Protein AF-0000000079820149 (afdb_homodimer)

Sequence (492 aa):
MNSATAWTPLVGAWAEDLFLHGHDLARWITDYVDLEESLAVGSMSQEGLAHAANLWAALGHDSEWRDHKVYRSEPAEWGPSALCATRLLDWPATVVRGLLVAEGALTLLDRLESQVESLRHVAAVLAAEQRLHAHHWQRWVRVLGHDPATKDDFVKVLAAGCGAASDLFGALSTSSFTDDALLGELHVQWVTRVRAAIAAGGVEIPEMPSRSPRKQMEEHAPLAAILDGIRGVRTAHPDWNYEVVEMNSATAWTPLVGAWAEDLFLHGHDLARWITDYVDLEESLAVGSMSQEGLAHAANLWAALGHDSEWRDHKVYRSEPAEWGPSALCATRLLDWPATVVRGLLVAEGALTLLDRLESQVESLRHVAAVLAAEQRLHAHHWQRWVRVLGHDPATKDDFVKVLAAGCGAASDLFGALSTSSFTDDALLGELHVQWVTRVRAAIAAGGVEIPEMPSRSPRKQMEEHAPLAAILDGIRGVRTAHPDWNYEVVE

InterPro domains:
  IPR007814 1,2-phenylacetyl-CoA epoxidase, subunit A/C [PF05138] (10-239)
  IPR009078 Ferritin-like superfamily [SSF47240] (10-212)
  IPR012347 Ferritin-like [G3DSA:1.20.1260.10] (1-242)

Structure (mmCIF, N/CA/C/O backbone):
data_AF-0000000079820149-model_v1
#
loop_
_entity.id
_entity.type
_entity.pdbx_description
1 polymer 'Ring-1,2-phenylacetyl-CoA epoxidase subunit PaaC'
#
loop_
_atom_site.group_PDB
_atom_site.id
_atom_site.type_symbol
_atom_site.label_atom_id
_atom_site.label_alt_id
_atom_site.label_comp_id
_atom_site.label_asym_id
_atom_site.label_entity_id
_atom_site.label_seq_id
_atom_site.pdbx_PDB_ins_code
_atom_site.Cartn_x
_atom_site.Cartn_y
_atom_site.Cartn_z
_atom_site.occupancy
_atom_site.B_iso_or_equiv
_atom_site.auth_seq_id
_atom_site.auth_comp_id
_atom_site.auth_asym_id
_atom_site.auth_atom_id
_atom_site.pdbx_PDB_model_num
ATOM 1 N N . MET A 1 1 ? -17.328 22.656 29.672 1 35.81 1 MET A N 1
ATOM 2 C CA . MET A 1 1 ? -17.422 22.016 28.375 1 35.81 1 MET A CA 1
ATOM 3 C C . MET A 1 1 ? -16.516 20.781 28.312 1 35.81 1 MET A C 1
ATOM 5 O O . MET A 1 1 ? -15.359 20.844 28.719 1 35.81 1 MET A O 1
ATOM 9 N N . ASN A 1 2 ? -16.766 19.531 28.266 1 42.53 2 ASN A N 1
ATOM 10 C CA . ASN A 1 2 ? -15.953 18.312 28.328 1 42.53 2 ASN A CA 1
ATOM 11 C C . ASN A 1 2 ? -14.781 18.375 27.359 1 42.53 2 ASN A C 1
ATOM 13 O O . ASN A 1 2 ? -14.977 18.625 26.172 1 42.53 2 ASN A O 1
ATOM 17 N N . SER A 1 3 ? -13.531 18.703 27.922 1 51.28 3 SER A N 1
ATOM 18 C CA . SER A 1 3 ? -12.234 19.016 27.328 1 51.28 3 SER A CA 1
ATOM 19 C C . SER A 1 3 ? -11.977 18.156 26.094 1 51.28 3 SER A C 1
ATOM 21 O O . SER A 1 3 ? -11.367 18.609 25.125 1 51.28 3 SER A O 1
ATOM 23 N N . ALA A 1 4 ? -12.43 16.891 26.141 1 55.06 4 ALA A N 1
ATOM 24 C CA . ALA A 1 4 ? -12.25 15.992 25 1 55.06 4 ALA A CA 1
ATOM 25 C C . ALA A 1 4 ? -13.07 16.453 23.797 1 55.06 4 ALA A C 1
ATOM 27 O O . ALA A 1 4 ? -12.641 16.297 22.656 1 55.06 4 ALA A O 1
ATOM 28 N N . THR A 1 5 ? -14.094 17.156 24.047 1 65.25 5 THR A N 1
ATOM 29 C CA . THR A 1 5 ? -15.039 17.578 23.016 1 65.25 5 THR A CA 1
ATOM 30 C C . THR A 1 5 ? -14.461 18.734 22.188 1 65.25 5 THR A C 1
ATOM 32 O O . THR A 1 5 ? -14.719 18.828 20.984 1 65.25 5 THR A O 1
ATOM 35 N N . ALA A 1 6 ? -13.594 19.484 22.875 1 77.56 6 ALA A N 1
ATOM 36 C CA . ALA A 1 6 ? -13.039 20.641 22.203 1 77.56 6 ALA A CA 1
ATOM 37 C C . ALA A 1 6 ? -12.055 20.234 21.109 1 77.56 6 ALA A C 1
ATOM 39 O O . ALA A 1 6 ? -11.828 20.969 20.141 1 77.56 6 ALA A O 1
ATOM 40 N N . TRP A 1 7 ? -11.547 18.922 21.156 1 89.19 7 TRP A N 1
ATOM 41 C CA . TRP A 1 7 ? -10.5 18.453 20.25 1 89.19 7 TRP A CA 1
ATOM 42 C C . TRP A 1 7 ? -11.109 17.734 19.047 1 89.19 7 TRP A C 1
ATOM 44 O O . TRP A 1 7 ? -10.43 17.516 18.031 1 89.19 7 TRP A O 1
ATOM 54 N N . THR A 1 8 ? -12.414 17.359 19.172 1 90.06 8 THR A N 1
ATOM 55 C CA . THR A 1 8 ? -13.047 16.469 18.203 1 90.06 8 THR A CA 1
ATOM 56 C C . THR A 1 8 ? -12.938 17.016 16.797 1 90.06 8 THR A C 1
ATOM 58 O O . THR A 1 8 ? -12.539 16.312 15.867 1 90.06 8 THR A O 1
ATOM 61 N N . PRO A 1 9 ? -13.188 18.344 16.609 1 89.88 9 PRO A N 1
ATOM 62 C CA . PRO A 1 9 ? -13.109 18.828 15.234 1 89.88 9 PRO A CA 1
ATOM 63 C C . PRO A 1 9 ? -11.688 18.781 14.68 1 89.88 9 PRO A C 1
ATOM 65 O O . PRO A 1 9 ? -11.484 18.422 13.516 1 89.88 9 PRO A O 1
ATOM 68 N N . LEU A 1 10 ? -10.688 19.141 15.484 1 92.5 10 LEU A N 1
ATOM 69 C CA . LEU A 1 10 ? -9.305 19.141 15.016 1 92.5 10 LEU A CA 1
ATOM 70 C C . LEU A 1 10 ? -8.812 17.734 14.758 1 92.5 10 LEU A C 1
ATOM 72 O O . LEU A 1 10 ? -8.188 17.469 13.719 1 92.5 10 LEU A O 1
ATOM 76 N N . VAL A 1 11 ? -9.133 16.844 15.68 1 95.06 11 VAL A N 1
ATOM 77 C CA . VAL A 1 11 ? -8.719 15.445 15.531 1 95.06 11 VAL A CA 1
ATOM 78 C C . VAL A 1 11 ? -9.398 14.836 14.305 1 95.06 11 VAL A C 1
ATOM 80 O O . VAL A 1 11 ? -8.766 14.102 13.547 1 95.06 11 VAL A O 1
ATOM 83 N N . GLY A 1 12 ? -10.648 15.148 14.109 1 93.06 12 GLY A N 1
ATOM 84 C CA . GLY A 1 12 ? -11.359 14.68 12.93 1 93.06 12 GLY A CA 1
ATOM 85 C C . GLY A 1 12 ? -10.75 15.172 11.633 1 93.06 12 GLY A C 1
ATOM 86 O O . GLY A 1 12 ? -10.617 14.406 10.672 1 93.06 12 GLY A O 1
ATOM 87 N N . ALA A 1 13 ? -10.352 16.422 11.625 1 92.44 13 ALA A N 1
ATOM 88 C CA . ALA A 1 13 ? -9.742 17 10.43 1 92.44 13 ALA A CA 1
ATOM 89 C C . ALA A 1 13 ? -8.398 16.344 10.133 1 92.44 13 ALA A C 1
ATOM 91 O O . ALA A 1 13 ? -8.078 16.062 8.977 1 92.44 13 ALA A O 1
ATOM 92 N N . TRP A 1 14 ? -7.656 16.062 11.156 1 95.75 14 TRP A N 1
ATOM 93 C CA . TRP A 1 14 ? -6.359 15.422 10.961 1 95.75 14 TRP A CA 1
ATOM 94 C C . TRP A 1 14 ? -6.523 13.961 10.555 1 95.75 14 TRP A C 1
ATOM 96 O O . TRP A 1 14 ? -5.711 13.422 9.805 1 95.75 14 TRP A O 1
ATOM 106 N N . ALA A 1 15 ? -7.562 13.32 11.078 1 96.44 15 ALA A N 1
ATOM 107 C CA . ALA A 1 15 ? -7.852 11.977 10.578 1 96.44 15 ALA A CA 1
ATOM 108 C C . ALA A 1 15 ? -8.078 11.984 9.07 1 96.44 15 ALA A C 1
ATOM 110 O O . ALA A 1 15 ? -7.598 11.102 8.359 1 96.44 15 ALA A O 1
ATOM 111 N N . GLU A 1 16 ? -8.75 13.047 8.609 1 93.88 16 GLU A N 1
ATOM 112 C CA . GLU A 1 16 ? -8.977 13.188 7.172 1 93.88 16 GLU A CA 1
ATOM 113 C C . GLU A 1 16 ? -7.66 13.43 6.434 1 93.88 16 GLU A C 1
ATOM 115 O O . GLU A 1 16 ? -7.43 12.859 5.363 1 93.88 16 GLU A O 1
ATOM 120 N N . ASP A 1 17 ? -6.797 14.242 6.984 1 96.12 17 ASP A N 1
ATOM 121 C CA . ASP A 1 17 ? -5.492 14.492 6.379 1 96.12 17 ASP A CA 1
ATOM 122 C C . ASP A 1 17 ? -4.68 13.203 6.281 1 96.12 17 ASP A C 1
ATOM 124 O O . ASP A 1 17 ? -4.09 12.914 5.234 1 96.12 17 ASP A O 1
ATOM 128 N N . LEU A 1 18 ? -4.695 12.461 7.383 1 97.44 18 LEU A N 1
ATOM 129 C CA . LEU A 1 18 ? -3.906 11.234 7.418 1 97.44 18 LEU A CA 1
ATOM 130 C C . LEU A 1 18 ? -4.473 10.195 6.457 1 97.44 18 LEU A C 1
ATOM 132 O O . LEU A 1 18 ? -3.719 9.461 5.809 1 97.44 18 LEU A O 1
ATOM 136 N N . PHE A 1 19 ? -5.793 10.148 6.316 1 95.06 19 PHE A N 1
ATOM 137 C CA . PHE A 1 19 ? -6.426 9.242 5.363 1 95.06 19 PHE A CA 1
ATOM 138 C C . PHE A 1 19 ? -6.023 9.594 3.936 1 95.06 19 PHE A C 1
ATOM 140 O O . PHE A 1 19 ? -5.551 8.734 3.189 1 95.06 19 PHE A O 1
ATOM 147 N N . LEU A 1 20 ? -6.145 10.844 3.594 1 92.94 20 LEU A N 1
ATOM 148 C CA . LEU A 1 20 ? -5.867 11.281 2.23 1 92.94 20 LEU A CA 1
ATOM 149 C C . LEU A 1 20 ? -4.383 11.156 1.909 1 92.94 20 LEU A C 1
ATOM 151 O O . LEU A 1 20 ? -4.016 10.766 0.8 1 92.94 20 LEU A O 1
ATOM 155 N N . HIS A 1 21 ? -3.533 11.508 2.857 1 95.31 21 HIS A N 1
ATOM 156 C CA . HIS A 1 21 ? -2.094 11.367 2.666 1 95.31 21 HIS A CA 1
ATOM 157 C C . HIS A 1 21 ? -1.704 9.906 2.477 1 95.31 21 HIS A C 1
ATOM 159 O O . HIS A 1 21 ? -0.963 9.57 1.549 1 95.31 21 HIS A O 1
ATOM 165 N N . GLY A 1 22 ? -2.24 9.07 3.396 1 93.31 22 GLY A N 1
ATOM 166 C CA . GLY A 1 22 ? -1.973 7.648 3.266 1 93.31 22 GLY A CA 1
ATOM 167 C C . GLY A 1 22 ? -2.441 7.07 1.944 1 93.31 22 GLY A C 1
ATOM 168 O O . GLY A 1 22 ? -1.735 6.273 1.323 1 93.31 22 GLY A O 1
ATOM 169 N N . HIS A 1 23 ? -3.598 7.516 1.611 1 89.38 23 HIS A N 1
ATOM 170 C CA . HIS A 1 23 ? -4.145 7.059 0.337 1 89.38 23 HIS A CA 1
ATOM 171 C C . HIS A 1 23 ? -3.25 7.477 -0.826 1 89.38 23 HIS A C 1
ATOM 173 O O . HIS A 1 23 ? -2.979 6.676 -1.724 1 89.38 23 HIS A O 1
ATOM 179 N N . ASP A 1 24 ? -2.879 8.648 -0.836 1 89.62 24 ASP A N 1
ATOM 180 C CA . ASP A 1 24 ? -2.068 9.172 -1.931 1 89.62 24 ASP A CA 1
ATOM 181 C C . ASP A 1 24 ? -0.7 8.5 -1.972 1 89.62 24 ASP A C 1
ATOM 183 O O . ASP A 1 24 ? -0.136 8.289 -3.049 1 89.62 24 ASP A O 1
ATOM 187 N N . LEU A 1 25 ? -0.149 8.125 -0.794 1 90.94 25 LEU A N 1
ATOM 188 C CA . LEU A 1 25 ? 1.147 7.457 -0.735 1 90.94 25 LEU A CA 1
ATOM 189 C C . LEU A 1 25 ? 1.092 6.094 -1.419 1 90.94 25 LEU A C 1
ATOM 191 O O . LEU A 1 25 ? 2.1 5.621 -1.947 1 90.94 25 LEU A O 1
ATOM 195 N N . ALA A 1 26 ? -0.056 5.488 -1.405 1 85.31 26 ALA A N 1
ATOM 196 C CA . ALA A 1 26 ? -0.193 4.16 -2.002 1 85.31 26 ALA A CA 1
ATOM 197 C C . ALA A 1 26 ? 0.139 4.191 -3.49 1 85.31 26 ALA A C 1
ATOM 199 O O . ALA A 1 26 ? 0.571 3.186 -4.059 1 85.31 26 ALA A O 1
ATOM 200 N N . ARG A 1 27 ? 0.028 5.297 -4.117 1 76.5 27 ARG A N 1
ATOM 201 C CA . ARG A 1 27 ? 0.303 5.43 -5.543 1 76.5 27 ARG A CA 1
ATOM 202 C C . ARG A 1 27 ? 1.795 5.293 -5.828 1 76.5 27 ARG A C 1
ATOM 204 O O . ARG A 1 27 ? 2.191 4.969 -6.949 1 76.5 27 ARG A O 1
ATOM 211 N N . TRP A 1 28 ? 2.535 5.504 -4.805 1 73.06 28 TRP A N 1
ATOM 212 C CA . TRP A 1 28 ? 3.982 5.508 -4.988 1 73.06 28 TRP A CA 1
ATOM 213 C C . TRP A 1 28 ? 4.57 4.129 -4.711 1 73.06 28 TRP A C 1
ATOM 215 O O . TRP A 1 28 ? 5.766 3.908 -4.91 1 73.06 28 TRP A O 1
ATOM 225 N N . ILE A 1 29 ? 3.781 3.242 -4.273 1 70.94 29 ILE A N 1
ATOM 226 C CA . ILE A 1 29 ? 4.254 1.87 -4.121 1 70.94 29 ILE A CA 1
ATOM 227 C C . ILE A 1 29 ? 4.613 1.292 -5.484 1 70.94 29 ILE A C 1
ATOM 229 O O . ILE A 1 29 ? 5.562 0.516 -5.609 1 70.94 29 ILE A O 1
ATOM 233 N N . THR A 1 30 ? 3.922 1.745 -6.5 1 62.28 30 THR A N 1
ATOM 234 C CA . THR A 1 30 ? 4.074 1.18 -7.836 1 62.28 30 THR A CA 1
ATOM 235 C C . THR A 1 30 ? 5.027 2.027 -8.68 1 62.28 30 THR A C 1
ATOM 237 O O . THR A 1 30 ? 5.555 1.559 -9.688 1 62.28 30 THR A O 1
ATOM 240 N N . ASP A 1 31 ? 5.152 3.238 -8.383 1 59.75 31 ASP A N 1
ATOM 241 C CA . ASP A 1 31 ? 5.91 4.156 -9.227 1 59.75 31 ASP A CA 1
ATOM 242 C C . ASP A 1 31 ? 7.262 4.492 -8.609 1 59.75 31 ASP A C 1
ATOM 244 O O . ASP A 1 31 ? 7.852 5.531 -8.914 1 59.75 31 ASP A O 1
ATOM 248 N N . TYR A 1 32 ? 7.684 3.562 -7.855 1 60.75 32 TYR A N 1
ATOM 249 C CA . TYR A 1 32 ? 8.633 4.156 -6.926 1 60.75 32 TYR A CA 1
ATOM 250 C C . TYR A 1 32 ? 10.07 3.895 -7.367 1 60.75 32 TYR A C 1
ATOM 252 O O . TYR A 1 32 ? 10.305 3.166 -8.336 1 60.75 32 TYR A O 1
ATOM 260 N N . VAL A 1 33 ? 11.094 4.32 -6.574 1 60.81 33 VAL A N 1
ATOM 261 C CA . VAL A 1 33 ? 12.523 4.594 -6.527 1 60.81 33 VAL A CA 1
ATOM 262 C C . VAL A 1 33 ? 13.305 3.283 -6.445 1 60.81 33 VAL A C 1
ATOM 264 O O . VAL A 1 33 ? 14.18 3.023 -7.273 1 60.81 33 VAL A O 1
ATOM 267 N N . ASP A 1 34 ? 12.914 2.523 -5.551 1 74.94 34 ASP A N 1
ATOM 268 C CA . ASP A 1 34 ? 13.461 1.186 -5.367 1 74.94 34 ASP A CA 1
ATOM 269 C C . ASP A 1 34 ? 12.578 0.35 -4.441 1 74.94 34 ASP A C 1
ATOM 271 O O . ASP A 1 34 ? 11.609 0.858 -3.875 1 74.94 34 ASP A O 1
ATOM 275 N N . LEU A 1 35 ? 12.805 -0.898 -4.379 1 78.5 35 LEU A N 1
ATOM 276 C CA . LEU A 1 35 ? 11.945 -1.82 -3.641 1 78.5 35 LEU A CA 1
ATOM 277 C C . LEU A 1 35 ? 11.891 -1.447 -2.164 1 78.5 35 LEU A C 1
ATOM 279 O O . LEU A 1 35 ? 10.828 -1.5 -1.543 1 78.5 35 LEU A O 1
ATOM 283 N N . GLU A 1 36 ? 13.023 -1.063 -1.587 1 82.25 36 GLU A N 1
ATOM 284 C CA . GLU A 1 36 ? 13.07 -0.69 -0.177 1 82.25 36 GLU A CA 1
ATOM 285 C C . GLU A 1 36 ? 12.188 0.523 0.102 1 82.25 36 GLU A C 1
ATOM 287 O O . GLU A 1 36 ? 11.438 0.541 1.081 1 82.25 36 GLU A O 1
ATOM 292 N N . GLU A 1 37 ? 12.289 1.428 -0.769 1 85.25 37 GLU A N 1
ATOM 293 C CA . GLU A 1 37 ? 11.477 2.631 -0.613 1 85.25 37 GLU A CA 1
ATOM 294 C C . GLU A 1 37 ? 10 2.338 -0.862 1 85.25 37 GLU A C 1
ATOM 296 O O . GLU A 1 37 ? 9.133 2.906 -0.201 1 85.25 37 GLU A O 1
ATOM 301 N N . SER A 1 38 ? 9.773 1.485 -1.81 1 84.12 38 SER A N 1
ATOM 302 C CA . SER A 1 38 ? 8.391 1.075 -2.055 1 84.12 38 SER A CA 1
ATOM 303 C C . SER A 1 38 ? 7.777 0.438 -0.813 1 84.12 38 SER A C 1
ATOM 305 O O . SER A 1 38 ? 6.621 0.708 -0.479 1 84.12 38 SER A O 1
ATOM 307 N N . LEU A 1 39 ? 8.539 -0.356 -0.124 1 86.88 39 LEU A N 1
ATOM 308 C CA . LEU A 1 39 ? 8.062 -0.994 1.099 1 86.88 39 LEU A CA 1
ATOM 309 C C . LEU A 1 39 ? 7.848 0.036 2.201 1 86.88 39 LEU A C 1
ATOM 311 O O . LEU A 1 39 ? 6.855 -0.027 2.934 1 86.88 39 LEU A O 1
ATOM 315 N N . ALA A 1 40 ? 8.797 0.945 2.309 1 91 40 ALA A N 1
ATOM 316 C CA . ALA A 1 40 ? 8.688 1.975 3.338 1 91 40 ALA A CA 1
ATOM 317 C C . ALA A 1 40 ? 7.453 2.844 3.115 1 91 40 ALA A C 1
ATOM 319 O O . ALA A 1 40 ? 6.668 3.07 4.039 1 91 40 ALA A O 1
ATOM 320 N N . VAL A 1 41 ? 7.273 3.283 1.837 1 91.62 41 VAL A N 1
ATOM 321 C CA . VAL A 1 41 ? 6.156 4.16 1.503 1 91.62 41 VAL A CA 1
ATOM 322 C C . VAL A 1 41 ? 4.844 3.393 1.623 1 91.62 41 VAL A C 1
ATOM 324 O O . VAL A 1 41 ? 3.836 3.939 2.078 1 91.62 41 VAL A O 1
ATOM 327 N N . GLY A 1 42 ? 4.875 2.18 1.206 1 90.81 42 GLY A N 1
ATOM 328 C CA . GLY A 1 42 ? 3.695 1.347 1.383 1 90.81 42 GLY A CA 1
ATOM 329 C C . GLY A 1 42 ? 3.283 1.195 2.836 1 90.81 42 GLY A C 1
ATOM 330 O O . GLY A 1 42 ? 2.098 1.27 3.16 1 90.81 42 GLY A O 1
ATOM 331 N N . SER A 1 43 ? 4.258 0.95 3.672 1 93.12 43 SER A N 1
ATOM 332 C CA . SER A 1 43 ? 3.984 0.848 5.102 1 93.12 43 SER A CA 1
ATOM 333 C C . SER A 1 43 ? 3.396 2.145 5.648 1 93.12 43 SER A C 1
ATOM 335 O O . SER A 1 43 ? 2.428 2.123 6.406 1 93.12 43 SER A O 1
ATOM 337 N N . MET A 1 44 ? 3.943 3.178 5.219 1 95.56 44 MET A N 1
ATOM 338 C CA . MET A 1 44 ? 3.455 4.469 5.695 1 95.56 44 MET A CA 1
ATOM 339 C C . MET A 1 44 ? 2.049 4.742 5.176 1 95.56 44 MET A C 1
ATOM 341 O O . MET A 1 44 ? 1.241 5.371 5.863 1 95.56 44 MET A O 1
ATOM 345 N N . SER A 1 45 ? 1.822 4.34 3.967 1 93.62 45 SER A N 1
ATOM 346 C CA . SER A 1 45 ? 0.474 4.445 3.418 1 93.62 45 SER A CA 1
ATOM 347 C C . SER A 1 45 ? -0.537 3.707 4.289 1 93.62 45 SER A C 1
ATOM 349 O O . SER A 1 45 ? -1.516 4.297 4.75 1 93.62 45 SER A O 1
ATOM 351 N N . GLN A 1 46 ? -0.259 2.486 4.629 1 92.69 46 GLN A N 1
ATOM 352 C CA . GLN A 1 46 ? -1.161 1.663 5.43 1 92.69 46 GLN A CA 1
ATOM 353 C C . GLN A 1 46 ? -1.313 2.227 6.84 1 92.69 46 GLN A C 1
ATOM 355 O O . GLN A 1 46 ? -2.416 2.24 7.391 1 92.69 46 GLN A O 1
ATOM 360 N N . GLU A 1 47 ? -0.208 2.631 7.316 1 96.25 47 GLU A N 1
ATOM 361 C CA . GLU A 1 47 ? -0.256 3.213 8.656 1 96.25 47 GLU A CA 1
ATOM 362 C C . GLU A 1 47 ? -1.062 4.508 8.664 1 96.25 47 GLU A C 1
ATOM 364 O O . GLU A 1 47 ? -1.78 4.793 9.625 1 96.25 47 GLU A O 1
ATOM 369 N N . GLY A 1 48 ? -0.935 5.312 7.594 1 96.19 48 GLY A N 1
ATOM 370 C CA . GLY A 1 48 ? -1.765 6.504 7.484 1 96.19 48 GLY A CA 1
ATOM 371 C C . GLY A 1 48 ? -3.25 6.199 7.496 1 96.19 48 GLY A C 1
ATOM 372 O O . GLY A 1 48 ? -4.016 6.836 8.219 1 96.19 48 GLY A O 1
ATOM 373 N N . LEU A 1 49 ? -3.664 5.266 6.758 1 93.75 49 LEU A N 1
ATOM 374 C CA . LEU A 1 49 ? -5.059 4.844 6.73 1 93.75 49 LEU A CA 1
ATOM 375 C C . LEU A 1 49 ? -5.496 4.328 8.094 1 93.75 49 LEU A C 1
ATOM 377 O O . LEU A 1 49 ? -6.582 4.664 8.57 1 93.75 49 LEU A O 1
ATOM 381 N N . ALA A 1 50 ? -4.621 3.543 8.695 1 94.69 50 ALA A N 1
ATOM 382 C CA . ALA A 1 50 ? -4.926 2.996 10.016 1 94.69 50 ALA A CA 1
ATOM 383 C C . ALA A 1 50 ? -5.023 4.102 11.062 1 94.69 50 ALA A C 1
ATOM 385 O O . ALA A 1 50 ? -5.875 4.051 11.953 1 94.69 50 ALA A O 1
ATOM 386 N N . HIS A 1 51 ? -4.129 5.078 10.984 1 98.06 51 HIS A N 1
ATOM 387 C CA . HIS A 1 51 ? -4.172 6.207 11.898 1 98.06 51 HIS A CA 1
ATOM 388 C C . HIS A 1 51 ? -5.508 6.938 11.812 1 98.06 51 HIS A C 1
ATOM 390 O O . HIS A 1 51 ? -6.109 7.27 12.836 1 98.06 51 HIS A O 1
ATOM 396 N N . ALA A 1 52 ? -5.949 7.168 10.57 1 96.56 52 ALA A N 1
ATOM 397 C CA . ALA A 1 52 ? -7.242 7.816 10.375 1 96.56 52 ALA A CA 1
ATOM 398 C C . ALA A 1 52 ? -8.359 7.008 11.016 1 96.56 52 ALA A C 1
ATOM 400 O O . ALA A 1 52 ? -9.172 7.551 11.781 1 96.56 52 ALA A O 1
ATOM 401 N N . ALA A 1 53 ? -8.367 5.715 10.797 1 94.69 53 ALA A N 1
ATOM 402 C CA . ALA A 1 53 ? -9.391 4.836 11.352 1 94.69 53 ALA A CA 1
ATOM 403 C C . ALA A 1 53 ? -9.359 4.855 12.883 1 94.69 53 ALA A C 1
ATOM 405 O O . ALA A 1 53 ? -10.406 4.93 13.531 1 94.69 53 ALA A O 1
ATOM 406 N N . ASN A 1 54 ? -8.164 4.797 13.422 1 96.88 54 ASN A N 1
ATOM 407 C CA . ASN A 1 54 ? -8.016 4.773 14.875 1 96.88 54 ASN A CA 1
ATOM 408 C C . ASN A 1 54 ? -8.469 6.09 15.508 1 96.88 54 ASN A C 1
ATOM 410 O O . ASN A 1 54 ? -9.086 6.094 16.578 1 96.88 54 ASN A O 1
ATOM 414 N N . LEU A 1 55 ? -8.133 7.199 14.836 1 97.62 55 LEU A N 1
ATOM 415 C CA . LEU A 1 55 ? -8.562 8.492 15.352 1 97.62 55 LEU A CA 1
ATOM 416 C C . LEU A 1 55 ? -10.078 8.633 15.281 1 97.62 55 LEU A C 1
ATOM 418 O O . LEU A 1 55 ? -10.711 9.086 16.234 1 97.62 55 LEU A O 1
ATOM 422 N N . TRP A 1 56 ? -10.672 8.227 14.164 1 96.62 56 TRP A N 1
ATOM 423 C CA . TRP A 1 56 ? -12.125 8.258 14.062 1 96.62 56 TRP A CA 1
ATOM 424 C C . TRP A 1 56 ? -12.766 7.371 15.117 1 96.62 56 TRP A C 1
ATOM 426 O O . TRP A 1 56 ? -13.758 7.754 15.75 1 96.62 56 TRP A O 1
ATOM 436 N N . ALA A 1 57 ? -12.148 6.191 15.352 1 96.25 57 ALA A N 1
ATOM 437 C CA . ALA A 1 57 ? -12.664 5.293 16.375 1 96.25 57 ALA A CA 1
ATOM 438 C C . ALA A 1 57 ? -12.562 5.922 17.766 1 96.25 57 ALA A C 1
ATOM 440 O O . ALA A 1 57 ? -13.484 5.82 18.578 1 96.25 57 ALA A O 1
ATOM 441 N N . ALA A 1 58 ? -11.477 6.555 18.047 1 96.62 58 ALA A N 1
ATOM 442 C CA . ALA A 1 58 ? -11.258 7.199 19.328 1 96.62 58 ALA A CA 1
ATOM 443 C C . ALA A 1 58 ? -12.266 8.328 19.562 1 96.62 58 ALA A C 1
ATOM 445 O O . ALA A 1 58 ? -12.578 8.672 20.703 1 96.62 58 ALA A O 1
ATOM 446 N N . LEU A 1 59 ? -12.758 8.914 18.438 1 95.12 59 LEU A N 1
ATOM 447 C CA . LEU A 1 59 ? -13.766 9.969 18.531 1 95.12 59 LEU A CA 1
ATOM 448 C C . LEU A 1 59 ? -15.164 9.367 18.625 1 95.12 59 LEU A C 1
ATOM 450 O O . LEU A 1 59 ? -16.156 10.094 18.625 1 95.12 59 LEU A O 1
ATOM 454 N N . GLY A 1 60 ? -15.258 7.977 18.641 1 95.44 60 GLY A N 1
ATOM 455 C CA . GLY A 1 60 ? -16.531 7.305 18.875 1 95.44 60 GLY A CA 1
ATOM 456 C C . GLY A 1 60 ? -17.203 6.855 17.594 1 95.44 60 GLY A C 1
ATOM 457 O O . GLY A 1 60 ? -18.359 6.43 17.625 1 95.44 60 GLY A O 1
ATOM 458 N N . HIS A 1 61 ? -16.5 7.008 16.453 1 94.94 61 HIS A N 1
ATOM 459 C CA . HIS A 1 61 ? -17.094 6.586 15.188 1 94.94 61 HIS A CA 1
ATOM 460 C C . HIS A 1 61 ? -16.812 5.117 14.906 1 94.94 61 HIS A C 1
ATOM 462 O O . HIS A 1 61 ? -15.68 4.652 15.102 1 94.94 61 HIS A O 1
ATOM 468 N N . ASP A 1 62 ? -17.844 4.387 14.492 1 92.62 62 ASP A N 1
ATOM 469 C CA . ASP A 1 62 ? -17.688 2.963 14.219 1 92.62 62 ASP A CA 1
ATOM 470 C C . ASP A 1 62 ? -17.391 2.719 12.742 1 92.62 62 ASP A C 1
ATOM 472 O O . ASP A 1 62 ? -17.188 3.664 11.977 1 92.62 62 ASP A O 1
ATOM 476 N N . SER A 1 63 ? -17.312 1.484 12.359 1 86.88 63 SER A N 1
ATOM 477 C CA . SER A 1 63 ? -16.938 1.104 11.008 1 86.88 63 SER A CA 1
ATOM 478 C C . SER A 1 63 ? -17.984 1.544 9.984 1 86.88 63 SER A C 1
ATOM 480 O O . SER A 1 63 ? -17.641 1.886 8.852 1 86.88 63 SER A O 1
ATOM 482 N N . GLU A 1 64 ? -19.219 1.521 10.398 1 86.19 64 GLU A N 1
ATOM 483 C CA . GLU A 1 64 ? -20.281 1.961 9.492 1 86.19 64 GLU A CA 1
ATOM 484 C C . GLU A 1 64 ? -20.156 3.451 9.188 1 86.19 64 GLU A C 1
ATOM 486 O O . GLU A 1 64 ? -20.328 3.869 8.039 1 86.19 64 GLU A O 1
ATOM 491 N N . TRP A 1 65 ? -19.875 4.164 10.203 1 91.31 65 TRP A N 1
ATOM 492 C CA . TRP A 1 65 ? -19.672 5.598 10.008 1 91.31 65 TRP A CA 1
ATOM 493 C C . TRP A 1 65 ? -18.484 5.855 9.078 1 91.31 65 TRP A C 1
ATOM 495 O O . TRP A 1 65 ? -18.578 6.691 8.172 1 91.31 65 TRP A O 1
ATOM 505 N N . ARG A 1 66 ? -17.422 5.172 9.328 1 89.69 66 ARG A N 1
ATOM 506 C CA . ARG A 1 66 ? -16.219 5.352 8.523 1 89.69 66 ARG A CA 1
ATOM 507 C C . ARG A 1 66 ? -16.484 5.039 7.059 1 89.69 66 ARG A C 1
ATOM 509 O O . ARG A 1 66 ? -16.047 5.777 6.172 1 89.69 66 ARG A O 1
ATOM 516 N N . ASP A 1 67 ? -17.219 3.986 6.875 1 83.25 67 ASP A N 1
ATOM 517 C CA . ASP A 1 67 ? -17.562 3.604 5.508 1 83.25 67 ASP A CA 1
ATOM 518 C C . ASP A 1 67 ? -18.391 4.688 4.832 1 83.25 67 ASP A C 1
ATOM 520 O O . ASP A 1 67 ? -18.188 4.996 3.658 1 83.25 67 ASP A O 1
ATOM 524 N N . HIS A 1 68 ? -19.297 5.176 5.598 1 87.69 68 HIS A N 1
ATOM 525 C CA . HIS A 1 68 ? -20.109 6.262 5.062 1 87.69 68 HIS A CA 1
ATOM 526 C C . HIS A 1 68 ? -19.25 7.484 4.75 1 87.69 68 HIS A C 1
ATOM 528 O O . HIS A 1 68 ? -19.406 8.094 3.686 1 87.69 68 HIS A O 1
ATOM 534 N N . LYS A 1 69 ? -18.406 7.828 5.641 1 90.5 69 LYS A N 1
ATOM 535 C CA . LYS A 1 69 ? -17.562 9 5.488 1 90.5 69 LYS A CA 1
ATOM 536 C C . LYS A 1 69 ? -16.688 8.883 4.242 1 90.5 69 LYS A C 1
ATOM 538 O O . LYS A 1 69 ? -16.609 9.82 3.439 1 90.5 69 LYS A O 1
ATOM 543 N N . VAL A 1 70 ? -16.156 7.793 4.043 1 88.38 70 VAL A N 1
ATOM 544 C CA . VAL A 1 70 ? -15.156 7.637 2.98 1 88.38 70 VAL A CA 1
ATOM 545 C C . VAL A 1 70 ? -15.867 7.371 1.652 1 88.38 70 VAL A C 1
ATOM 547 O O . VAL A 1 70 ? -15.5 7.949 0.625 1 88.38 70 VAL A O 1
ATOM 550 N N . TYR A 1 71 ? -16.891 6.605 1.648 1 83.31 71 TYR A N 1
ATOM 551 C CA . TYR A 1 71 ? -17.359 6.086 0.367 1 83.31 71 TYR A CA 1
ATOM 552 C C . TYR A 1 71 ? -18.688 6.707 -0.02 1 83.31 71 TYR A C 1
ATOM 554 O O . TYR A 1 71 ? -19.109 6.621 -1.176 1 83.31 71 TYR A O 1
ATOM 562 N N . ARG A 1 72 ? -19.328 7.402 0.878 1 85.75 72 ARG A N 1
ATOM 563 C CA . ARG A 1 72 ? -20.672 7.859 0.542 1 85.75 72 ARG A CA 1
ATOM 564 C C . ARG A 1 72 ? -20.844 9.344 0.843 1 85.75 72 ARG A C 1
ATOM 566 O O . ARG A 1 72 ? -21.766 9.984 0.344 1 85.75 72 ARG A O 1
ATOM 573 N N . SER A 1 73 ? -19.953 9.945 1.61 1 87.75 73 SER A N 1
ATOM 574 C CA . SER A 1 73 ? -20.141 11.336 2.004 1 87.75 73 SER A CA 1
ATOM 575 C C . SER A 1 73 ? -19.859 12.281 0.841 1 87.75 73 SER A C 1
ATOM 577 O O . SER A 1 73 ? -19.172 11.914 -0.112 1 87.75 73 SER A O 1
ATOM 579 N N . GLU A 1 74 ? -20.438 13.438 0.934 1 85.44 74 GLU A N 1
ATOM 580 C CA . GLU A 1 74 ? -20.156 14.477 -0.05 1 85.44 74 GLU A CA 1
ATOM 581 C C . GLU A 1 74 ? -18.812 15.148 0.228 1 85.44 74 GLU A C 1
ATOM 583 O O . GLU A 1 74 ? -18.422 15.305 1.386 1 85.44 74 GLU A O 1
ATOM 588 N N . PRO A 1 75 ? -18.156 15.562 -0.847 1 84.56 75 PRO A N 1
ATOM 589 C CA . PRO A 1 75 ? -16.875 16.25 -0.657 1 84.56 75 PRO A CA 1
ATOM 590 C C . PRO A 1 75 ? -16.969 17.422 0.315 1 84.56 75 PRO A C 1
ATOM 592 O O . PRO A 1 75 ? -16 17.703 1.031 1 84.56 75 PRO A O 1
ATOM 595 N N . ALA A 1 76 ? -18.094 18.078 0.442 1 83.5 76 ALA A N 1
ATOM 596 C CA . ALA A 1 76 ? -18.297 19.219 1.317 1 83.5 76 ALA A CA 1
ATOM 597 C C . ALA A 1 76 ? -18.234 18.812 2.787 1 83.5 76 ALA A C 1
ATOM 599 O O . ALA A 1 76 ? -18.094 19.656 3.67 1 83.5 76 ALA A O 1
ATOM 600 N N . GLU A 1 77 ? -18.312 17.547 3.059 1 86.88 77 GLU A N 1
ATOM 601 C CA . GLU A 1 77 ? -18.281 17.047 4.43 1 86.88 77 GLU A CA 1
ATOM 602 C C . GLU A 1 77 ? -16.844 16.812 4.898 1 86.88 77 GLU A C 1
ATOM 604 O O . GLU A 1 77 ? -16.625 16.422 6.047 1 86.88 77 GLU A O 1
ATOM 609 N N . TRP A 1 78 ? -15.953 17.062 3.963 1 89.25 78 TRP A N 1
ATOM 610 C CA . TRP A 1 78 ? -14.539 16.922 4.293 1 89.25 78 TRP A CA 1
ATOM 611 C C . TRP A 1 78 ? -13.891 18.281 4.535 1 89.25 78 TRP A C 1
ATOM 613 O O . TRP A 1 78 ? -14.305 19.281 3.951 1 89.25 78 TRP A O 1
ATOM 623 N N . GLY A 1 79 ? -12.906 18.344 5.414 1 87.31 79 GLY A N 1
ATOM 624 C CA . GLY A 1 79 ? -12.156 19.547 5.703 1 87.31 79 GLY A CA 1
ATOM 625 C C . GLY A 1 79 ? -10.664 19.312 5.836 1 87.31 79 GLY A C 1
ATOM 626 O O . GLY A 1 79 ? -10.047 19.734 6.816 1 87.31 79 GLY A O 1
ATOM 627 N N . PRO A 1 80 ? -10.117 18.641 4.828 1 92.12 80 PRO A N 1
ATOM 628 C CA . PRO A 1 80 ? -8.672 18.422 4.895 1 92.12 80 PRO A CA 1
ATOM 629 C C . PRO A 1 80 ? -7.867 19.703 4.684 1 92.12 80 PRO A C 1
ATOM 631 O O . PRO A 1 80 ? -8.43 20.734 4.281 1 92.12 80 PRO A O 1
ATOM 634 N N . SER A 1 81 ? -6.641 19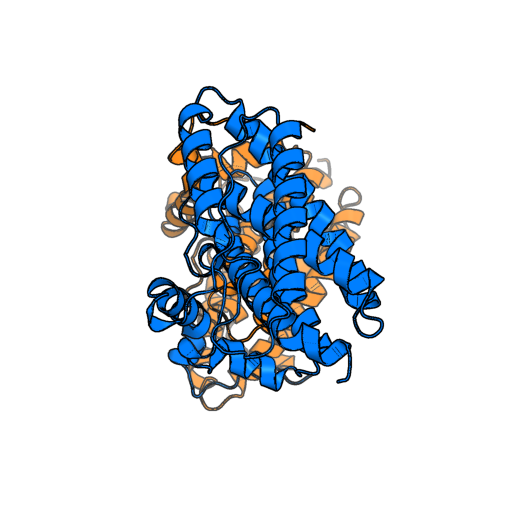.625 5.027 1 92.94 81 SER A N 1
ATOM 635 C CA . SER A 1 81 ? -5.723 20.703 4.68 1 92.94 81 SER A CA 1
ATOM 636 C C . SER A 1 81 ? -5.539 20.812 3.172 1 92.94 81 SER A C 1
ATOM 638 O O . SER A 1 81 ? -5.785 19.859 2.441 1 92.94 81 SER A O 1
ATOM 640 N N . ALA A 1 82 ? -5.094 21.969 2.762 1 90.56 82 ALA A N 1
ATOM 641 C CA . ALA A 1 82 ? -4.809 22.172 1.343 1 90.56 82 ALA A CA 1
ATOM 642 C C . ALA A 1 82 ? -3.75 21.188 0.854 1 90.56 82 ALA A C 1
ATOM 644 O O . ALA A 1 82 ? -3.836 20.688 -0.267 1 90.56 82 ALA A O 1
ATOM 645 N N . LEU A 1 83 ? -2.805 20.891 1.674 1 92.25 83 LEU A N 1
ATOM 646 C CA . LEU A 1 83 ? -1.732 19.953 1.34 1 92.25 83 LEU A CA 1
ATOM 647 C C . LEU A 1 83 ? -2.293 18.578 1.014 1 92.25 83 LEU A C 1
ATOM 649 O O . LEU A 1 83 ? -1.9 17.969 0.018 1 92.25 83 LEU A O 1
ATOM 653 N N . CYS A 1 84 ? -3.248 18.109 1.807 1 92.94 84 CYS A N 1
ATOM 654 C CA . CYS A 1 84 ? -3.725 16.734 1.687 1 92.94 84 CYS A CA 1
ATOM 655 C C . CYS A 1 84 ? -4.91 16.656 0.736 1 92.94 84 CYS A C 1
ATOM 657 O O . CYS A 1 84 ? -5.301 15.562 0.319 1 92.94 84 CYS A O 1
ATOM 659 N N . ALA A 1 85 ? -5.441 17.859 0.314 1 90.88 85 ALA A N 1
ATOM 660 C CA . ALA A 1 85 ? -6.559 17.891 -0.627 1 90.88 85 ALA A CA 1
ATOM 661 C C . ALA A 1 85 ? -6.062 17.906 -2.07 1 90.88 85 ALA A C 1
ATOM 663 O O . ALA A 1 85 ? -6.855 18 -3.008 1 90.88 85 ALA A O 1
ATOM 664 N N . THR A 1 86 ? -4.773 17.812 -2.213 1 88.38 86 THR A N 1
ATOM 665 C CA . THR A 1 86 ? -4.184 17.812 -3.547 1 88.38 86 THR A CA 1
ATOM 666 C C . THR A 1 86 ? -3.389 16.547 -3.801 1 88.38 86 THR A C 1
ATOM 668 O O . THR A 1 86 ? -2.695 16.047 -2.908 1 88.38 86 THR A O 1
ATOM 671 N N . ARG A 1 87 ? -3.451 16.094 -5.051 1 88.06 87 ARG A N 1
ATOM 672 C CA . ARG A 1 87 ? -2.746 14.859 -5.418 1 88.06 87 ARG A CA 1
ATOM 673 C C . ARG A 1 87 ? -1.242 15.102 -5.496 1 88.06 87 ARG A C 1
ATOM 675 O O . ARG A 1 87 ? -0.798 16.125 -6.004 1 88.06 87 ARG A O 1
ATOM 682 N N . LEU A 1 88 ? -0.543 14.102 -5.039 1 84 88 LEU A N 1
ATOM 683 C CA . LEU A 1 88 ? 0.909 14.109 -5.18 1 84 88 LEU A CA 1
ATOM 684 C C . LEU A 1 88 ? 1.32 13.672 -6.582 1 84 88 LEU A C 1
ATOM 686 O O . LEU A 1 88 ? 0.866 12.641 -7.074 1 84 88 LEU A O 1
ATOM 690 N N . LEU A 1 89 ? 2.174 14.461 -7.223 1 80.12 89 LEU A N 1
ATOM 691 C CA . LEU A 1 89 ? 2.457 14.172 -8.625 1 80.12 89 LEU A CA 1
ATOM 692 C C . LEU A 1 89 ? 3.9 13.719 -8.805 1 80.12 89 LEU A C 1
ATOM 694 O O . LEU A 1 89 ? 4.242 13.117 -9.828 1 80.12 89 LEU A O 1
ATOM 698 N N . ASP A 1 90 ? 4.789 14.125 -7.836 1 88.12 90 ASP A N 1
ATOM 699 C CA . ASP A 1 90 ? 6.184 13.742 -8.008 1 88.12 90 ASP A CA 1
ATOM 700 C C . ASP A 1 90 ? 6.84 13.438 -6.66 1 88.12 90 ASP A C 1
ATOM 702 O O . ASP A 1 90 ? 6.258 13.703 -5.605 1 88.12 90 ASP A O 1
ATOM 706 N N . TRP A 1 91 ? 8.031 12.875 -6.766 1 90.12 91 TRP A N 1
ATOM 707 C CA . TRP A 1 91 ? 8.695 12.352 -5.578 1 90.12 91 TRP A CA 1
ATOM 708 C C . TRP A 1 91 ? 9.125 13.484 -4.648 1 90.12 91 TRP A C 1
ATOM 710 O O . TRP A 1 91 ? 8.906 13.414 -3.436 1 90.12 91 TRP A O 1
ATOM 720 N N . PRO A 1 92 ? 9.688 14.656 -5.164 1 93.5 92 PRO A N 1
ATOM 721 C CA . PRO A 1 92 ? 10.078 15.734 -4.25 1 93.5 92 PRO A CA 1
ATOM 722 C C . PRO A 1 92 ? 8.891 16.281 -3.451 1 93.5 92 PRO A C 1
ATOM 724 O O . PRO A 1 92 ? 9.008 16.5 -2.242 1 93.5 92 PRO A O 1
ATOM 727 N N . ALA A 1 93 ? 7.801 16.438 -4.148 1 94.88 93 ALA A N 1
ATOM 728 C CA . ALA A 1 93 ? 6.609 16.922 -3.455 1 94.88 93 ALA A CA 1
ATOM 729 C C . ALA A 1 93 ? 6.121 15.906 -2.424 1 94.88 93 ALA A C 1
ATOM 731 O O . ALA A 1 93 ? 5.605 16.281 -1.369 1 94.88 93 ALA A O 1
ATOM 732 N N . THR A 1 94 ? 6.242 14.641 -2.748 1 94 94 THR A N 1
ATOM 733 C CA . THR A 1 94 ? 5.867 13.578 -1.818 1 94 94 THR A CA 1
ATOM 734 C C . THR A 1 94 ? 6.723 13.641 -0.554 1 94 94 THR A C 1
ATOM 736 O O . THR A 1 94 ? 6.199 13.547 0.559 1 94 94 THR A O 1
ATOM 739 N N . VAL A 1 95 ? 7.98 13.852 -0.719 1 94.81 95 VAL A N 1
ATOM 740 C CA . VAL A 1 95 ? 8.914 13.945 0.398 1 94.81 95 VAL A CA 1
ATOM 741 C C . VAL A 1 95 ? 8.555 15.141 1.272 1 94.81 95 VAL A C 1
ATOM 743 O O . VAL A 1 95 ? 8.461 15.023 2.496 1 94.81 95 VAL A O 1
ATOM 746 N N . VAL A 1 96 ? 8.297 16.203 0.644 1 97.5 96 VAL A N 1
ATOM 747 C CA . VAL A 1 96 ? 7.996 17.438 1.376 1 97.5 96 VAL A CA 1
ATOM 748 C C . VAL A 1 96 ? 6.688 17.281 2.145 1 97.5 96 VAL A C 1
ATOM 750 O O . VAL A 1 96 ? 6.621 17.562 3.34 1 97.5 96 VAL A O 1
ATOM 753 N N . ARG A 1 97 ? 5.676 16.828 1.468 1 97.69 97 ARG A N 1
ATOM 754 C CA . ARG A 1 97 ? 4.402 16.625 2.158 1 97.69 97 ARG A CA 1
ATOM 755 C C . ARG A 1 97 ? 4.551 15.641 3.307 1 97.69 97 ARG A C 1
ATOM 757 O O . ARG A 1 97 ? 3.977 15.828 4.379 1 97.69 97 ARG A O 1
ATOM 764 N N . GLY A 1 98 ? 5.277 14.578 3.029 1 98.06 98 GLY A N 1
ATOM 765 C CA . GLY A 1 98 ? 5.508 13.594 4.078 1 98.06 98 GLY A CA 1
ATOM 766 C C . GLY A 1 98 ? 6.098 14.195 5.34 1 98.06 98 GLY A C 1
ATOM 767 O O . GLY A 1 98 ? 5.625 13.93 6.445 1 98.06 98 GLY A O 1
ATOM 768 N N . LEU A 1 99 ? 7.105 15 5.168 1 98.56 99 LEU A N 1
ATOM 769 C CA . LEU A 1 99 ? 7.75 15.633 6.312 1 98.56 99 LEU A CA 1
ATOM 770 C C . LEU A 1 99 ? 6.773 16.547 7.043 1 98.56 99 LEU A C 1
ATOM 772 O O . LEU A 1 99 ? 6.652 16.484 8.266 1 98.56 99 LEU A O 1
ATOM 776 N N . LEU A 1 100 ? 6.066 17.375 6.289 1 98.69 100 LEU A N 1
ATOM 777 C CA . LEU A 1 100 ? 5.18 18.391 6.863 1 98.69 100 LEU A CA 1
ATOM 778 C C . LEU A 1 100 ? 4.02 17.734 7.605 1 98.69 100 LEU A C 1
ATOM 780 O O . LEU A 1 100 ? 3.66 18.156 8.703 1 98.69 100 LEU A O 1
ATOM 784 N N . VAL A 1 101 ? 3.463 16.703 7.008 1 98.75 101 VAL A N 1
ATOM 785 C CA . VAL A 1 101 ? 2.334 16 7.609 1 98.75 101 VAL A CA 1
ATOM 786 C C . VAL A 1 101 ? 2.801 15.219 8.836 1 98.75 101 VAL A C 1
ATOM 788 O O . VAL A 1 101 ? 2.141 15.234 9.875 1 98.75 101 VAL A O 1
ATOM 791 N N . ALA A 1 102 ? 3.967 14.539 8.75 1 98.81 102 ALA A N 1
ATOM 792 C CA . ALA A 1 102 ? 4.461 13.766 9.891 1 98.81 102 ALA A CA 1
ATOM 793 C C . ALA A 1 102 ? 4.762 14.664 11.078 1 98.81 102 ALA A C 1
ATOM 795 O O . ALA A 1 102 ? 4.355 14.375 12.211 1 98.81 102 ALA A O 1
ATOM 796 N N . GLU A 1 103 ? 5.438 15.75 10.844 1 98.81 103 GLU A N 1
ATOM 797 C CA . GLU A 1 103 ? 5.746 16.688 11.922 1 98.81 103 GLU A CA 1
ATOM 798 C C . GLU A 1 103 ? 4.48 17.312 12.484 1 98.81 103 GLU A C 1
ATOM 800 O O . GLU A 1 103 ? 4.395 17.609 13.68 1 98.81 103 GLU A O 1
ATOM 805 N N . GLY A 1 104 ? 3.518 17.609 11.594 1 98.75 104 GLY A N 1
ATOM 806 C CA . GLY A 1 104 ? 2.23 18.094 12.062 1 98.75 104 GLY A CA 1
ATOM 807 C C . GLY A 1 104 ? 1.479 17.094 12.914 1 98.75 104 GLY A C 1
ATOM 808 O O . GLY A 1 104 ? 0.951 17.453 13.969 1 98.75 104 GLY A O 1
ATOM 809 N N . ALA A 1 105 ? 1.436 15.891 12.453 1 98.81 105 ALA A N 1
ATOM 810 C CA . ALA A 1 105 ? 0.787 14.836 13.234 1 98.81 105 ALA A CA 1
ATOM 811 C C . ALA A 1 105 ? 1.445 14.68 14.602 1 98.81 105 ALA A C 1
ATOM 813 O O . ALA A 1 105 ? 0.758 14.578 15.617 1 98.81 105 ALA A O 1
ATOM 814 N N . LEU A 1 106 ? 2.758 14.711 14.625 1 98.75 106 LEU A N 1
ATOM 815 C CA . LEU A 1 106 ? 3.486 14.594 15.883 1 98.75 106 LEU A CA 1
ATOM 816 C C . LEU A 1 106 ? 3.143 15.742 16.828 1 98.75 106 LEU A C 1
ATOM 818 O O . LEU A 1 106 ? 2.992 15.539 18.031 1 98.75 106 LEU A O 1
ATOM 822 N N . THR A 1 107 ? 3.047 16.906 16.266 1 98.69 107 THR A N 1
ATOM 823 C CA . THR A 1 107 ? 2.682 18.078 17.062 1 98.69 107 THR A CA 1
ATOM 824 C C . THR A 1 107 ? 1.329 17.875 17.734 1 98.69 107 THR A C 1
ATOM 826 O O . THR A 1 107 ? 1.188 18.109 18.938 1 98.69 107 THR A O 1
ATOM 829 N N . LEU A 1 108 ? 0.374 17.422 16.984 1 97.94 108 LEU A N 1
ATOM 830 C CA . LEU A 1 108 ? -0.964 17.188 17.516 1 97.94 108 LEU A CA 1
ATOM 831 C C . LEU A 1 108 ? -0.95 16.031 18.516 1 97.94 108 LEU A C 1
ATOM 833 O O . LEU A 1 108 ? -1.465 16.172 19.625 1 97.94 108 LEU A O 1
ATOM 837 N N . LEU A 1 109 ? -0.336 14.945 18.125 1 98.56 109 LEU A N 1
ATOM 838 C CA . LEU A 1 109 ? -0.394 13.719 18.922 1 98.56 109 LEU A CA 1
ATOM 839 C C . LEU A 1 109 ? 0.317 13.891 20.25 1 98.56 109 LEU A C 1
ATOM 841 O O . LEU A 1 109 ? -0.146 13.383 21.281 1 98.56 109 LEU A O 1
ATOM 845 N N . ASP A 1 110 ? 1.427 14.594 20.281 1 98.12 110 ASP A N 1
ATOM 846 C CA . ASP A 1 110 ? 2.121 14.875 21.531 1 98.12 110 ASP A CA 1
ATOM 847 C C . ASP A 1 110 ? 1.245 15.688 22.484 1 98.12 110 ASP A C 1
ATOM 849 O O . ASP A 1 110 ? 1.217 15.43 23.688 1 98.12 110 ASP A O 1
ATOM 853 N N . ARG A 1 111 ? 0.543 16.656 21.906 1 96.88 111 ARG A N 1
ATOM 854 C CA . ARG A 1 111 ? -0.359 17.484 22.703 1 96.88 111 ARG A CA 1
ATOM 855 C C . ARG A 1 111 ? -1.519 16.641 23.25 1 96.88 111 ARG A C 1
ATOM 857 O O . ARG A 1 111 ? -1.878 16.766 24.422 1 96.88 111 ARG A O 1
ATOM 864 N N . LEU A 1 112 ? -2.086 15.797 22.406 1 96.94 112 LEU A N 1
ATOM 865 C CA . LEU A 1 112 ? -3.191 14.945 22.828 1 96.94 112 LEU A CA 1
ATOM 866 C C . LEU A 1 112 ? -2.75 13.977 23.922 1 96.94 112 LEU A C 1
ATOM 868 O O . LEU A 1 112 ? -3.477 13.75 24.891 1 96.94 112 LEU A O 1
ATOM 872 N N . GLU A 1 113 ? -1.626 13.398 23.75 1 97.25 113 GLU A N 1
ATOM 873 C CA . GLU A 1 113 ? -1.103 12.453 24.734 1 97.25 113 GLU A CA 1
ATOM 874 C C . GLU A 1 113 ? -0.948 13.102 26.109 1 97.25 113 GLU A C 1
ATOM 876 O O . GLU A 1 113 ? -1.234 12.477 27.125 1 97.25 113 GLU A O 1
ATOM 881 N N . SER A 1 114 ? -0.617 14.352 26.156 1 96.06 114 SER A N 1
ATOM 882 C CA . SER A 1 114 ? -0.323 15.047 27.406 1 96.06 114 SER A CA 1
ATOM 883 C C . SER A 1 114 ? -1.58 15.664 28.016 1 96.06 114 SER A C 1
ATOM 885 O O . SER A 1 114 ? -1.69 15.805 29.234 1 96.06 114 SER A O 1
ATOM 887 N N . GLN A 1 115 ? -2.617 15.984 27.156 1 93.88 115 GLN A N 1
ATOM 888 C CA . GLN A 1 115 ? -3.656 16.875 27.656 1 93.88 115 GLN A CA 1
ATOM 889 C C . GLN A 1 115 ? -5.023 16.203 27.625 1 93.88 115 GLN A C 1
ATOM 891 O O . GLN A 1 115 ? -5.969 16.672 28.266 1 93.88 115 GLN A O 1
ATOM 896 N N . VAL A 1 116 ? -5.098 15.219 26.781 1 94.69 116 VAL A N 1
ATOM 897 C CA . VAL A 1 116 ? -6.422 14.625 26.594 1 94.69 116 VAL A CA 1
ATOM 898 C C . VAL A 1 116 ? -6.398 13.164 27.047 1 94.69 116 VAL A C 1
ATOM 900 O O . VAL A 1 116 ? -6.012 12.281 26.281 1 94.69 116 VAL A O 1
ATOM 903 N N . GLU A 1 117 ? -6.895 12.883 28.188 1 95.44 117 GLU A N 1
ATOM 904 C CA . GLU A 1 117 ? -6.809 11.562 28.812 1 95.44 117 GLU A CA 1
ATOM 905 C C . GLU A 1 117 ? -7.445 10.5 27.922 1 95.44 117 GLU A C 1
ATOM 907 O O . GLU A 1 117 ? -6.871 9.422 27.734 1 95.44 117 GLU A O 1
ATOM 912 N N . SER A 1 118 ? -8.562 10.734 27.359 1 94.69 118 SER A N 1
ATOM 913 C CA . SER A 1 118 ? -9.312 9.742 26.594 1 94.69 118 SER A CA 1
ATOM 914 C C . SER A 1 118 ? -8.602 9.391 25.297 1 94.69 118 SER A C 1
ATOM 916 O O . SER A 1 118 ? -8.922 8.383 24.656 1 94.69 118 SER A O 1
ATOM 918 N N . LEU A 1 119 ? -7.617 10.234 24.891 1 96.88 119 LEU A N 1
ATOM 919 C CA . LEU A 1 119 ? -6.926 10.008 23.625 1 96.88 119 LEU A CA 1
ATOM 920 C C . LEU A 1 119 ? -5.457 9.672 23.859 1 96.88 119 LEU A C 1
ATOM 922 O O . LEU A 1 119 ? -4.699 9.484 22.906 1 96.88 119 LEU A O 1
ATOM 926 N N . ARG A 1 120 ? -5.082 9.547 25.094 1 97.25 120 ARG A N 1
ATOM 927 C CA . ARG A 1 120 ? -3.676 9.422 25.453 1 97.25 120 ARG A CA 1
ATOM 928 C C . ARG A 1 120 ? -3.055 8.18 24.828 1 97.25 120 ARG A C 1
ATOM 930 O O . ARG A 1 120 ? -1.985 8.258 24.219 1 97.25 120 ARG A O 1
ATOM 937 N N . HIS A 1 121 ? -3.752 7.094 24.953 1 97.44 121 HIS A N 1
ATOM 938 C CA . HIS A 1 121 ? -3.184 5.836 24.484 1 97.44 121 HIS A CA 1
ATOM 939 C C . HIS A 1 121 ? -3.049 5.824 22.969 1 97.44 121 HIS A C 1
ATOM 941 O O . HIS A 1 121 ? -1.979 5.52 22.438 1 97.44 121 HIS A O 1
ATOM 947 N N . VAL A 1 122 ? -4.109 6.168 22.234 1 97.81 122 VAL A N 1
ATOM 948 C CA . VAL A 1 122 ? -4.066 6.168 20.781 1 97.81 122 VAL A CA 1
ATOM 949 C C . VAL A 1 122 ? -3.035 7.184 20.297 1 97.81 122 VAL A C 1
ATOM 951 O O . VAL A 1 122 ? -2.299 6.926 19.344 1 97.81 122 VAL A O 1
ATOM 954 N N . ALA A 1 123 ? -2.943 8.297 20.953 1 98.38 123 ALA A N 1
ATOM 955 C CA . ALA A 1 123 ? -1.977 9.328 20.578 1 98.38 123 ALA A CA 1
ATOM 956 C C . ALA A 1 123 ? -0.547 8.82 20.719 1 98.38 123 ALA A C 1
ATOM 958 O O . ALA A 1 123 ? 0.292 9.047 19.844 1 98.38 123 ALA A O 1
ATOM 959 N N . ALA A 1 124 ? -0.285 8.102 21.781 1 98.44 124 ALA A N 1
ATOM 960 C CA . ALA A 1 124 ? 1.06 7.582 22.031 1 98.44 124 ALA A CA 1
ATOM 961 C C . ALA A 1 124 ? 1.458 6.57 20.953 1 98.44 124 ALA A C 1
ATOM 963 O O . ALA A 1 124 ? 2.578 6.609 20.438 1 98.44 124 ALA A O 1
ATOM 964 N N . VAL A 1 125 ? 0.562 5.691 20.594 1 98.12 125 VAL A N 1
ATOM 965 C CA . VAL A 1 125 ? 0.833 4.652 19.609 1 98.12 125 VAL A CA 1
ATOM 966 C C . VAL A 1 125 ? 1.089 5.289 18.25 1 98.12 125 VAL A C 1
ATOM 968 O O . VAL A 1 125 ? 2.064 4.953 17.578 1 98.12 125 VAL A O 1
ATOM 971 N N . LEU A 1 126 ? 0.254 6.203 17.891 1 98.56 126 LEU A N 1
ATOM 972 C CA . LEU A 1 126 ? 0.39 6.844 16.578 1 98.56 126 LEU A CA 1
ATOM 973 C C . LEU A 1 126 ? 1.646 7.711 16.531 1 98.56 126 LEU A C 1
ATOM 975 O O . LEU A 1 126 ? 2.312 7.781 15.492 1 98.56 126 LEU A O 1
ATOM 979 N N . ALA A 1 127 ? 1.967 8.352 17.656 1 98.69 127 ALA A N 1
ATOM 980 C CA . ALA A 1 127 ? 3.143 9.219 17.688 1 98.69 127 ALA A CA 1
ATOM 981 C C . ALA A 1 127 ? 4.422 8.422 17.453 1 98.69 127 ALA A C 1
ATOM 983 O O . ALA A 1 127 ? 5.332 8.891 16.766 1 98.69 127 ALA A O 1
ATOM 984 N N . ALA A 1 128 ? 4.477 7.254 18 1 98.31 128 ALA A N 1
ATOM 985 C CA . ALA A 1 128 ? 5.656 6.41 17.797 1 98.31 128 ALA A CA 1
ATOM 986 C C . ALA A 1 128 ? 5.852 6.09 16.328 1 98.31 128 ALA A C 1
ATOM 988 O O . ALA A 1 128 ? 6.973 6.156 15.812 1 98.31 128 ALA A O 1
ATOM 989 N N . GLU A 1 129 ? 4.777 5.789 15.633 1 98.19 129 GLU A N 1
ATOM 990 C CA . GLU A 1 129 ? 4.852 5.473 14.211 1 98.19 129 GLU A CA 1
ATOM 991 C C . GLU A 1 129 ? 5.141 6.723 13.383 1 98.19 129 GLU A C 1
ATOM 993 O O . GLU A 1 129 ? 5.914 6.672 12.422 1 98.19 129 GLU A O 1
ATOM 998 N N . GLN A 1 130 ? 4.574 7.82 13.781 1 98.62 130 GLN A N 1
ATOM 999 C CA . GLN A 1 130 ? 4.797 9.062 13.055 1 98.62 130 GLN A CA 1
ATOM 1000 C C . GLN A 1 130 ? 6.234 9.555 13.219 1 98.62 130 GLN A C 1
ATOM 1002 O O . GLN A 1 130 ? 6.781 10.203 12.328 1 98.62 130 GLN A O 1
ATOM 1007 N N . ARG A 1 131 ? 6.848 9.242 14.359 1 98.38 131 ARG A N 1
ATOM 1008 C CA . ARG A 1 131 ? 8.25 9.586 14.531 1 98.38 131 ARG A CA 1
ATOM 1009 C C . ARG A 1 131 ? 9.117 8.883 13.5 1 98.38 131 ARG A C 1
ATOM 1011 O O . ARG A 1 131 ? 10.062 9.469 12.961 1 98.38 131 ARG A O 1
ATOM 1018 N N . LEU A 1 132 ? 8.711 7.645 13.195 1 97.75 132 LEU A N 1
ATOM 1019 C CA . LEU A 1 132 ? 9.43 6.898 12.172 1 97.75 132 LEU A CA 1
ATOM 1020 C C . LEU A 1 132 ? 9.211 7.516 10.797 1 97.75 132 LEU A C 1
ATOM 1022 O O . LEU A 1 132 ? 10.141 7.594 9.984 1 97.75 132 LEU A O 1
ATOM 1026 N N . HIS A 1 133 ? 8.008 7.949 10.523 1 98.31 133 HIS A N 1
ATOM 1027 C CA . HIS A 1 133 ? 7.734 8.633 9.266 1 98.31 133 HIS A CA 1
ATOM 1028 C C . HIS A 1 133 ? 8.57 9.898 9.133 1 98.31 133 HIS A C 1
ATOM 1030 O O . HIS A 1 133 ? 9.203 10.125 8.102 1 98.31 133 HIS A O 1
ATOM 1036 N N . ALA A 1 134 ? 8.539 10.711 10.219 1 98.31 134 ALA A N 1
ATOM 1037 C CA . ALA A 1 134 ? 9.273 11.977 10.203 1 98.31 134 ALA A CA 1
ATOM 1038 C C . ALA A 1 134 ? 10.758 11.734 9.938 1 98.31 134 ALA A C 1
ATOM 1040 O O . ALA A 1 134 ? 11.367 12.445 9.133 1 98.31 134 ALA A O 1
ATOM 1041 N N . HIS A 1 135 ? 11.273 10.734 10.562 1 96.88 135 HIS A N 1
ATOM 1042 C CA . HIS A 1 135 ? 12.68 10.406 10.367 1 96.88 135 HIS A CA 1
ATOM 1043 C C . HIS A 1 135 ? 12.953 9.984 8.922 1 96.88 135 HIS A C 1
ATOM 1045 O O . HIS A 1 135 ? 13.938 10.406 8.328 1 96.88 135 HIS A O 1
ATOM 1051 N N . HIS A 1 136 ? 12.117 9.172 8.406 1 96.38 136 HIS A N 1
ATOM 1052 C CA . HIS A 1 136 ? 12.25 8.719 7.023 1 96.38 136 HIS A CA 1
ATOM 1053 C C . HIS A 1 136 ? 12.273 9.898 6.055 1 96.38 136 HIS A C 1
ATOM 1055 O O . HIS A 1 136 ? 13.164 9.992 5.211 1 96.38 136 HIS A O 1
ATOM 1061 N N . TRP A 1 137 ? 11.328 10.742 6.172 1 96.88 137 TRP A N 1
ATOM 1062 C CA . TRP A 1 137 ? 11.203 11.844 5.227 1 96.88 137 TRP A CA 1
ATOM 1063 C C . TRP A 1 137 ? 12.336 12.852 5.414 1 96.88 137 TRP A C 1
ATOM 1065 O O . TRP A 1 137 ? 12.789 13.469 4.445 1 96.88 137 TRP A O 1
ATOM 1075 N N . GLN A 1 138 ? 12.773 13.023 6.668 1 96.94 138 GLN A N 1
ATOM 1076 C CA . GLN A 1 138 ? 13.914 13.898 6.922 1 96.94 138 GLN A CA 1
ATOM 1077 C C . GLN A 1 138 ? 15.148 13.422 6.172 1 96.94 138 GLN A C 1
ATOM 1079 O O . GLN A 1 138 ? 15.906 14.227 5.633 1 96.94 138 GLN A O 1
ATOM 1084 N N . ARG A 1 139 ? 15.375 12.188 6.125 1 95.31 139 ARG A N 1
ATOM 1085 C CA . ARG A 1 139 ? 16.5 11.641 5.387 1 95.31 139 ARG A CA 1
ATOM 1086 C C . ARG A 1 139 ? 16.391 11.945 3.896 1 95.31 139 ARG A C 1
ATOM 1088 O O . ARG A 1 139 ? 17.391 12.266 3.246 1 95.31 139 ARG A O 1
ATOM 1095 N N . TRP A 1 140 ? 15.219 11.859 3.398 1 94.62 140 TRP A N 1
ATOM 1096 C CA . TRP A 1 140 ? 15.039 12.164 1.982 1 94.62 140 TRP A CA 1
ATOM 1097 C C . TRP A 1 140 ? 15.227 13.648 1.71 1 94.62 140 TRP A C 1
ATOM 1099 O O . TRP A 1 140 ? 15.711 14.031 0.642 1 94.62 140 TRP A O 1
ATOM 1109 N N . VAL A 1 141 ? 14.805 14.469 2.656 1 96.56 141 VAL A N 1
ATOM 1110 C CA . VAL A 1 141 ? 15.078 15.898 2.52 1 96.56 141 VAL A CA 1
ATOM 1111 C C . VAL A 1 141 ? 16.578 16.125 2.371 1 96.56 141 VAL A C 1
ATOM 1113 O O . VAL A 1 141 ? 17.016 16.891 1.515 1 96.56 141 VAL A O 1
ATOM 1116 N N . ARG A 1 142 ? 17.328 15.43 3.146 1 95.75 142 ARG A N 1
ATOM 1117 C CA . ARG A 1 142 ? 18.781 15.531 3.051 1 95.75 142 ARG A CA 1
ATOM 1118 C C . ARG A 1 142 ? 19.266 15.07 1.683 1 95.75 142 ARG A C 1
ATOM 1120 O O . ARG A 1 142 ? 20.062 15.758 1.042 1 95.75 142 ARG A O 1
ATOM 1127 N N . VAL A 1 143 ? 18.812 13.977 1.18 1 94.19 143 VAL A N 1
ATOM 1128 C CA . VAL A 1 143 ? 19.25 13.406 -0.089 1 94.19 143 VAL A CA 1
ATOM 1129 C C . VAL A 1 143 ? 18.922 14.367 -1.229 1 94.19 143 VAL A C 1
ATOM 1131 O O . VAL A 1 143 ? 19.812 14.766 -1.99 1 94.19 143 VAL A O 1
ATOM 1134 N N . LEU A 1 144 ? 17.719 14.812 -1.296 1 94.69 144 LEU A N 1
ATOM 1135 C CA . LEU A 1 144 ? 17.281 15.664 -2.4 1 94.69 144 LEU A CA 1
ATOM 1136 C C . LEU A 1 144 ? 17.875 17.062 -2.27 1 94.69 144 LEU A C 1
ATOM 1138 O O . LEU A 1 144 ? 18.125 17.734 -3.275 1 94.69 144 LEU A O 1
ATOM 1142 N N . GLY A 1 145 ? 18.125 17.422 -1.017 1 95.69 145 GLY A N 1
ATOM 1143 C CA . GLY A 1 145 ? 18.641 18.766 -0.757 1 95.69 145 GLY A CA 1
ATOM 1144 C C . GLY A 1 145 ? 20.125 18.891 -1.046 1 95.69 145 GLY A C 1
ATOM 1145 O O . GLY A 1 145 ? 20.641 20 -1.153 1 95.69 145 GLY A O 1
ATOM 1146 N N . HIS A 1 146 ? 20.797 17.75 -1.155 1 94.81 146 HIS A N 1
ATOM 1147 C CA . HIS A 1 146 ? 22.25 17.828 -1.341 1 94.81 146 HIS A CA 1
ATOM 1148 C C . HIS A 1 146 ? 22.656 17.25 -2.691 1 94.81 146 HIS A C 1
ATOM 1150 O O . HIS A 1 146 ? 23.781 17.469 -3.154 1 94.81 146 HIS A O 1
ATOM 1156 N N . ASP A 1 147 ? 21.844 16.484 -3.33 1 93.88 147 ASP A N 1
ATOM 1157 C CA . ASP A 1 147 ? 22.141 15.93 -4.645 1 93.88 147 ASP A CA 1
ATOM 1158 C C . ASP A 1 147 ? 22.234 17.031 -5.699 1 93.88 147 ASP A C 1
ATOM 1160 O O . ASP A 1 147 ? 21.281 17.766 -5.914 1 93.88 147 ASP A O 1
ATOM 1164 N N . PRO A 1 148 ? 23.359 17.109 -6.391 1 94.81 148 PRO A N 1
ATOM 1165 C CA . PRO A 1 148 ? 23.531 18.141 -7.414 1 94.81 148 PRO A CA 1
ATOM 1166 C C . PRO A 1 148 ? 22.422 18.109 -8.469 1 94.81 148 PRO A C 1
ATOM 1168 O O . PRO A 1 148 ? 22.062 19.141 -9.016 1 94.81 148 PRO A O 1
ATOM 1171 N N . ALA A 1 149 ? 21.844 17.016 -8.672 1 94.44 149 ALA A N 1
ATOM 1172 C CA . ALA A 1 149 ? 20.844 16.859 -9.727 1 94.44 149 ALA A CA 1
ATOM 1173 C C . ALA A 1 149 ? 19.484 17.391 -9.273 1 94.44 149 ALA A C 1
ATOM 1175 O O . ALA A 1 149 ? 18.625 17.688 -10.102 1 94.44 149 ALA A O 1
ATOM 1176 N N . THR A 1 150 ? 19.297 17.547 -7.816 1 95.12 150 THR A N 1
ATOM 1177 C CA . THR A 1 150 ? 17.938 17.828 -7.375 1 95.12 150 THR A CA 1
ATOM 1178 C C . THR A 1 150 ? 17.906 19.062 -6.477 1 95.12 150 THR A C 1
ATOM 1180 O O . THR A 1 150 ? 16.844 19.656 -6.27 1 95.12 150 THR A O 1
ATOM 1183 N N . LYS A 1 151 ? 19 19.453 -5.91 1 95.25 151 LYS A N 1
ATOM 1184 C CA . LYS A 1 151 ? 19.031 20.391 -4.797 1 95.25 151 LYS A CA 1
ATOM 1185 C C . LYS A 1 151 ? 18.375 21.719 -5.184 1 95.25 151 LYS A C 1
ATOM 1187 O O . LYS A 1 151 ? 17.609 22.281 -4.41 1 95.25 151 LYS A O 1
ATOM 1192 N N . ASP A 1 152 ? 18.625 22.25 -6.355 1 95.06 152 ASP A N 1
ATOM 1193 C CA . ASP A 1 152 ? 18.125 23.562 -6.742 1 95.06 152 ASP A CA 1
ATOM 1194 C C . ASP A 1 152 ? 16.609 23.547 -6.918 1 95.06 152 ASP A C 1
ATOM 1196 O O . ASP A 1 152 ? 15.906 24.453 -6.461 1 95.06 152 ASP A O 1
ATOM 1200 N N . ASP A 1 153 ? 16.125 22.5 -7.539 1 94.94 153 ASP A N 1
ATOM 1201 C CA . ASP A 1 153 ? 14.688 22.375 -7.723 1 94.94 153 ASP A CA 1
ATOM 1202 C C . ASP A 1 153 ? 13.992 22 -6.414 1 94.94 153 ASP A C 1
ATOM 1204 O O . ASP A 1 153 ? 12.875 22.438 -6.156 1 94.94 153 ASP A O 1
ATOM 1208 N N . PHE A 1 154 ? 14.68 21.266 -5.602 1 96.62 154 PHE A N 1
ATOM 1209 C CA . PHE A 1 154 ? 14.062 20.766 -4.379 1 96.62 154 PHE A CA 1
ATOM 1210 C C . PHE A 1 154 ? 13.773 21.906 -3.412 1 96.62 154 PHE A C 1
ATOM 1212 O O . PHE A 1 154 ? 12.742 21.891 -2.734 1 96.62 154 PHE A O 1
ATOM 1219 N N . VAL A 1 155 ? 14.648 22.859 -3.334 1 95.69 155 VAL A N 1
ATOM 1220 C CA . VAL A 1 155 ? 14.453 23.984 -2.42 1 95.69 155 VAL A CA 1
ATOM 1221 C C . VAL A 1 155 ? 13.188 24.75 -2.797 1 95.69 155 VAL A C 1
ATOM 1223 O O . VAL A 1 155 ? 12.453 25.219 -1.922 1 95.69 155 VAL A O 1
ATOM 1226 N N . LYS A 1 156 ? 12.867 24.812 -4.078 1 96.62 156 LYS A N 1
ATOM 1227 C CA . LYS A 1 156 ? 11.641 25.469 -4.527 1 96.62 156 LYS A CA 1
ATOM 1228 C C . LYS A 1 156 ? 10.406 24.656 -4.129 1 96.62 156 LYS A C 1
ATOM 1230 O O . LYS A 1 156 ? 9.406 25.219 -3.688 1 96.62 156 LYS A O 1
ATOM 1235 N N . VAL A 1 157 ? 10.492 23.344 -4.332 1 96.88 157 VAL A N 1
ATOM 1236 C CA . VAL A 1 157 ? 9.391 22.469 -3.967 1 96.88 157 VAL A CA 1
ATOM 1237 C C . VAL A 1 157 ? 9.141 22.547 -2.461 1 96.88 157 VAL A C 1
ATOM 1239 O O . VAL A 1 157 ? 7.996 22.594 -2.014 1 96.88 157 VAL A O 1
ATOM 1242 N N . LEU A 1 158 ? 10.258 22.562 -1.676 1 97.88 158 LEU A N 1
ATOM 1243 C CA . LEU A 1 158 ? 10.188 22.641 -0.222 1 97.88 158 LEU A CA 1
ATOM 1244 C C . LEU A 1 158 ? 9.5 23.938 0.206 1 97.88 158 LEU A C 1
ATOM 1246 O O . LEU A 1 158 ? 8.602 23.922 1.05 1 97.88 158 LEU A O 1
ATOM 1250 N N . ALA A 1 159 ? 9.883 25.047 -0.424 1 97.62 159 ALA A N 1
ATOM 1251 C CA . ALA A 1 159 ? 9.289 26.344 -0.109 1 97.62 159 ALA A CA 1
ATOM 1252 C C . ALA A 1 159 ? 7.805 26.359 -0.452 1 97.62 159 ALA A C 1
ATOM 1254 O O . ALA A 1 159 ? 6.984 26.844 0.337 1 97.62 159 ALA A O 1
ATOM 1255 N N . ALA A 1 160 ? 7.465 25.875 -1.601 1 96.25 160 ALA A N 1
ATOM 1256 C CA . ALA A 1 160 ? 6.066 25.828 -2.029 1 96.25 160 ALA A CA 1
ATOM 1257 C C . ALA A 1 160 ? 5.23 24.984 -1.08 1 96.25 160 ALA A C 1
ATOM 1259 O O . ALA A 1 160 ? 4.113 25.359 -0.719 1 96.25 160 ALA A O 1
ATOM 1260 N N . GLY A 1 161 ? 5.75 23.828 -0.686 1 96.5 161 GLY A N 1
ATOM 1261 C CA . GLY A 1 161 ? 5.059 22.953 0.249 1 96.5 161 GLY A CA 1
ATOM 1262 C C . GLY A 1 161 ? 4.824 23.594 1.604 1 96.5 161 GLY A C 1
ATOM 1263 O O . GLY A 1 161 ? 3.727 23.516 2.156 1 96.5 161 GLY A O 1
ATOM 1264 N N . CYS A 1 162 ? 5.875 24.219 2.098 1 97.25 162 CYS A N 1
ATOM 1265 C CA . CYS A 1 162 ? 5.73 24.922 3.369 1 97.25 162 CYS A CA 1
ATOM 1266 C C . CYS A 1 162 ? 4.66 26 3.279 1 97.25 162 CYS A C 1
ATOM 1268 O O . CYS A 1 162 ? 3.836 26.141 4.184 1 97.25 162 CYS A O 1
ATOM 1270 N N . GLY A 1 163 ? 4.645 26.703 2.223 1 95.56 163 GLY A N 1
ATOM 1271 C CA . GLY A 1 163 ? 3.631 27.719 2.018 1 95.56 163 GLY A CA 1
ATOM 1272 C C . GLY A 1 163 ? 2.221 27.156 1.975 1 95.56 163 GLY A C 1
ATOM 1273 O O . GLY A 1 163 ? 1.295 27.75 2.531 1 95.56 163 GLY A O 1
ATOM 1274 N N . ALA A 1 164 ? 2.061 26 1.365 1 93.56 164 ALA A N 1
ATOM 1275 C CA . ALA A 1 164 ? 0.753 25.375 1.185 1 93.56 164 ALA A CA 1
ATOM 1276 C C . ALA A 1 164 ? 0.257 24.75 2.488 1 93.56 164 ALA A C 1
ATOM 1278 O O . ALA A 1 164 ? -0.91 24.375 2.594 1 93.56 164 ALA A O 1
ATOM 1279 N N . ALA A 1 165 ? 1.104 24.703 3.516 1 95.94 165 ALA A N 1
ATOM 1280 C CA . ALA A 1 165 ? 0.778 23.984 4.746 1 95.94 165 ALA A CA 1
ATOM 1281 C C . ALA A 1 165 ? 0.278 24.938 5.824 1 95.94 165 ALA A C 1
ATOM 1283 O O . ALA A 1 165 ? 0.194 24.578 6.996 1 95.94 165 ALA A O 1
ATOM 1284 N N . SER A 1 166 ? -0.136 26.172 5.41 1 95.69 166 SER A N 1
ATOM 1285 C CA . SER A 1 166 ? -0.507 27.219 6.352 1 95.69 166 SER A CA 1
ATOM 1286 C C . SER A 1 166 ? -1.765 26.844 7.129 1 95.69 166 SER A C 1
ATOM 1288 O O . SER A 1 166 ? -2.018 27.391 8.203 1 95.69 166 SER A O 1
ATOM 1290 N N . ASP A 1 167 ? -2.48 25.891 6.613 1 94.31 167 ASP A N 1
ATOM 1291 C CA . ASP A 1 167 ? -3.797 25.656 7.199 1 94.31 167 ASP A CA 1
ATOM 1292 C C . ASP A 1 167 ? -3.824 24.344 7.969 1 94.31 167 ASP A C 1
ATOM 1294 O O . ASP A 1 167 ? -4.891 23.875 8.391 1 94.31 167 ASP A O 1
ATOM 1298 N N . LEU A 1 168 ? -2.664 23.672 8.227 1 94.94 168 LEU A N 1
ATOM 1299 C CA . LEU A 1 168 ? -2.619 22.406 8.953 1 94.94 168 LEU A CA 1
ATOM 1300 C C . LEU A 1 168 ? -3.221 22.547 10.344 1 94.94 168 LEU A C 1
ATOM 1302 O O . LEU A 1 168 ? -3.869 21.625 10.844 1 94.94 168 LEU A O 1
ATOM 1306 N N . PHE A 1 169 ? -2.998 23.656 10.961 1 95.38 169 PHE A N 1
ATOM 1307 C CA . PHE A 1 169 ? -3.604 23.969 12.25 1 95.38 169 PHE A CA 1
ATOM 1308 C C . PHE A 1 169 ? -4.465 25.219 12.156 1 95.38 169 PHE A C 1
ATOM 1310 O O . PHE A 1 169 ? -4.457 26.062 13.062 1 95.38 169 PHE A O 1
ATOM 1317 N N . GLY A 1 170 ? -5.145 25.328 10.969 1 90.06 170 GLY A N 1
ATOM 1318 C CA . GLY A 1 170 ? -6.074 26.406 10.742 1 90.06 170 GLY A CA 1
ATOM 1319 C C . GLY A 1 170 ? -7.453 26.156 11.328 1 90.06 170 GLY A C 1
ATOM 1320 O O . GLY A 1 170 ? -7.785 25.016 11.664 1 90.06 170 GLY A O 1
ATOM 1321 N N . ALA A 1 171 ? -8.188 27.25 11.43 1 82.38 171 ALA A N 1
ATOM 1322 C CA . ALA A 1 171 ? -9.578 27.156 11.875 1 82.38 171 ALA A CA 1
ATOM 1323 C C . ALA A 1 171 ? -10.414 26.328 10.898 1 82.38 171 ALA A C 1
ATOM 1325 O O . ALA A 1 171 ? -10.242 26.422 9.688 1 82.38 171 ALA A O 1
ATOM 1326 N N . LEU A 1 172 ? -11.234 25.453 11.414 1 78 172 LEU A N 1
ATOM 1327 C CA . LEU A 1 172 ? -12.062 24.562 10.609 1 78 172 LEU A CA 1
ATOM 1328 C C . LEU A 1 172 ? -13.359 25.25 10.195 1 78 172 LEU A C 1
ATOM 1330 O O . LEU A 1 172 ? -13.961 25.984 10.984 1 78 172 LEU A O 1
ATOM 1334 N N . SER A 1 173 ? -13.617 25.328 8.977 1 65.69 173 SER A N 1
ATOM 1335 C CA . SER A 1 173 ? -14.797 26.016 8.469 1 65.69 173 SER A CA 1
ATOM 1336 C C . SER A 1 173 ? -16.078 25.453 9.07 1 65.69 173 SER A C 1
ATOM 1338 O O . SER A 1 173 ? -17.078 26.156 9.188 1 65.69 173 SER A O 1
ATOM 1340 N N . THR A 1 174 ? -16.109 24.266 9.352 1 60.12 174 THR A N 1
ATOM 1341 C CA . THR A 1 174 ? -17.328 23.594 9.75 1 60.12 174 THR A CA 1
ATOM 1342 C C . THR A 1 174 ? -17.531 23.688 11.258 1 60.12 174 THR A C 1
ATOM 1344 O O . THR A 1 174 ? -18.562 23.25 11.789 1 60.12 174 THR A O 1
ATOM 1347 N N . SER A 1 175 ? -16.531 24.125 11.945 1 62.09 175 SER A N 1
ATOM 1348 C CA . SER A 1 175 ? -16.688 24.062 13.398 1 62.09 175 SER A CA 1
ATOM 1349 C C . SER A 1 175 ? -16.5 25.438 14.039 1 62.09 175 SER A C 1
ATOM 1351 O O . SER A 1 175 ? -15.656 26.219 13.594 1 62.09 175 SER A O 1
ATOM 1353 N N . SER A 1 176 ? -17.391 25.797 14.844 1 56.25 176 SER A N 1
ATOM 1354 C CA . SER A 1 176 ? -17.266 26.969 15.711 1 56.25 176 SER A CA 1
ATOM 1355 C C . SER A 1 176 ? -16.125 26.781 16.703 1 56.25 176 SER A C 1
ATOM 1357 O O . SER A 1 176 ? -15.68 27.75 17.328 1 56.25 176 SER A O 1
ATOM 1359 N N . PHE A 1 177 ? -15.906 25.469 16.969 1 53.34 177 PHE A N 1
ATOM 1360 C CA . PHE A 1 177 ? -14.984 25.141 18.062 1 53.34 177 PHE A CA 1
ATOM 1361 C C . PHE A 1 177 ? -13.547 25.469 17.672 1 53.34 177 PHE A C 1
ATOM 1363 O O . PHE A 1 177 ? -12.742 25.859 18.516 1 53.34 177 PHE A O 1
ATOM 1370 N N . THR A 1 178 ? -12.922 26.328 17.297 1 62.03 178 THR A N 1
ATOM 1371 C CA . THR A 1 178 ? -11.484 26.094 17.297 1 62.03 178 THR A CA 1
ATOM 1372 C C . THR A 1 178 ? -10.773 27.094 18.203 1 62.03 178 THR A C 1
ATOM 1374 O O . THR A 1 178 ? -10.984 28.297 18.078 1 62.03 178 THR A O 1
ATOM 1377 N N . ASP A 1 179 ? -10.586 26.672 19.547 1 80.44 179 ASP A N 1
ATOM 1378 C CA . ASP A 1 179 ? -9.641 27.391 20.391 1 80.44 179 ASP A CA 1
ATOM 1379 C C . ASP A 1 179 ? -8.484 27.953 19.578 1 80.44 179 ASP A C 1
ATOM 1381 O O . ASP A 1 179 ? -7.461 27.281 19.406 1 80.44 179 ASP A O 1
ATOM 1385 N N . ASP A 1 180 ? -8.766 29.188 19.047 1 86.94 180 ASP A N 1
ATOM 1386 C CA . ASP A 1 180 ? -7.801 29.828 18.156 1 86.94 180 ASP A CA 1
ATOM 1387 C C . ASP A 1 180 ? -6.426 29.922 18.812 1 86.94 180 ASP A C 1
ATOM 1389 O O . ASP A 1 180 ? -5.402 29.812 18.141 1 86.94 180 ASP A O 1
ATOM 1393 N N . ALA A 1 181 ? -6.484 30.188 20.078 1 89.56 181 ALA A N 1
ATOM 1394 C CA . ALA A 1 181 ? -5.219 30.266 20.812 1 89.56 181 ALA A CA 1
ATOM 1395 C C . ALA A 1 181 ? -4.477 28.938 20.766 1 89.56 181 ALA A C 1
ATOM 1397 O O . ALA A 1 181 ? -3.268 28.906 20.531 1 89.56 181 ALA A O 1
ATOM 1398 N N . LEU A 1 182 ? -5.199 27.875 20.953 1 91.12 182 LEU A N 1
ATOM 1399 C CA . LEU A 1 182 ? -4.602 26.547 20.906 1 91.12 182 LEU A CA 1
ATOM 1400 C C . LEU A 1 182 ? -4.062 26.25 19.516 1 91.12 182 LEU A C 1
ATOM 1402 O O . LEU A 1 182 ? -2.941 25.75 19.375 1 91.12 182 LEU A O 1
ATOM 1406 N N . LEU A 1 183 ? -4.824 26.562 18.547 1 93.5 183 LEU A N 1
ATOM 1407 C CA . LEU A 1 183 ? -4.398 26.328 17.172 1 93.5 183 LEU A CA 1
ATOM 1408 C C . LEU A 1 183 ? -3.141 27.141 16.859 1 93.5 183 LEU A C 1
ATOM 1410 O O . LEU A 1 183 ? -2.248 26.656 16.156 1 93.5 183 LEU A O 1
ATOM 1414 N N . GLY A 1 184 ? -3.15 28.375 17.312 1 94.38 184 GLY A N 1
ATOM 1415 C CA . GLY A 1 184 ? -1.957 29.188 17.156 1 94.38 184 GLY A CA 1
ATOM 1416 C C . GLY A 1 184 ? -0.727 28.578 17.797 1 94.38 184 GLY A C 1
ATOM 1417 O O . GLY A 1 184 ? 0.354 28.578 17.203 1 94.38 184 GLY A O 1
ATOM 1418 N N . GLU A 1 185 ? -0.861 28.078 18.969 1 96.06 185 GLU A N 1
ATOM 1419 C CA . GLU A 1 185 ? 0.24 27.422 19.688 1 96.06 185 GLU A CA 1
ATOM 1420 C C . GLU A 1 185 ? 0.728 26.203 18.922 1 96.06 185 GLU A C 1
ATOM 1422 O O . GLU A 1 185 ? 1.934 25.969 18.812 1 96.06 185 GLU A O 1
ATOM 1427 N N . LEU A 1 186 ? -0.216 25.406 18.469 1 97 186 LEU A N 1
ATOM 1428 C CA . LEU A 1 186 ? 0.139 24.203 17.719 1 97 186 LEU A CA 1
ATOM 1429 C C . LEU A 1 186 ? 0.88 24.562 16.438 1 97 186 LEU A C 1
ATOM 1431 O O . LEU A 1 186 ? 1.84 23.891 16.062 1 97 186 LEU A O 1
ATOM 1435 N N . HIS A 1 187 ? 0.404 25.609 15.797 1 97.69 187 HIS A N 1
ATOM 1436 C CA . HIS A 1 187 ? 1.074 26.047 14.578 1 97.69 187 HIS A CA 1
ATOM 1437 C C . HIS A 1 187 ? 2.518 26.453 14.859 1 97.69 187 HIS A C 1
ATOM 1439 O O . HIS A 1 187 ? 3.43 26.078 14.117 1 97.69 187 HIS A O 1
ATOM 1445 N N . VAL A 1 188 ? 2.76 27.203 15.906 1 98.25 188 VAL A N 1
ATOM 1446 C CA . VAL A 1 188 ? 4.102 27.656 16.266 1 98.25 188 VAL A CA 1
ATOM 1447 C C . VAL A 1 188 ? 4.98 26.453 16.578 1 98.25 188 VAL A C 1
ATOM 1449 O O . VAL A 1 188 ? 6.129 26.375 16.141 1 98.25 188 VAL A O 1
ATOM 1452 N N . GLN A 1 189 ? 4.449 25.531 17.312 1 98.44 189 GLN A N 1
ATOM 1453 C CA . GLN A 1 189 ? 5.191 24.328 17.641 1 98.44 189 GLN A CA 1
ATOM 1454 C C . GLN A 1 189 ? 5.523 23.531 16.391 1 98.44 189 GLN A C 1
ATOM 1456 O O . GLN A 1 189 ? 6.633 23.016 16.25 1 98.44 189 GLN A O 1
ATOM 1461 N N . TRP A 1 190 ? 4.551 23.328 15.523 1 98.69 190 TRP A N 1
ATOM 1462 C CA . TRP A 1 190 ? 4.75 22.625 14.266 1 98.69 190 TRP A CA 1
ATOM 1463 C C . TRP A 1 190 ? 5.852 23.281 13.438 1 98.69 190 TRP A C 1
ATOM 1465 O O . TRP A 1 190 ? 6.738 22.594 12.922 1 98.69 190 TRP A O 1
ATOM 1475 N N . VAL A 1 191 ? 5.809 24.609 13.336 1 98.62 191 VAL A N 1
ATOM 1476 C CA . VAL A 1 191 ? 6.812 25.359 12.586 1 98.62 191 VAL A CA 1
ATOM 1477 C C . VAL A 1 191 ? 8.195 25.094 13.18 1 98.62 191 VAL A C 1
ATOM 1479 O O . VAL A 1 191 ? 9.164 24.875 12.445 1 98.62 191 VAL A O 1
ATOM 1482 N N . THR A 1 192 ? 8.258 25.125 14.461 1 98.56 192 THR A N 1
ATOM 1483 C CA . THR A 1 192 ? 9.523 24.859 15.148 1 98.56 192 THR A CA 1
ATOM 1484 C C . THR A 1 192 ? 10.047 23.469 14.797 1 98.56 192 THR A C 1
ATOM 1486 O O . THR A 1 192 ? 11.234 23.312 14.484 1 98.56 192 THR A O 1
ATOM 1489 N N . ARG A 1 193 ? 9.203 22.484 14.805 1 98.31 193 ARG A N 1
ATOM 1490 C CA . ARG A 1 193 ? 9.586 21.125 14.477 1 98.31 193 ARG A CA 1
ATOM 1491 C C . ARG A 1 193 ? 10.078 21.016 13.031 1 98.31 193 ARG A C 1
ATOM 1493 O O . ARG A 1 193 ? 11.094 20.375 12.766 1 98.31 193 ARG A O 1
ATOM 1500 N N . VAL A 1 194 ? 9.344 21.609 12.141 1 98.62 194 VAL A N 1
ATOM 1501 C CA . VAL A 1 194 ? 9.672 21.531 10.719 1 98.62 194 VAL A CA 1
ATOM 1502 C C . VAL A 1 194 ? 11.016 22.219 10.461 1 98.62 194 VAL A C 1
ATOM 1504 O O . VAL A 1 194 ? 11.867 21.672 9.75 1 98.62 194 VAL A O 1
ATOM 1507 N N . ARG A 1 195 ? 11.219 23.375 11.062 1 98.31 195 ARG A N 1
ATOM 1508 C CA . ARG A 1 195 ? 12.492 24.078 10.922 1 98.31 195 ARG A CA 1
ATOM 1509 C C . ARG A 1 195 ? 13.656 23.203 11.398 1 98.31 195 ARG A C 1
ATOM 1511 O O . ARG A 1 195 ? 14.688 23.125 10.734 1 98.31 195 ARG A O 1
ATOM 1518 N N . ALA A 1 196 ? 13.5 22.609 12.531 1 98.25 196 ALA A N 1
ATOM 1519 C CA . ALA A 1 196 ? 14.555 21.75 13.078 1 98.25 196 ALA A CA 1
ATOM 1520 C C . ALA A 1 196 ? 14.844 20.578 12.156 1 98.25 196 ALA A C 1
ATOM 1522 O O . ALA A 1 196 ? 16 20.219 11.945 1 98.25 196 ALA A O 1
ATOM 1523 N N . ALA A 1 197 ? 13.781 19.938 11.617 1 97.75 197 ALA A N 1
ATOM 1524 C CA . ALA A 1 197 ? 13.93 18.781 10.742 1 97.75 197 ALA A CA 1
ATOM 1525 C C . ALA A 1 197 ? 14.656 19.156 9.453 1 97.75 197 ALA A C 1
ATOM 1527 O O . ALA A 1 197 ? 15.531 18.422 8.992 1 97.75 197 ALA A O 1
ATOM 1528 N N . ILE A 1 198 ? 14.281 20.297 8.875 1 98 198 ILE A N 1
ATOM 1529 C CA . ILE A 1 198 ? 14.906 20.75 7.645 1 98 198 ILE A CA 1
ATOM 1530 C C . ILE A 1 198 ? 16.375 21.109 7.914 1 98 198 ILE A C 1
ATOM 1532 O O . ILE A 1 198 ? 17.266 20.734 7.141 1 98 198 ILE A O 1
ATOM 1536 N N . ALA A 1 199 ? 16.625 21.781 9.039 1 96.88 199 ALA A N 1
ATOM 1537 C CA . ALA A 1 199 ? 17.984 22.156 9.414 1 96.88 199 ALA A CA 1
ATOM 1538 C C . ALA A 1 199 ? 18.859 20.922 9.609 1 96.88 199 ALA A C 1
ATOM 1540 O O . ALA A 1 199 ? 20.031 20.922 9.219 1 96.88 199 ALA A O 1
ATOM 1541 N N . ALA A 1 200 ? 18.344 19.922 10.18 1 94.81 200 ALA A N 1
ATOM 1542 C CA . ALA A 1 200 ? 19.078 18.688 10.414 1 94.81 200 ALA A CA 1
ATOM 1543 C C . ALA A 1 200 ? 19.5 18.047 9.094 1 94.81 200 ALA A C 1
ATOM 1545 O O . ALA A 1 200 ? 20.516 17.359 9.039 1 94.81 200 ALA A O 1
ATOM 1546 N N . GLY A 1 201 ? 18.734 18.312 8.086 1 92.31 201 GLY A N 1
ATOM 1547 C CA . GLY A 1 201 ? 19.094 17.797 6.766 1 92.31 201 GLY A CA 1
ATOM 1548 C C . GLY A 1 201 ? 20.125 18.656 6.051 1 92.31 201 GLY A C 1
ATOM 1549 O O . GLY A 1 201 ? 20.625 18.266 4.992 1 92.31 201 GLY A O 1
ATOM 1550 N N . GLY A 1 202 ? 20.375 19.781 6.652 1 92.69 202 GLY A N 1
ATOM 1551 C CA . GLY A 1 202 ? 21.359 20.656 6.062 1 92.69 202 GLY A CA 1
ATOM 1552 C C . GLY A 1 202 ? 20.828 21.438 4.871 1 92.69 202 GLY A C 1
ATOM 1553 O O . GLY A 1 202 ? 21.594 21.781 3.963 1 92.69 202 GLY A O 1
ATOM 1554 N N . VAL A 1 203 ? 19.625 21.594 4.762 1 95.75 203 VAL A N 1
ATOM 1555 C CA . VAL A 1 203 ? 18.984 22.312 3.668 1 95.75 203 VAL A CA 1
ATOM 1556 C C . VAL A 1 203 ? 18.531 23.688 4.152 1 95.75 203 VAL A C 1
ATOM 1558 O O . VAL A 1 203 ? 18.234 23.859 5.34 1 95.75 203 VAL A O 1
ATOM 1561 N N . GLU A 1 204 ? 18.531 24.609 3.299 1 95.19 204 GLU A N 1
ATOM 1562 C CA . GLU A 1 204 ? 18.062 25.938 3.652 1 95.19 204 GLU A CA 1
ATOM 1563 C C . GLU A 1 204 ? 16.594 25.906 4.066 1 95.19 204 GLU A C 1
ATOM 1565 O O . GLU A 1 204 ? 15.758 25.312 3.385 1 95.19 204 GLU A O 1
ATOM 1570 N N . ILE A 1 205 ? 16.328 26.562 5.129 1 97.38 205 ILE A N 1
ATOM 1571 C CA . ILE A 1 205 ? 14.969 26.609 5.652 1 97.38 205 ILE A CA 1
ATOM 1572 C C . ILE A 1 205 ? 14.156 27.656 4.902 1 97.38 205 ILE A C 1
ATOM 1574 O O . ILE A 1 205 ? 14.516 28.844 4.895 1 97.38 205 ILE A O 1
ATOM 1578 N N . PRO A 1 206 ? 13.117 27.266 4.328 1 97.56 206 PRO A N 1
ATOM 1579 C CA . PRO A 1 206 ? 12.273 28.281 3.672 1 97.56 206 PRO A CA 1
ATOM 1580 C C . PRO A 1 206 ? 11.492 29.125 4.664 1 97.56 206 PRO A C 1
ATOM 1582 O O . PRO A 1 206 ? 11.469 28.828 5.863 1 97.56 206 PRO A O 1
ATOM 1585 N N . GLU A 1 207 ? 10.867 30.188 4.125 1 96.69 207 GLU A N 1
ATOM 1586 C CA . GLU A 1 207 ? 9.922 30.953 4.934 1 96.69 207 GLU A CA 1
ATOM 1587 C C . GLU A 1 207 ? 8.695 30.125 5.289 1 96.69 207 GLU A C 1
ATOM 1589 O O . GLU A 1 207 ? 8.094 29.484 4.418 1 96.69 207 GLU A O 1
ATOM 1594 N N . MET A 1 208 ? 8.406 30.078 6.504 1 97.12 208 MET A N 1
ATOM 1595 C CA . MET A 1 208 ? 7.227 29.344 6.953 1 97.12 208 MET A CA 1
ATOM 1596 C C . MET A 1 208 ? 5.98 30.219 6.883 1 97.12 208 MET A C 1
ATOM 1598 O O . MET A 1 208 ? 6.051 31.422 7.129 1 97.12 208 MET A O 1
ATOM 1602 N N . PRO A 1 209 ? 4.91 29.641 6.59 1 95.06 209 PRO A N 1
ATOM 1603 C CA . PRO A 1 209 ? 3.695 30.438 6.395 1 95.06 209 PRO A CA 1
ATOM 1604 C C . PRO A 1 209 ? 3.059 30.875 7.711 1 95.06 209 PRO A C 1
ATOM 1606 O O . PRO A 1 209 ? 3.158 30.156 8.719 1 95.06 209 PRO A O 1
ATOM 1609 N N . SER A 1 210 ? 2.338 32 7.598 1 96.25 210 SER A N 1
ATOM 1610 C CA . SER A 1 210 ? 1.398 32.312 8.664 1 96.25 210 SER A CA 1
ATOM 1611 C C . SER A 1 210 ? 0.203 31.375 8.656 1 96.25 210 SER A C 1
ATOM 1613 O O . SER A 1 210 ? -0.198 30.891 7.598 1 96.25 210 SER A O 1
ATOM 1615 N N . ARG A 1 211 ? -0.303 31.203 9.828 1 95.38 211 ARG A N 1
ATOM 1616 C CA . ARG A 1 211 ? -1.456 30.312 9.953 1 95.38 211 ARG A CA 1
ATOM 1617 C C . ARG A 1 211 ? -2.658 30.859 9.195 1 95.38 211 ARG A C 1
ATOM 1619 O O . ARG A 1 211 ? -2.934 32.062 9.25 1 95.38 211 ARG A O 1
ATOM 1626 N N . SER A 1 212 ? -3.359 30.031 8.461 1 93 212 SER A N 1
ATOM 1627 C CA . SER A 1 212 ? -4.582 30.375 7.742 1 93 212 SER A CA 1
ATOM 1628 C C . SER A 1 212 ? -5.672 29.344 7.977 1 93 212 SER A C 1
ATOM 1630 O O . SER A 1 212 ? -5.383 28.219 8.391 1 93 212 SER A O 1
ATOM 1632 N N . PRO A 1 213 ? -6.902 29.75 7.836 1 90.06 213 PRO A N 1
ATOM 1633 C CA . PRO A 1 213 ? -7.98 28.781 8.031 1 90.06 213 PRO A CA 1
ATOM 1634 C C . PRO A 1 213 ? -8 27.703 6.953 1 90.06 213 PRO A C 1
ATOM 1636 O O . PRO A 1 213 ? -7.512 27.922 5.844 1 90.06 213 PRO A O 1
ATOM 1639 N N . ARG A 1 214 ? -8.516 26.516 7.344 1 87.94 214 ARG A N 1
ATOM 1640 C CA . ARG A 1 214 ? -8.773 25.5 6.34 1 87.94 214 ARG A CA 1
ATOM 1641 C C . ARG A 1 214 ? -9.914 25.906 5.414 1 87.94 214 ARG A C 1
ATOM 1643 O O . ARG A 1 214 ? -10.906 26.484 5.863 1 87.94 214 ARG A O 1
ATOM 1650 N N . LYS A 1 215 ? -9.664 25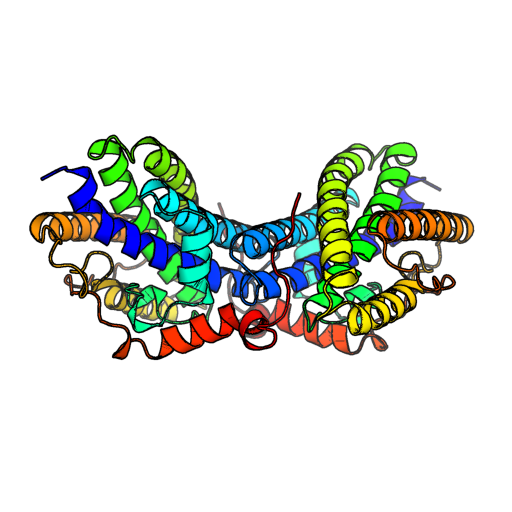.719 4.223 1 76.19 215 LYS A N 1
ATOM 1651 C CA . LYS A 1 215 ? -10.672 26.078 3.238 1 76.19 215 LYS A CA 1
ATOM 1652 C C . LYS A 1 215 ? -11.742 25 3.104 1 76.19 215 LYS A C 1
ATOM 1654 O O . LYS A 1 215 ? -11.477 23.828 3.389 1 76.19 215 LYS A O 1
ATOM 1659 N N . GLN A 1 216 ? -13.023 25.438 2.68 1 66.81 216 GLN A N 1
ATOM 1660 C CA . GLN A 1 216 ? -14.109 24.5 2.422 1 66.81 216 GLN A CA 1
ATOM 1661 C C . GLN A 1 216 ? -13.922 23.797 1.081 1 66.81 216 GLN A C 1
ATOM 1663 O O . GLN A 1 216 ? -13.102 24.219 0.265 1 66.81 216 GLN A O 1
ATOM 1668 N N . MET A 1 217 ? -14.688 22.672 0.849 1 60.84 217 MET A N 1
ATOM 1669 C CA . MET A 1 217 ? -14.617 21.75 -0.282 1 60.84 217 MET A CA 1
ATOM 1670 C C . MET A 1 217 ? -14.641 22.516 -1.604 1 60.84 217 MET A C 1
ATOM 1672 O O . MET A 1 217 ? -13.875 22.188 -2.52 1 60.84 217 MET A O 1
ATOM 1676 N N . GLU A 1 218 ? -15.617 23.469 -1.675 1 59.72 218 GLU A N 1
ATOM 1677 C CA . GLU A 1 218 ? -15.789 24.109 -2.971 1 59.72 218 GLU A CA 1
ATOM 1678 C C . GLU A 1 218 ? -14.469 24.656 -3.498 1 59.72 218 GLU A C 1
ATOM 1680 O O . GLU A 1 218 ? -14.281 24.781 -4.711 1 59.72 218 GLU A O 1
ATOM 1685 N N . GLU A 1 219 ? -13.688 24.734 -2.656 1 58.25 219 GLU A N 1
ATOM 1686 C CA . GLU A 1 219 ? -12.406 25.312 -3.059 1 58.25 219 GLU A CA 1
ATOM 1687 C C . GLU A 1 219 ? -11.336 24.234 -3.23 1 58.25 219 GLU A C 1
ATOM 1689 O O . GLU A 1 219 ? -10.234 24.516 -3.701 1 58.25 219 GLU A O 1
ATOM 1694 N N . HIS A 1 220 ? -11.797 23.109 -2.791 1 61.16 220 HIS A N 1
ATOM 1695 C CA . HIS A 1 220 ? -10.852 22.016 -3 1 61.16 220 HIS A CA 1
ATOM 1696 C C . HIS A 1 220 ? -11.258 21.156 -4.188 1 61.16 220 HIS A C 1
ATOM 1698 O O . HIS A 1 220 ? -11.75 20.031 -4.008 1 61.16 220 HIS A O 1
ATOM 1704 N N . ALA A 1 221 ? -11.188 21.672 -5.367 1 64.62 221 ALA A N 1
ATOM 1705 C CA . ALA A 1 221 ? -11.523 21.031 -6.633 1 64.62 221 ALA A CA 1
ATOM 1706 C C . ALA A 1 221 ? -10.805 19.688 -6.773 1 64.62 221 ALA A C 1
ATOM 1708 O O . ALA A 1 221 ? -11.43 18.688 -7.105 1 64.62 221 ALA A O 1
ATOM 1709 N N . PRO A 1 222 ? -9.57 19.609 -6.184 1 79.69 222 PRO A N 1
ATOM 1710 C CA . PRO A 1 222 ? -8.867 18.344 -6.461 1 79.69 222 PRO A CA 1
ATOM 1711 C C . PRO A 1 222 ? -9.328 17.203 -5.555 1 79.69 222 PRO A C 1
ATOM 1713 O O . PRO A 1 222 ? -9.203 16.031 -5.926 1 79.69 222 PRO A O 1
ATOM 1716 N N . LEU A 1 223 ? -10.008 17.609 -4.434 1 84.25 223 LEU A N 1
ATOM 1717 C CA . LEU A 1 223 ? -10.438 16.594 -3.475 1 84.25 223 LEU A CA 1
ATOM 1718 C C . LEU A 1 223 ? -11.516 15.703 -4.074 1 84.25 223 LEU A C 1
ATOM 1720 O O . LEU A 1 223 ? -11.492 14.492 -3.887 1 84.25 223 LEU A O 1
ATOM 1724 N N . ALA A 1 224 ? -12.352 16.344 -4.762 1 83.44 224 ALA A N 1
ATOM 1725 C CA . ALA A 1 224 ? -13.438 15.586 -5.383 1 83.44 224 ALA A CA 1
ATOM 1726 C C . ALA A 1 224 ? -12.883 14.508 -6.312 1 83.44 224 ALA A C 1
ATOM 1728 O O . ALA A 1 224 ? -13.383 13.383 -6.328 1 83.44 224 ALA A O 1
ATOM 1729 N N . ALA A 1 225 ? -11.914 14.914 -6.992 1 83.12 225 ALA A N 1
ATOM 1730 C CA . ALA A 1 225 ? -11.312 13.969 -7.922 1 83.12 225 ALA A CA 1
ATOM 1731 C C . ALA A 1 225 ? -10.656 12.805 -7.176 1 83.12 225 ALA A C 1
ATOM 1733 O O . ALA A 1 225 ? -10.742 11.656 -7.605 1 83.12 225 ALA A O 1
ATOM 1734 N N . ILE A 1 226 ? -10.055 13.109 -6.078 1 85.75 226 ILE A N 1
ATOM 1735 C CA . ILE A 1 226 ? -9.414 12.086 -5.258 1 85.75 226 ILE A CA 1
ATOM 1736 C C . ILE A 1 226 ? -10.477 11.141 -4.699 1 85.75 226 ILE A C 1
ATOM 1738 O O . ILE A 1 226 ? -10.336 9.914 -4.801 1 85.75 226 ILE A O 1
ATOM 1742 N N . LEU A 1 227 ? -11.531 11.68 -4.227 1 86.06 227 LEU A N 1
ATOM 1743 C CA . LEU A 1 227 ? -12.586 10.875 -3.615 1 86.06 227 LEU A CA 1
ATOM 1744 C C . LEU A 1 227 ? -13.305 10.031 -4.664 1 86.06 227 LEU A C 1
ATOM 1746 O O . LEU A 1 227 ? -13.68 8.891 -4.398 1 86.06 227 LEU A O 1
ATOM 1750 N N . ASP A 1 228 ? -13.422 10.594 -5.836 1 82.94 228 ASP A N 1
AT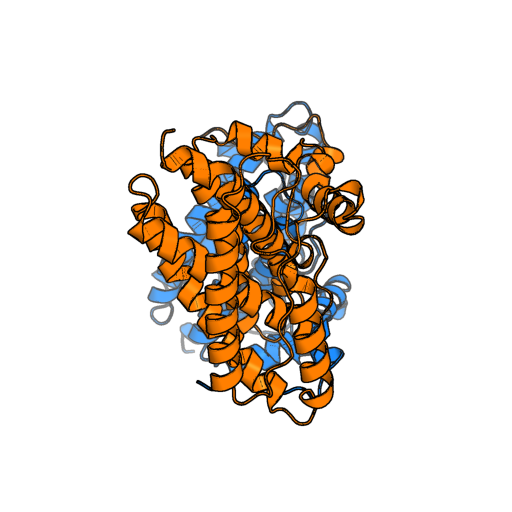OM 1751 C CA . ASP A 1 228 ? -14.031 9.828 -6.922 1 82.94 228 ASP A CA 1
ATOM 1752 C C . ASP A 1 228 ? -13.195 8.594 -7.25 1 82.94 228 ASP A C 1
ATOM 1754 O O . ASP A 1 228 ? -13.75 7.527 -7.543 1 82.94 228 ASP A O 1
ATOM 1758 N N . GLY A 1 229 ? -11.969 8.797 -7.215 1 81 229 GLY A N 1
ATOM 1759 C CA . GLY A 1 229 ? -11.086 7.66 -7.449 1 81 229 GLY A CA 1
ATOM 1760 C C . GLY A 1 229 ? -11.195 6.59 -6.379 1 81 229 GLY A C 1
ATOM 1761 O O . GLY A 1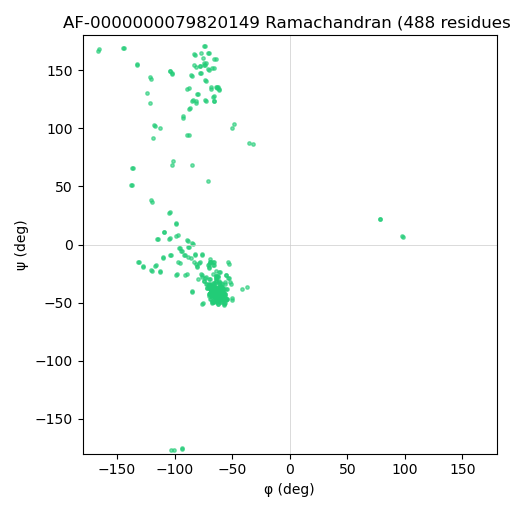 229 ? -11.312 5.402 -6.688 1 81 229 GLY A O 1
ATOM 1762 N N . ILE A 1 230 ? -11.211 7.004 -5.207 1 80.75 230 ILE A N 1
ATOM 1763 C CA . ILE A 1 230 ? -11.305 6.102 -4.062 1 80.75 230 ILE A CA 1
ATOM 1764 C C . ILE A 1 230 ? -12.609 5.32 -4.129 1 80.75 230 ILE A C 1
ATOM 1766 O O . ILE A 1 230 ? -12.656 4.141 -3.771 1 80.75 230 ILE A O 1
ATOM 1770 N N . ARG A 1 231 ? -13.633 5.918 -4.66 1 82.56 231 ARG A N 1
ATOM 1771 C CA . ARG A 1 231 ? -14.984 5.367 -4.637 1 82.56 231 ARG A CA 1
ATOM 1772 C C . ARG A 1 231 ? -15.297 4.648 -5.945 1 82.56 231 ARG A C 1
ATOM 1774 O O . ARG A 1 231 ? -16.438 4.227 -6.168 1 82.56 231 ARG A O 1
ATOM 1781 N N . GLY A 1 232 ? -14.406 4.457 -6.781 1 79.44 232 GLY A N 1
ATOM 1782 C CA . GLY A 1 232 ? -14.617 3.994 -8.141 1 79.44 232 GLY A CA 1
ATOM 1783 C C . GLY A 1 232 ? -15.383 2.686 -8.211 1 79.44 232 GLY A C 1
ATOM 1784 O O . GLY A 1 232 ? -16.359 2.568 -8.969 1 79.44 232 GLY A O 1
ATOM 1785 N N . VAL A 1 233 ? -15.023 1.741 -7.461 1 79.06 233 VAL A N 1
ATOM 1786 C CA . VAL A 1 233 ? -15.648 0.423 -7.516 1 79.06 233 VAL A CA 1
ATOM 1787 C C . VAL A 1 233 ? -17.078 0.508 -7 1 79.06 233 VAL A C 1
ATOM 1789 O O . VAL A 1 233 ? -18.016 0.02 -7.648 1 79.06 233 VAL A O 1
ATOM 1792 N N . ARG A 1 234 ? -17.219 1.161 -5.895 1 80.94 234 ARG A N 1
ATOM 1793 C CA . ARG A 1 234 ? -18.562 1.266 -5.312 1 80.94 234 ARG A CA 1
ATOM 1794 C C . ARG A 1 234 ? -19.484 2.072 -6.219 1 80.94 234 ARG A C 1
ATOM 1796 O O . ARG A 1 234 ? -20.688 1.779 -6.312 1 80.94 234 ARG A O 1
ATOM 1803 N N . THR A 1 235 ? -18.906 3.068 -6.809 1 81.81 235 THR A N 1
ATOM 1804 C CA . THR A 1 235 ? -19.703 3.885 -7.723 1 81.81 235 THR A CA 1
ATOM 1805 C C . THR A 1 235 ? -20.109 3.076 -8.953 1 81.81 235 THR A C 1
ATOM 1807 O O . THR A 1 235 ? -21.25 3.178 -9.414 1 81.81 235 THR A O 1
ATOM 1810 N N . ALA A 1 236 ? -19.219 2.244 -9.414 1 82.81 236 ALA A N 1
ATOM 1811 C CA . ALA A 1 236 ? -19.484 1.445 -10.609 1 82.81 236 ALA A CA 1
ATOM 1812 C C . ALA A 1 236 ? -20.406 0.273 -10.297 1 82.81 236 ALA A C 1
ATOM 1814 O O . ALA A 1 236 ? -21.141 -0.192 -11.172 1 82.81 236 ALA A O 1
ATOM 1815 N N . HIS A 1 237 ? -20.391 -0.175 -8.992 1 85.69 237 HIS A N 1
ATOM 1816 C CA . HIS A 1 237 ? -21.172 -1.352 -8.617 1 85.69 237 HIS A CA 1
ATOM 1817 C C . HIS A 1 237 ? -21.891 -1.131 -7.301 1 85.69 237 HIS A C 1
ATOM 1819 O O . HIS A 1 237 ? -21.641 -1.836 -6.32 1 85.69 237 HIS A O 1
ATOM 1825 N N . PRO A 1 238 ? -22.812 -0.229 -7.305 1 82.5 238 PRO A N 1
ATOM 1826 C CA . PRO A 1 238 ? -23.516 0.124 -6.062 1 82.5 238 PRO A CA 1
ATOM 1827 C C . PRO A 1 238 ? -24.359 -1.022 -5.512 1 82.5 238 PRO A C 1
ATOM 1829 O O . PRO A 1 238 ? -24.703 -1.024 -4.328 1 82.5 238 PRO A O 1
ATOM 1832 N N . ASP A 1 239 ? -24.609 -2.055 -6.375 1 86.12 239 ASP A N 1
ATOM 1833 C CA . ASP A 1 239 ? -25.531 -3.121 -5.988 1 86.12 239 ASP A CA 1
ATOM 1834 C C . ASP A 1 239 ? -24.766 -4.316 -5.418 1 86.12 239 ASP A C 1
ATOM 1836 O O . ASP A 1 239 ? -25.375 -5.285 -4.957 1 86.12 239 ASP A O 1
ATOM 1840 N N . TRP A 1 240 ? -23.453 -4.219 -5.418 1 85.06 240 TRP A N 1
ATOM 1841 C CA . TRP A 1 240 ? -22.672 -5.352 -4.922 1 85.06 240 TRP A CA 1
ATOM 1842 C C . TRP A 1 240 ? -22.75 -5.438 -3.402 1 85.06 240 TRP A C 1
ATOM 1844 O O . TRP A 1 240 ? -22.984 -4.434 -2.729 1 85.06 240 TRP A O 1
ATOM 1854 N N . ASN A 1 241 ? -22.562 -6.641 -2.906 1 81.88 241 ASN A N 1
ATOM 1855 C CA . ASN A 1 241 ? -22.359 -6.844 -1.478 1 81.88 241 ASN A CA 1
ATOM 1856 C C . ASN A 1 241 ? -20.875 -6.703 -1.098 1 81.88 241 ASN A C 1
ATOM 1858 O O . ASN A 1 241 ? -20.031 -7.457 -1.583 1 81.88 241 ASN A O 1
ATOM 1862 N N . TYR A 1 242 ? -20.625 -5.738 -0.284 1 76.12 242 TYR A N 1
ATOM 1863 C CA . TYR A 1 242 ? -19.25 -5.465 0.098 1 76.12 242 TYR A CA 1
ATOM 1864 C C . TYR A 1 242 ? -18.969 -5.957 1.513 1 76.12 242 TYR A C 1
ATOM 1866 O O . TYR A 1 242 ? -17.875 -5.727 2.053 1 76.12 242 TYR A O 1
ATOM 1874 N N . GLU A 1 243 ? -19.859 -6.617 2.184 1 74.69 243 GLU A N 1
ATOM 1875 C CA . GLU A 1 243 ? -19.672 -7.109 3.547 1 74.69 243 GLU A CA 1
ATOM 1876 C C . GLU A 1 243 ? -19.141 -8.539 3.551 1 74.69 243 GLU A C 1
ATOM 1878 O O . GLU A 1 243 ? -19.781 -9.438 2.994 1 74.69 243 GLU A O 1
ATOM 1883 N N . VAL A 1 244 ? -17.906 -8.602 3.938 1 70 244 VAL A N 1
ATOM 1884 C CA . VAL A 1 244 ? -17.344 -9.938 4.074 1 70 244 VAL A CA 1
ATOM 1885 C C . VAL A 1 244 ? -17.625 -10.477 5.477 1 70 244 VAL A C 1
ATOM 1887 O O . VAL A 1 244 ? -17.188 -9.883 6.473 1 70 244 VAL A O 1
ATOM 1890 N N . VAL A 1 245 ? -18.688 -11.227 5.645 1 57.44 245 VAL A N 1
ATOM 1891 C CA . VAL A 1 245 ? -19.125 -11.742 6.938 1 57.44 245 VAL A CA 1
ATOM 1892 C C . VAL A 1 245 ? -18.188 -12.867 7.379 1 57.44 245 VAL A C 1
ATOM 1894 O O . VAL A 1 245 ? -17.719 -13.656 6.551 1 57.44 245 VAL A O 1
ATOM 1897 N N . GLU A 1 246 ? -17.609 -12.711 8.578 1 51.78 246 GLU A N 1
ATOM 1898 C CA . GLU A 1 246 ? -16.875 -13.82 9.18 1 51.78 246 GLU A CA 1
ATOM 1899 C C . GLU A 1 246 ? -17.672 -15.117 9.125 1 51.78 246 GLU A C 1
ATOM 1901 O O . GLU A 1 246 ? -18.906 -15.086 9.18 1 51.78 246 GLU A O 1
ATOM 1906 N N . MET B 1 1 ? 24.125 -33.094 -7.672 1 36.5 1 MET B N 1
ATOM 1907 C CA . MET B 1 1 ? 23.75 -31.734 -7.973 1 36.5 1 MET B CA 1
ATOM 1908 C C . MET B 1 1 ? 23.219 -31.016 -6.73 1 36.5 1 MET B C 1
ATOM 1910 O O . MET B 1 1 ? 22.406 -31.578 -5.992 1 36.5 1 MET B O 1
ATOM 1914 N N . ASN B 1 2 ? 23.688 -30.109 -6.008 1 43.16 2 ASN B N 1
ATOM 1915 C CA . ASN B 1 2 ? 23.266 -29.484 -4.754 1 43.16 2 ASN B CA 1
ATOM 1916 C C . ASN B 1 2 ? 21.797 -29.078 -4.797 1 43.16 2 ASN B C 1
ATOM 1918 O O . ASN B 1 2 ? 21.391 -28.359 -5.703 1 43.16 2 ASN B O 1
ATOM 1922 N N . SER B 1 3 ? 20.922 -29.906 -4.102 1 51.56 3 SER B N 1
ATOM 1923 C CA . SER B 1 3 ? 19.469 -29.953 -4.078 1 51.56 3 SER B CA 1
ATOM 1924 C C . SER B 1 3 ? 18.859 -28.562 -4.043 1 51.56 3 SER B C 1
ATOM 1926 O O . SER B 1 3 ? 17.812 -28.312 -4.645 1 51.56 3 SER B O 1
ATOM 1928 N N . ALA B 1 4 ? 19.516 -27.703 -3.303 1 56.44 4 ALA B N 1
ATOM 1929 C CA . ALA B 1 4 ? 19.031 -26.328 -3.225 1 56.44 4 ALA B CA 1
ATOM 1930 C C . ALA B 1 4 ? 19.094 -25.641 -4.586 1 56.44 4 ALA B C 1
ATOM 1932 O O . ALA B 1 4 ? 18.25 -24.797 -4.91 1 56.44 4 ALA B O 1
ATOM 1933 N N . THR B 1 5 ? 19.906 -26.094 -5.465 1 65.69 5 THR B N 1
ATOM 1934 C CA . THR B 1 5 ? 20.188 -25.469 -6.75 1 65.69 5 THR B CA 1
ATOM 1935 C C . THR B 1 5 ? 19.078 -25.797 -7.754 1 65.69 5 THR B C 1
ATOM 1937 O O . THR B 1 5 ? 18.75 -24.969 -8.609 1 65.69 5 THR B O 1
ATOM 1940 N N . ALA B 1 6 ? 18.469 -26.969 -7.551 1 77.56 6 ALA B N 1
ATOM 1941 C CA . ALA B 1 6 ? 17.438 -27.391 -8.5 1 77.56 6 ALA B CA 1
ATOM 1942 C C . ALA B 1 6 ? 16.188 -26.547 -8.375 1 77.56 6 ALA B C 1
ATOM 1944 O O . ALA B 1 6 ? 15.414 -26.422 -9.328 1 77.56 6 ALA B O 1
ATOM 1945 N N . TRP B 1 7 ? 16.031 -25.766 -7.195 1 89.38 7 TRP B N 1
ATOM 1946 C CA . TRP B 1 7 ? 14.805 -25.031 -6.891 1 89.38 7 TRP B CA 1
ATOM 1947 C C . TRP B 1 7 ? 14.945 -23.562 -7.312 1 89.38 7 TRP B C 1
ATOM 1949 O O . TRP B 1 7 ? 13.945 -22.844 -7.414 1 89.38 7 TRP B O 1
ATOM 1959 N N . THR B 1 8 ? 16.219 -23.141 -7.574 1 90.06 8 THR B N 1
ATOM 1960 C CA . THR B 1 8 ? 16.531 -21.734 -7.746 1 90.06 8 THR B CA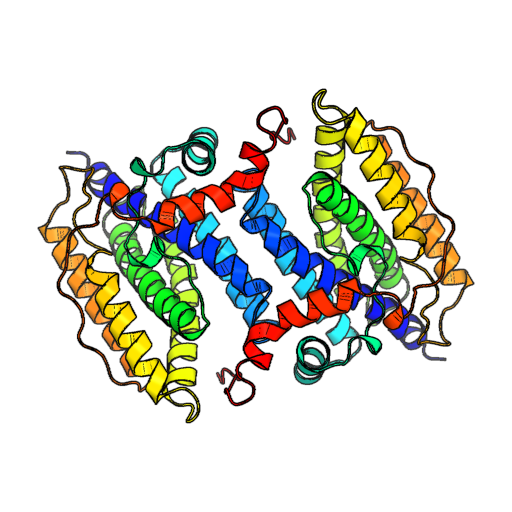 1
ATOM 1961 C C . THR B 1 8 ? 15.688 -21.125 -8.867 1 90.06 8 THR B C 1
ATOM 1963 O O . THR B 1 8 ? 15.07 -20.062 -8.688 1 90.06 8 THR B O 1
ATOM 1966 N N . PRO B 1 9 ? 15.555 -21.844 -10.008 1 89.88 9 PRO B N 1
ATOM 1967 C CA . PRO B 1 9 ? 14.766 -21.219 -11.07 1 89.88 9 PRO B CA 1
ATOM 1968 C C . PRO B 1 9 ? 13.289 -21.078 -10.711 1 89.88 9 PRO B C 1
ATOM 1970 O O . PRO B 1 9 ? 12.68 -20.047 -10.992 1 89.88 9 PRO B O 1
ATOM 1973 N N . LEU B 1 10 ? 12.711 -22.094 -10.062 1 92.62 10 LEU B N 1
ATOM 1974 C CA . LEU B 1 10 ? 11.297 -22.047 -9.711 1 92.62 10 LEU B CA 1
ATOM 1975 C C . LEU B 1 10 ? 11.031 -21.016 -8.633 1 92.62 10 LEU B C 1
ATOM 1977 O O . LEU B 1 10 ? 10.086 -20.219 -8.734 1 92.62 10 LEU B O 1
ATOM 1981 N N . VAL B 1 11 ? 11.914 -20.984 -7.637 1 95.12 11 VAL B N 1
ATOM 1982 C CA . VAL B 1 11 ? 11.773 -20.031 -6.551 1 95.12 11 VAL B CA 1
ATOM 1983 C C . VAL B 1 11 ? 11.938 -18.609 -7.094 1 95.12 11 VAL B C 1
ATOM 1985 O O . VAL B 1 11 ? 11.203 -17.703 -6.707 1 95.12 11 VAL B O 1
ATOM 1988 N N . GLY B 1 12 ? 12.883 -18.438 -7.984 1 93.19 12 GLY B N 1
ATOM 1989 C CA . GLY B 1 12 ? 13.07 -17.141 -8.617 1 93.19 12 GLY B CA 1
ATOM 1990 C C . GLY B 1 12 ? 11.859 -16.672 -9.406 1 93.19 12 GLY B C 1
ATOM 1991 O O . GLY B 1 12 ? 11.477 -15.5 -9.328 1 93.19 12 GLY B O 1
ATOM 1992 N N . ALA B 1 13 ? 11.25 -17.594 -10.117 1 92.5 13 ALA B N 1
ATOM 1993 C CA . ALA B 1 13 ? 10.062 -17.266 -10.906 1 92.5 13 ALA B CA 1
ATOM 1994 C C . ALA B 1 13 ? 8.891 -16.875 -10 1 92.5 13 ALA B C 1
ATOM 1996 O O . ALA B 1 13 ? 8.156 -15.938 -10.305 1 92.5 13 ALA B O 1
ATOM 1997 N N . TRP B 1 14 ? 8.758 -17.562 -8.922 1 95.81 14 TRP B N 1
ATOM 1998 C CA . TRP B 1 14 ? 7.672 -17.25 -7.996 1 95.81 14 TRP B CA 1
ATOM 1999 C C . TRP B 1 14 ? 7.934 -15.945 -7.262 1 95.81 14 TRP B C 1
ATOM 2001 O O . TRP B 1 14 ? 7 -15.211 -6.93 1 95.81 14 TRP B O 1
ATOM 2011 N N . ALA B 1 15 ? 9.211 -15.664 -6.984 1 96.5 15 ALA B N 1
ATOM 2012 C CA . ALA B 1 15 ? 9.508 -14.344 -6.434 1 96.5 15 ALA B CA 1
ATOM 2013 C C . ALA B 1 15 ? 9.039 -13.242 -7.371 1 96.5 15 ALA B C 1
ATOM 2015 O O . ALA B 1 15 ? 8.484 -12.234 -6.922 1 96.5 15 ALA B O 1
ATOM 2016 N N . GLU B 1 16 ? 9.195 -13.492 -8.68 1 93.94 16 GLU B N 1
ATOM 2017 C CA . GLU B 1 16 ? 8.727 -12.531 -9.664 1 93.94 16 GLU B CA 1
ATOM 2018 C C . GLU B 1 16 ? 7.199 -12.438 -9.656 1 93.94 16 GLU B C 1
ATOM 2020 O O . GLU B 1 16 ? 6.641 -11.344 -9.734 1 93.94 16 GLU B O 1
ATOM 2025 N N . ASP B 1 17 ? 6.527 -13.547 -9.539 1 96.06 17 ASP B N 1
ATOM 2026 C CA . ASP B 1 17 ? 5.066 -13.555 -9.461 1 96.06 17 ASP B CA 1
ATOM 2027 C C . ASP B 1 17 ? 4.578 -12.773 -8.242 1 96.06 17 ASP B C 1
ATOM 2029 O O . ASP B 1 17 ? 3.664 -11.953 -8.352 1 96.06 17 ASP B O 1
ATOM 2033 N N . LEU B 1 18 ? 5.238 -13.055 -7.117 1 97.44 18 LEU B N 1
ATOM 2034 C CA . LEU B 1 18 ? 4.816 -12.406 -5.879 1 97.44 18 LEU B CA 1
ATOM 2035 C C . LEU B 1 18 ? 5.094 -10.906 -5.926 1 97.44 18 LEU B C 1
ATOM 2037 O O . LEU B 1 18 ? 4.301 -10.109 -5.43 1 97.44 18 LEU B O 1
ATOM 2041 N N . PHE B 1 19 ? 6.191 -10.508 -6.562 1 95 19 PHE B N 1
ATOM 2042 C CA . PHE B 1 19 ? 6.504 -9.094 -6.73 1 95 19 PHE B CA 1
ATOM 2043 C C . PHE B 1 19 ? 5.449 -8.398 -7.582 1 95 19 PHE B C 1
ATOM 2045 O O . PHE B 1 19 ? 4.883 -7.383 -7.172 1 95 19 PHE B O 1
ATOM 2052 N N . LEU B 1 20 ? 5.145 -8.977 -8.703 1 92.94 20 LEU B N 1
ATOM 2053 C CA . LEU B 1 20 ? 4.207 -8.367 -9.641 1 92.94 20 LEU B CA 1
ATOM 2054 C C . LEU B 1 20 ? 2.795 -8.359 -9.062 1 92.94 20 LEU B C 1
ATOM 2056 O O . LEU B 1 20 ? 2.061 -7.383 -9.227 1 92.94 20 LEU B O 1
ATOM 2060 N N . HIS B 1 21 ? 2.41 -9.438 -8.406 1 95.25 21 HIS B N 1
ATOM 2061 C CA . HIS B 1 21 ? 1.101 -9.5 -7.773 1 95.25 21 HIS B CA 1
ATOM 2062 C C . HIS B 1 21 ? 0.973 -8.453 -6.668 1 95.25 21 HIS B C 1
ATOM 2064 O O . HIS B 1 21 ? -0.019 -7.727 -6.605 1 95.25 21 HIS B O 1
ATOM 2070 N N . GLY B 1 22 ? 2.01 -8.438 -5.812 1 93.31 22 GLY B N 1
ATOM 2071 C CA . GLY B 1 22 ? 2.01 -7.438 -4.758 1 93.31 22 GLY B CA 1
ATOM 2072 C C . GLY B 1 22 ? 1.945 -6.012 -5.277 1 93.31 22 GLY B C 1
ATOM 2073 O O . GLY B 1 22 ? 1.215 -5.18 -4.738 1 93.31 22 GLY B O 1
ATOM 2074 N N . HIS B 1 23 ? 2.715 -5.832 -6.297 1 89.31 23 HIS B N 1
ATOM 2075 C CA . HIS B 1 23 ? 2.713 -4.512 -6.914 1 89.31 23 HIS B CA 1
ATOM 2076 C C . HIS B 1 23 ? 1.331 -4.156 -7.453 1 89.31 23 HIS B C 1
ATOM 2078 O O . HIS B 1 23 ? 0.854 -3.035 -7.258 1 89.31 23 HIS B O 1
ATOM 2084 N N . ASP B 1 24 ? 0.765 -5.016 -8.117 1 89.56 24 ASP B N 1
ATOM 2085 C CA . ASP B 1 24 ? -0.537 -4.762 -8.727 1 89.56 24 ASP B CA 1
ATOM 2086 C C . ASP B 1 24 ? -1.612 -4.559 -7.664 1 89.56 24 ASP B C 1
ATOM 2088 O O . ASP B 1 24 ? -2.545 -3.777 -7.859 1 89.56 24 ASP B O 1
ATOM 2092 N N . LEU B 1 25 ? -1.494 -5.258 -6.516 1 90.94 25 LEU B N 1
ATOM 2093 C CA . LEU B 1 25 ? -2.465 -5.117 -5.434 1 90.94 25 LEU B CA 1
ATOM 2094 C C . LEU B 1 25 ? -2.451 -3.701 -4.871 1 90.94 25 LEU B C 1
ATOM 2096 O O . LEU B 1 25 ? -3.471 -3.217 -4.375 1 90.94 25 LEU B O 1
ATOM 2100 N N . ALA B 1 26 ? -1.326 -3.057 -4.949 1 85.38 26 ALA B N 1
ATOM 2101 C CA . ALA B 1 26 ? -1.207 -1.711 -4.395 1 85.38 26 ALA B CA 1
ATOM 2102 C C . ALA B 1 26 ? -2.174 -0.749 -5.082 1 85.38 26 ALA B C 1
ATOM 2104 O O . ALA B 1 26 ? -2.602 0.242 -4.484 1 85.38 26 ALA B O 1
ATOM 2105 N N . ARG B 1 27 ? -2.586 -1.041 -6.25 1 76.75 27 ARG B N 1
ATOM 2106 C CA . ARG B 1 27 ? -3.494 -0.18 -7 1 76.75 27 ARG B CA 1
ATOM 2107 C C . ARG B 1 27 ? -4.891 -0.193 -6.387 1 76.75 27 ARG B C 1
ATOM 2109 O O . ARG B 1 27 ? -5.676 0.736 -6.594 1 76.75 27 ARG B O 1
ATOM 2116 N N . TRP B 1 28 ? -5.098 -1.203 -5.637 1 73.75 28 TRP B N 1
ATOM 2117 C CA . TRP B 1 28 ? -6.441 -1.374 -5.09 1 73.75 28 TRP B CA 1
ATOM 2118 C C . TRP B 1 28 ? -6.543 -0.756 -3.699 1 73.75 28 TRP B C 1
ATOM 2120 O O . TRP B 1 28 ? -7.629 -0.712 -3.111 1 73.75 28 TRP B O 1
ATOM 2130 N N . ILE B 1 29 ? -5.484 -0.302 -3.193 1 71.5 29 ILE B N 1
ATOM 2131 C CA . ILE B 1 29 ? -5.543 0.429 -1.932 1 71.5 29 ILE B CA 1
ATOM 2132 C C . ILE B 1 29 ? -6.352 1.71 -2.115 1 71.5 29 ILE B C 1
ATOM 2134 O O . ILE B 1 29 ? -7.078 2.125 -1.21 1 71.5 29 ILE B O 1
ATOM 2138 N N . THR B 1 30 ? -6.293 2.258 -3.316 1 62.66 30 THR B N 1
ATOM 2139 C CA . THR B 1 30 ? -6.902 3.559 -3.578 1 62.66 30 THR B CA 1
ATOM 2140 C C . THR B 1 30 ? -8.273 3.393 -4.23 1 62.66 30 THR B C 1
ATOM 2142 O O . THR B 1 30 ? -9.086 4.316 -4.219 1 62.66 30 THR B O 1
ATOM 2145 N N . ASP B 1 31 ? -8.492 2.359 -4.895 1 59.56 31 ASP B N 1
ATOM 2146 C CA . ASP B 1 31 ? -9.719 2.191 -5.672 1 59.56 31 ASP B CA 1
ATOM 2147 C C . ASP B 1 31 ? -10.688 1.237 -4.977 1 59.56 31 ASP B C 1
ATOM 2149 O O . ASP B 1 31 ? -11.516 0.603 -5.625 1 59.56 31 ASP B O 1
ATOM 2153 N N . TYR B 1 32 ? -10.547 1.242 -3.707 1 60.72 32 TYR B N 1
ATOM 2154 C CA . TYR B 1 32 ? -11.094 -0.015 -3.205 1 60.72 32 TYR B CA 1
ATOM 2155 C C . TYR B 1 32 ? -12.469 0.195 -2.578 1 60.72 32 TYR B C 1
ATOM 2157 O O . TYR B 1 32 ? -12.938 1.33 -2.461 1 60.72 32 TYR B O 1
ATOM 2165 N N . VAL B 1 33 ? -13.094 -0.863 -1.993 1 60.47 33 VAL B N 1
ATOM 2166 C CA . VAL B 1 33 ? -14.383 -1.37 -1.515 1 60.47 33 VAL B CA 1
ATOM 2167 C C . VAL B 1 33 ? -14.742 -0.695 -0.194 1 60.47 33 VAL B C 1
ATOM 2169 O O . VAL B 1 33 ? -15.836 -0.137 -0.054 1 60.47 33 VAL B O 1
ATOM 2172 N N . ASP B 1 34 ? -13.844 -0.724 0.643 1 75.19 34 ASP B N 1
ATOM 2173 C CA . ASP B 1 34 ? -13.969 -0.073 1.943 1 75.19 34 ASP B CA 1
ATOM 2174 C C . ASP B 1 34 ? -12.617 0.013 2.65 1 75.19 34 ASP B C 1
ATOM 2176 O O . ASP B 1 34 ? -11.625 -0.545 2.176 1 75.19 34 ASP B O 1
ATOM 2180 N N . LEU B 1 35 ? -12.531 0.774 3.652 1 78.44 35 LEU B N 1
ATOM 2181 C CA . LEU B 1 35 ? -11.273 1.049 4.332 1 78.44 35 LEU B CA 1
ATOM 2182 C C . LEU B 1 35 ? -10.6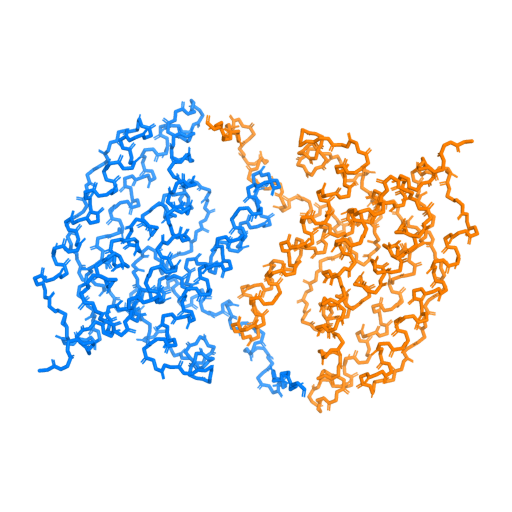48 -0.239 4.859 1 78.44 35 LEU B C 1
ATOM 2184 O O . LEU B 1 35 ? -9.43 -0.427 4.766 1 78.44 35 LEU B O 1
ATOM 2188 N N . GLU B 1 36 ? -11.461 -1.145 5.414 1 82.12 36 GLU B N 1
ATOM 2189 C CA . GLU B 1 36 ? -10.945 -2.404 5.945 1 82.12 36 GLU B CA 1
ATOM 2190 C C . GLU B 1 36 ? -10.297 -3.242 4.848 1 82.12 36 GLU B C 1
ATOM 2192 O O . GLU B 1 36 ? -9.211 -3.795 5.039 1 82.12 36 GLU B O 1
ATOM 2197 N N . GLU B 1 37 ? -10.953 -3.262 3.773 1 85.12 37 GLU B N 1
ATOM 2198 C CA . GLU B 1 37 ? -10.422 -4.02 2.646 1 85.12 37 GLU B CA 1
ATOM 2199 C C . GLU B 1 37 ? -9.18 -3.346 2.062 1 85.12 37 GLU B C 1
ATOM 2201 O O . GLU B 1 37 ? -8.242 -4.02 1.634 1 85.12 37 GLU B O 1
ATOM 2206 N N . SER B 1 38 ? -9.234 -2.047 2.041 1 84.12 38 SER B N 1
ATOM 2207 C CA . SER B 1 38 ? -8.055 -1.317 1.585 1 84.12 38 SER B CA 1
ATOM 2208 C C . SER B 1 38 ? -6.836 -1.642 2.443 1 84.12 38 SER B C 1
ATOM 2210 O O . SER B 1 38 ? -5.734 -1.83 1.923 1 84.12 38 SER B O 1
ATOM 2212 N N . LEU B 1 39 ? -7.023 -1.75 3.721 1 86.75 39 LEU B N 1
ATOM 2213 C CA . LEU B 1 39 ? -5.938 -2.088 4.633 1 86.75 39 LEU B CA 1
ATOM 2214 C C . LEU B 1 39 ? -5.469 -3.523 4.41 1 86.75 39 LEU B C 1
ATOM 2216 O O . LEU B 1 39 ? -4.27 -3.797 4.414 1 86.75 39 LEU B O 1
ATOM 2220 N N . ALA B 1 40 ? -6.445 -4.402 4.242 1 91.06 40 ALA B N 1
ATOM 2221 C CA . ALA B 1 40 ? -6.102 -5.809 4.031 1 91.06 40 ALA B CA 1
ATOM 2222 C C . ALA B 1 40 ? -5.297 -5.984 2.744 1 91.06 40 ALA B C 1
ATOM 2224 O O . ALA B 1 40 ? -4.25 -6.633 2.744 1 91.06 40 ALA B O 1
ATOM 2225 N N . VAL B 1 41 ? -5.793 -5.348 1.647 1 91.62 41 VAL B N 1
ATOM 2226 C CA . VAL B 1 41 ? -5.141 -5.473 0.348 1 91.62 41 VAL B CA 1
ATOM 2227 C C . VAL B 1 41 ? -3.785 -4.773 0.378 1 91.62 41 VAL B C 1
ATOM 2229 O O . VAL B 1 41 ? -2.814 -5.258 -0.209 1 91.62 41 VAL B O 1
ATOM 2232 N N . GLY B 1 42 ? -3.754 -3.658 1.021 1 90.81 42 GLY B N 1
ATOM 2233 C CA . GLY B 1 42 ? -2.48 -2.979 1.187 1 90.81 42 GLY B CA 1
ATOM 2234 C C . GLY B 1 42 ? -1.444 -3.82 1.906 1 90.81 42 GLY B C 1
ATOM 2235 O O . GLY B 1 42 ? -0.279 -3.859 1.505 1 90.81 42 GLY B O 1
ATOM 2236 N N . SER B 1 43 ? -1.875 -4.445 2.977 1 93.06 43 SER B N 1
ATOM 2237 C CA . SER B 1 43 ? -0.98 -5.332 3.713 1 93.06 43 SER B CA 1
ATOM 2238 C C . SER B 1 43 ? -0.491 -6.477 2.834 1 93.06 43 SER B C 1
ATOM 2240 O O . SER B 1 43 ? 0.698 -6.805 2.836 1 93.06 43 SER B O 1
ATOM 2242 N N . MET B 1 44 ? -1.369 -6.988 2.113 1 95.56 44 MET B N 1
ATOM 2243 C CA . MET B 1 44 ? -0.994 -8.102 1.247 1 95.56 44 MET B CA 1
ATOM 2244 C C . MET B 1 44 ? -0.053 -7.641 0.14 1 95.56 44 MET B C 1
ATOM 2246 O O . MET B 1 44 ? 0.83 -8.391 -0.285 1 95.56 44 MET B O 1
ATOM 2250 N N . SER B 1 45 ? -0.311 -6.465 -0.344 1 93.69 45 SER B N 1
ATOM 2251 C CA . SER B 1 45 ? 0.597 -5.871 -1.321 1 93.69 45 SER B CA 1
ATOM 2252 C C . SER B 1 45 ? 2.018 -5.781 -0.772 1 93.69 45 SER B C 1
ATOM 2254 O O . SER B 1 45 ? 2.955 -6.309 -1.375 1 93.69 45 SER B O 1
ATOM 2256 N N . GLN B 1 46 ? 2.182 -5.25 0.407 1 92.69 46 GLN B N 1
ATOM 2257 C CA . GLN B 1 46 ? 3.492 -5.074 1.025 1 92.69 46 GLN B CA 1
ATOM 2258 C C . GLN B 1 46 ? 4.141 -6.422 1.332 1 92.69 46 GLN B C 1
ATOM 2260 O O . GLN B 1 46 ? 5.344 -6.598 1.133 1 92.69 46 GLN B O 1
ATOM 2265 N N . GLU B 1 47 ? 3.303 -7.258 1.799 1 96.19 47 GLU B N 1
ATOM 2266 C CA . GLU B 1 47 ? 3.824 -8.586 2.102 1 96.19 47 GLU B CA 1
ATOM 2267 C C . GLU B 1 47 ? 4.266 -9.312 0.833 1 96.19 47 GLU B C 1
ATOM 2269 O O . GLU B 1 47 ? 5.258 -10.039 0.841 1 96.19 47 GLU B O 1
ATOM 2274 N N . GLY B 1 48 ? 3.518 -9.133 -0.267 1 96.19 48 GLY B N 1
ATOM 2275 C CA . GLY B 1 48 ? 3.951 -9.695 -1.537 1 96.19 48 GLY B CA 1
ATOM 2276 C C . GLY B 1 48 ? 5.316 -9.195 -1.975 1 96.19 48 GLY B C 1
ATOM 2277 O O . GLY B 1 48 ? 6.176 -9.984 -2.369 1 96.19 48 GLY B O 1
ATOM 2278 N N . LEU B 1 49 ? 5.543 -7.949 -1.912 1 93.75 49 LEU B N 1
ATOM 2279 C CA . LEU B 1 49 ? 6.836 -7.363 -2.25 1 93.75 49 LEU B CA 1
ATOM 2280 C C . LEU B 1 49 ? 7.93 -7.891 -1.326 1 93.75 49 LEU B C 1
ATOM 2282 O O . LEU B 1 49 ? 9.023 -8.234 -1.784 1 93.75 49 LEU B O 1
ATOM 2286 N N . ALA B 1 50 ? 7.586 -7.961 -0.049 1 94.62 50 ALA B N 1
ATOM 2287 C CA . ALA B 1 50 ? 8.547 -8.461 0.928 1 94.62 50 ALA B CA 1
ATOM 2288 C C . ALA B 1 50 ? 8.875 -9.93 0.673 1 94.62 50 ALA B C 1
ATOM 2290 O O . ALA B 1 50 ? 10.031 -10.344 0.82 1 94.62 50 ALA B O 1
ATOM 2291 N N . HIS B 1 51 ? 7.859 -10.711 0.346 1 98.12 51 HIS B N 1
ATOM 2292 C CA . HIS B 1 51 ? 8.078 -12.117 0.033 1 98.12 51 HIS B CA 1
ATOM 2293 C C . HIS B 1 51 ? 9.062 -12.273 -1.126 1 98.12 51 HIS B C 1
ATOM 2295 O O . HIS B 1 51 ? 9.977 -13.102 -1.063 1 98.12 51 HIS B O 1
ATOM 2301 N N . ALA B 1 52 ? 8.844 -11.469 -2.176 1 96.56 52 ALA B N 1
ATOM 2302 C CA . ALA B 1 52 ? 9.75 -11.508 -3.318 1 96.56 52 ALA B CA 1
ATOM 2303 C C . ALA B 1 52 ? 11.18 -11.195 -2.893 1 96.56 52 ALA B C 1
ATOM 2305 O O . ALA B 1 52 ? 12.109 -11.93 -3.221 1 96.56 52 ALA B O 1
ATOM 2306 N N . ALA B 1 53 ? 11.352 -10.156 -2.104 1 94.69 53 ALA B N 1
ATOM 2307 C CA . ALA B 1 53 ? 12.672 -9.75 -1.631 1 94.69 53 ALA B CA 1
ATOM 2308 C C . ALA B 1 53 ? 13.32 -10.852 -0.791 1 94.69 53 ALA B C 1
ATOM 2310 O O . ALA B 1 53 ? 14.508 -11.148 -0.952 1 94.69 53 ALA B O 1
ATOM 2311 N N . ASN B 1 54 ? 12.531 -11.43 0.086 1 96.88 54 ASN B N 1
ATOM 2312 C CA . ASN B 1 54 ? 13.047 -12.477 0.964 1 96.88 54 ASN B CA 1
ATOM 2313 C C . ASN B 1 54 ? 13.453 -13.719 0.179 1 96.88 54 ASN B C 1
ATOM 2315 O O . ASN B 1 54 ? 14.469 -14.352 0.486 1 96.88 54 ASN B O 1
ATOM 2319 N N . LEU B 1 55 ? 12.641 -14.07 -0.822 1 97.62 55 LEU B N 1
ATOM 2320 C CA . LEU B 1 55 ? 12.977 -15.227 -1.646 1 97.62 55 LEU B CA 1
ATOM 2321 C C . LEU B 1 55 ? 14.242 -14.961 -2.455 1 97.62 55 LEU B C 1
ATOM 2323 O O . LEU B 1 55 ? 15.125 -15.82 -2.535 1 97.62 55 LEU B O 1
ATOM 2327 N N . TRP B 1 56 ? 14.344 -13.773 -3.062 1 96.62 56 TRP B N 1
ATOM 2328 C CA . TRP B 1 56 ? 15.555 -13.43 -3.789 1 96.62 56 TRP B CA 1
ATOM 2329 C C . TRP B 1 56 ? 16.766 -13.445 -2.863 1 96.62 56 TRP B C 1
ATOM 2331 O O . TRP B 1 56 ? 17.828 -13.953 -3.234 1 96.62 56 TRP B O 1
ATOM 2341 N N . ALA B 1 57 ? 16.578 -12.922 -1.631 1 96.31 57 ALA B N 1
ATOM 2342 C CA . ALA B 1 57 ? 17.672 -12.938 -0.66 1 96.31 57 ALA B CA 1
ATOM 2343 C C . ALA B 1 57 ? 18.062 -14.367 -0.3 1 96.31 57 ALA B C 1
ATOM 2345 O O . ALA B 1 57 ? 19.25 -14.688 -0.198 1 96.31 57 ALA B O 1
ATOM 2346 N N . ALA B 1 58 ? 17.109 -15.227 -0.119 1 96.62 58 ALA B N 1
ATOM 2347 C CA . ALA B 1 58 ? 17.359 -16.625 0.232 1 96.62 58 ALA B CA 1
ATOM 2348 C C . ALA B 1 58 ? 18.109 -17.344 -0.888 1 96.62 58 ALA B C 1
ATOM 2350 O O . ALA B 1 58 ? 18.812 -18.328 -0.642 1 96.62 58 ALA B O 1
ATOM 2351 N N . LEU B 1 59 ? 17.922 -16.859 -2.145 1 95.31 59 LEU B N 1
ATOM 2352 C CA . LEU B 1 59 ? 18.625 -17.422 -3.287 1 95.31 59 LEU B CA 1
ATOM 2353 C C . LEU B 1 59 ? 20.016 -16.812 -3.434 1 95.31 59 LEU B C 1
ATOM 2355 O O . LEU B 1 59 ? 20.734 -17.109 -4.387 1 95.31 59 LEU B O 1
ATOM 2359 N N . GLY B 1 60 ? 20.391 -15.859 -2.477 1 95.44 60 GLY B N 1
ATOM 2360 C CA . GLY B 1 60 ? 21.734 -15.312 -2.438 1 95.44 60 GLY B CA 1
ATOM 2361 C C . GLY B 1 60 ? 21.844 -13.969 -3.131 1 95.44 60 GLY B C 1
ATOM 2362 O O . GLY B 1 60 ? 22.953 -13.461 -3.328 1 95.44 60 GLY B O 1
ATOM 2363 N N . HIS B 1 61 ? 20.688 -13.391 -3.555 1 95 61 HIS B N 1
ATOM 2364 C CA . HIS B 1 61 ? 20.734 -12.094 -4.219 1 95 61 HIS B CA 1
ATOM 2365 C C . HIS B 1 61 ? 20.641 -10.953 -3.211 1 95 61 HIS B C 1
ATOM 2367 O O . HIS B 1 61 ? 19.844 -11 -2.279 1 95 61 HIS B O 1
ATOM 2373 N N . ASP B 1 62 ? 21.531 -9.961 -3.381 1 92.69 62 ASP B N 1
ATOM 2374 C CA . ASP B 1 62 ? 21.547 -8.836 -2.451 1 92.69 62 ASP B CA 1
ATOM 2375 C C . ASP B 1 62 ? 20.688 -7.68 -2.959 1 92.69 62 ASP B C 1
ATOM 2377 O O . ASP B 1 62 ? 19.969 -7.828 -3.951 1 92.69 62 ASP B O 1
ATOM 2381 N N . SER B 1 63 ? 20.703 -6.59 -2.258 1 86.94 63 SER B N 1
ATOM 2382 C CA . SER B 1 63 ? 19.828 -5.453 -2.559 1 86.94 63 SER B CA 1
ATOM 2383 C C . SER B 1 63 ? 20.203 -4.816 -3.895 1 86.94 63 SER B C 1
ATOM 2385 O O . SER B 1 63 ? 19.328 -4.316 -4.609 1 86.94 63 SER B O 1
ATOM 2387 N N . GLU B 1 64 ? 21.484 -4.836 -4.207 1 86.31 64 GLU B N 1
ATOM 2388 C CA . GLU B 1 64 ? 21.906 -4.277 -5.488 1 86.31 64 GLU B CA 1
ATOM 2389 C C . GLU B 1 64 ? 21.359 -5.094 -6.656 1 86.31 64 GLU B C 1
ATOM 2391 O O . GLU B 1 64 ? 20.922 -4.535 -7.66 1 86.31 64 GLU B O 1
ATOM 2396 N N . TRP B 1 65 ? 21.422 -6.355 -6.484 1 91.38 65 TRP B N 1
ATOM 2397 C CA . TRP B 1 65 ? 20.859 -7.23 -7.508 1 91.38 65 TRP B CA 1
ATOM 2398 C C . TRP B 1 65 ? 19.359 -6.988 -7.676 1 91.38 65 TRP B C 1
ATOM 2400 O O . TRP B 1 65 ? 18.875 -6.898 -8.805 1 91.38 65 TRP B O 1
ATOM 2410 N N . ARG B 1 66 ? 18.688 -6.938 -6.578 1 89.88 66 ARG B N 1
ATOM 2411 C CA . ARG B 1 66 ? 17.25 -6.734 -6.609 1 89.88 66 ARG B CA 1
ATOM 2412 C C . ARG B 1 66 ? 16.891 -5.43 -7.316 1 89.88 66 ARG B C 1
ATOM 2414 O O . ARG B 1 66 ? 15.961 -5.387 -8.125 1 89.88 66 ARG B O 1
ATOM 2421 N N . ASP B 1 67 ? 17.656 -4.422 -6.988 1 83.31 67 ASP B N 1
ATOM 2422 C CA . ASP B 1 67 ? 17.438 -3.127 -7.621 1 83.31 67 ASP B CA 1
ATOM 2423 C C . ASP B 1 67 ? 17.641 -3.205 -9.133 1 83.31 67 ASP B C 1
ATOM 2425 O O . ASP B 1 67 ? 16.875 -2.629 -9.906 1 83.31 67 ASP B O 1
ATOM 2429 N N . HIS B 1 68 ? 18.672 -3.904 -9.461 1 87.75 68 HIS B N 1
ATOM 2430 C CA . HIS B 1 68 ? 18.922 -4.09 -10.883 1 87.75 68 HIS B CA 1
ATOM 2431 C C . HIS B 1 68 ? 17.781 -4.871 -11.547 1 87.75 68 HIS B C 1
ATOM 2433 O O . HIS B 1 68 ? 17.312 -4.496 -12.617 1 87.75 68 HIS B O 1
ATOM 2439 N N . LYS B 1 69 ? 17.359 -5.918 -10.922 1 90.56 69 LYS B N 1
ATOM 2440 C CA . LYS B 1 69 ? 16.312 -6.773 -11.453 1 90.56 69 LYS B CA 1
ATOM 2441 C C . LYS B 1 69 ? 15.016 -5.988 -11.664 1 90.56 69 LYS B C 1
ATOM 2443 O O . LYS B 1 69 ? 14.406 -6.066 -12.727 1 90.56 69 LYS B O 1
ATOM 2448 N N . VAL B 1 70 ? 14.695 -5.207 -10.773 1 88.38 70 VAL B N 1
ATOM 2449 C CA . VAL B 1 70 ? 13.391 -4.543 -10.797 1 88.38 70 VAL B CA 1
ATOM 2450 C C . VAL B 1 70 ? 13.477 -3.283 -11.656 1 88.38 70 VAL B C 1
ATOM 2452 O O . VAL B 1 70 ? 12.586 -3.021 -12.469 1 88.38 70 VAL B O 1
ATOM 2455 N N . TYR B 1 71 ? 14.523 -2.551 -11.555 1 83.5 71 TYR B N 1
ATOM 2456 C CA . TYR B 1 71 ? 14.469 -1.197 -12.102 1 83.5 71 TYR B CA 1
ATOM 2457 C C . TYR B 1 71 ? 15.336 -1.07 -13.344 1 83.5 71 TYR B C 1
ATOM 2459 O O . TYR B 1 71 ? 15.203 -0.108 -14.102 1 83.5 71 TYR B O 1
ATOM 2467 N N . ARG B 1 72 ? 16.141 -2.047 -13.633 1 85.88 72 ARG B N 1
ATOM 2468 C CA . ARG B 1 72 ? 17.062 -1.839 -14.734 1 85.88 72 ARG B CA 1
ATOM 2469 C C . ARG B 1 72 ? 17.047 -3.023 -15.695 1 85.88 72 ARG B C 1
ATOM 2471 O O . ARG B 1 72 ? 17.516 -2.912 -16.844 1 85.88 72 ARG B O 1
ATOM 2478 N N . SER B 1 73 ? 16.5 -4.156 -15.32 1 87.69 73 SER B N 1
ATOM 2479 C CA . SER B 1 73 ? 16.547 -5.336 -16.172 1 87.69 73 SER B CA 1
ATOM 2480 C C . SER B 1 73 ? 15.609 -5.207 -17.359 1 87.69 73 SER B C 1
ATOM 2482 O O . SER B 1 73 ? 14.656 -4.426 -17.328 1 87.69 73 SER B O 1
ATOM 2484 N N . GLU B 1 74 ? 15.914 -5.93 -18.391 1 85.38 74 GLU B N 1
ATOM 2485 C CA . GLU B 1 74 ? 15.023 -5.996 -19.531 1 85.38 74 GLU B CA 1
ATOM 2486 C C . GLU B 1 74 ? 13.836 -6.91 -19.266 1 85.38 74 GLU B C 1
ATOM 2488 O O . GLU B 1 74 ? 13.969 -7.918 -18.562 1 85.38 74 GLU B O 1
ATOM 2493 N N . PRO B 1 75 ? 12.703 -6.566 -19.859 1 84.12 75 PRO B N 1
ATOM 2494 C CA . PRO B 1 75 ? 11.523 -7.414 -19.656 1 84.12 75 PRO B CA 1
ATOM 2495 C C . PRO B 1 75 ? 11.789 -8.883 -20 1 84.12 75 PRO B C 1
ATOM 2497 O O . PRO B 1 75 ? 11.203 -9.773 -19.375 1 84.12 75 PRO B O 1
ATOM 2500 N N . ALA B 1 76 ? 12.695 -9.18 -20.906 1 83.19 76 ALA B N 1
ATOM 2501 C CA . ALA B 1 76 ? 13.008 -10.539 -21.328 1 83.19 76 ALA B CA 1
ATOM 2502 C C . ALA B 1 76 ? 13.703 -11.32 -20.203 1 83.19 76 ALA B C 1
ATOM 2504 O O . ALA B 1 76 ? 13.789 -12.547 -20.266 1 83.19 76 ALA B O 1
ATOM 2505 N N . GLU B 1 77 ? 14.133 -10.648 -19.188 1 86.75 77 GLU B N 1
ATOM 2506 C CA . GLU B 1 77 ? 14.82 -11.289 -18.062 1 86.75 77 GLU B CA 1
ATOM 2507 C C . GLU B 1 77 ? 13.828 -11.75 -17 1 86.75 77 GLU B C 1
ATOM 2509 O O . GLU B 1 77 ? 14.227 -12.352 -16 1 86.75 77 GLU B O 1
ATOM 2514 N N . TRP B 1 78 ? 12.578 -11.438 -17.297 1 89.31 78 TRP B N 1
ATOM 2515 C CA . TRP B 1 78 ? 11.523 -11.859 -16.391 1 89.31 78 TRP B CA 1
ATOM 2516 C C . TRP B 1 78 ? 10.781 -13.086 -16.922 1 89.31 78 TRP B C 1
ATOM 2518 O O . TRP B 1 78 ? 10.664 -13.258 -18.141 1 89.31 78 TRP B O 1
ATOM 2528 N N . GLY B 1 79 ? 10.32 -13.953 -16.047 1 87.56 79 GLY B N 1
ATOM 2529 C CA . GLY B 1 79 ? 9.547 -15.125 -16.406 1 87.56 79 GLY B CA 1
ATOM 2530 C C . GLY B 1 79 ? 8.359 -15.367 -15.5 1 87.56 79 GLY B C 1
ATOM 2531 O O . GLY B 1 79 ? 8.18 -16.469 -14.992 1 87.56 79 GLY B O 1
ATOM 2532 N N . PRO B 1 80 ? 7.57 -14.312 -15.328 1 92.12 80 PRO B N 1
ATOM 2533 C CA . PRO B 1 80 ? 6.387 -14.516 -14.484 1 92.12 80 PRO B CA 1
ATOM 2534 C C . PRO B 1 80 ? 5.328 -15.391 -15.148 1 92.12 80 PRO B C 1
ATOM 2536 O O . PRO B 1 80 ? 5.43 -15.688 -16.344 1 92.12 80 PRO B O 1
ATOM 2539 N N . SER B 1 81 ? 4.434 -15.844 -14.352 1 92.94 81 SER B N 1
ATOM 2540 C CA . SER B 1 81 ? 3.256 -16.516 -14.891 1 92.94 81 SER B CA 1
ATOM 2541 C C . SER B 1 81 ? 2.404 -15.555 -15.719 1 92.94 81 SER B C 1
ATOM 2543 O O . SER B 1 81 ? 2.496 -14.336 -15.547 1 92.94 81 SER B O 1
ATOM 2545 N N . ALA B 1 82 ? 1.593 -16.141 -16.562 1 90.44 82 ALA B N 1
ATOM 2546 C CA . ALA B 1 82 ? 0.671 -15.336 -17.359 1 90.44 82 ALA B CA 1
ATOM 2547 C C . ALA B 1 82 ? -0.268 -14.539 -16.453 1 90.44 82 ALA B C 1
ATOM 2549 O O . ALA B 1 82 ? -0.584 -13.383 -16.75 1 90.44 82 ALA B O 1
ATOM 2550 N N . LEU B 1 83 ? -0.664 -15.094 -15.367 1 92.19 83 LEU B N 1
ATOM 2551 C CA . LEU B 1 83 ? -1.56 -14.445 -14.414 1 92.19 83 LEU B CA 1
ATOM 2552 C C . LEU B 1 83 ? -0.937 -13.164 -13.867 1 92.19 83 LEU B C 1
ATOM 2554 O O . LEU B 1 83 ? -1.593 -12.125 -13.82 1 92.19 83 LEU B O 1
ATOM 2558 N N . CYS B 1 84 ? 0.34 -13.219 -13.523 1 92.94 84 CYS B N 1
ATOM 2559 C CA . CYS B 1 84 ? 0.981 -12.109 -12.836 1 92.94 84 CYS B CA 1
ATOM 2560 C C . CYS B 1 84 ? 1.604 -11.133 -13.82 1 92.94 84 CYS B C 1
ATOM 2562 O O . CYS B 1 84 ? 1.973 -10.016 -13.453 1 92.94 84 CYS B O 1
ATOM 2564 N N . ALA B 1 85 ? 1.637 -11.539 -15.148 1 90.88 85 ALA B N 1
ATOM 2565 C CA . ALA B 1 85 ? 2.182 -10.672 -16.188 1 90.88 85 ALA B CA 1
ATOM 2566 C C . ALA B 1 85 ? 1.104 -9.758 -16.766 1 90.88 85 ALA B C 1
ATOM 2568 O O . ALA B 1 85 ? 1.36 -8.992 -17.688 1 90.88 85 ALA B O 1
ATOM 2569 N N . THR B 1 86 ? -0.074 -9.867 -16.203 1 88.25 86 THR B N 1
ATOM 2570 C CA . THR B 1 86 ? -1.186 -9.055 -16.672 1 88.25 86 THR B CA 1
ATOM 2571 C C . THR B 1 86 ? -1.735 -8.172 -15.562 1 88.25 86 THR B C 1
ATOM 2573 O O . THR B 1 86 ? -1.85 -8.617 -14.414 1 88.25 86 THR B O 1
ATOM 2576 N N . ARG B 1 87 ? -2.121 -6.965 -15.945 1 88.06 87 ARG B N 1
ATOM 2577 C CA . ARG B 1 87 ? -2.652 -6.02 -14.969 1 88.06 87 ARG B CA 1
ATOM 2578 C C . ARG B 1 87 ? -4.051 -6.426 -14.516 1 88.06 87 ARG B C 1
ATOM 2580 O O . ARG B 1 87 ? -4.871 -6.852 -15.336 1 88.06 87 ARG B O 1
ATOM 2587 N N . LEU B 1 88 ? -4.258 -6.238 -13.242 1 83.94 88 LEU B N 1
ATOM 2588 C CA . LEU B 1 88 ? -5.59 -6.445 -12.688 1 83.94 88 LEU B CA 1
ATOM 2589 C C . LEU B 1 88 ? -6.484 -5.238 -12.953 1 83.94 88 LEU B C 1
ATOM 2591 O O . LEU B 1 88 ? -6.102 -4.102 -12.672 1 83.94 88 LEU B O 1
ATOM 2595 N N . LEU B 1 89 ? -7.668 -5.477 -13.492 1 80.06 89 LEU B N 1
ATOM 2596 C CA . LEU B 1 89 ? -8.477 -4.34 -13.922 1 80.06 89 LEU B CA 1
ATOM 2597 C C . LEU B 1 89 ? -9.719 -4.199 -13.062 1 80.06 89 LEU B C 1
ATOM 2599 O O . LEU B 1 89 ? -10.359 -3.141 -13.047 1 80.06 89 LEU B O 1
ATOM 2603 N N . ASP B 1 90 ? -10.141 -5.34 -12.414 1 88.19 90 ASP B N 1
ATOM 2604 C CA . ASP B 1 90 ? -11.359 -5.246 -11.617 1 88.19 90 ASP B CA 1
ATOM 2605 C C . ASP B 1 90 ? -11.273 -6.129 -10.375 1 88.19 90 ASP B C 1
ATOM 2607 O O . ASP B 1 90 ? -10.352 -6.938 -10.242 1 88.19 90 ASP B O 1
ATOM 2611 N N . TRP B 1 91 ? -12.242 -5.918 -9.508 1 90.19 91 TRP B N 1
ATOM 2612 C CA . TRP B 1 91 ? -12.18 -6.539 -8.188 1 90.19 91 TRP B CA 1
ATOM 2613 C C . TRP B 1 91 ? -12.375 -8.047 -8.289 1 90.19 91 TRP B C 1
ATOM 2615 O O . TRP B 1 91 ? -11.633 -8.812 -7.668 1 90.19 91 TRP B O 1
ATOM 2625 N N . PRO B 1 92 ? -13.336 -8.578 -9.148 1 93.5 92 PRO B N 1
ATOM 2626 C CA . PRO B 1 92 ? -13.484 -10.039 -9.234 1 93.5 92 PRO B CA 1
ATOM 2627 C C . PRO B 1 92 ? -12.203 -10.734 -9.711 1 93.5 92 PRO B C 1
ATOM 2629 O O . PRO B 1 92 ? -11.812 -11.758 -9.148 1 93.5 92 PRO B O 1
ATOM 2632 N N . ALA B 1 93 ? -11.602 -10.125 -10.688 1 94.88 93 ALA B N 1
ATOM 2633 C CA . ALA B 1 93 ? -10.352 -10.703 -11.188 1 94.88 93 ALA B CA 1
ATOM 2634 C C . ALA B 1 93 ? -9.258 -10.648 -10.117 1 94.88 93 ALA B C 1
ATOM 2636 O O . ALA B 1 93 ? -8.422 -11.539 -10.039 1 94.88 93 ALA B O 1
ATOM 2637 N N . THR B 1 94 ? -9.258 -9.578 -9.336 1 94 94 THR B N 1
ATOM 2638 C CA . THR B 1 94 ? -8.297 -9.445 -8.25 1 94 94 THR B CA 1
ATOM 2639 C C . THR B 1 94 ? -8.492 -10.555 -7.219 1 94 94 THR B C 1
ATOM 2641 O O . THR B 1 94 ? -7.523 -11.172 -6.77 1 94 94 THR B O 1
ATOM 2644 N N . VAL B 1 95 ? -9.703 -10.836 -6.898 1 94.88 95 VAL B N 1
ATOM 2645 C CA . VAL B 1 95 ? -10.039 -11.883 -5.938 1 94.88 95 VAL B CA 1
ATOM 2646 C C . VAL B 1 95 ? -9.578 -13.242 -6.465 1 94.88 95 VAL B C 1
ATOM 2648 O O . VAL B 1 95 ? -8.93 -14 -5.75 1 94.88 95 VAL B O 1
ATOM 2651 N N . VAL B 1 96 ? -9.844 -13.461 -7.688 1 97.5 96 VAL B N 1
ATOM 2652 C CA . VAL B 1 96 ? -9.516 -14.75 -8.281 1 97.5 96 VAL B CA 1
ATOM 2653 C C . VAL B 1 96 ? -7.996 -14.922 -8.336 1 97.5 96 VAL B C 1
ATOM 2655 O O . VAL B 1 96 ? -7.465 -15.953 -7.906 1 97.5 96 VAL B O 1
ATOM 2658 N N . ARG B 1 97 ? -7.324 -13.93 -8.836 1 97.69 97 ARG B N 1
ATOM 2659 C CA . ARG B 1 97 ? -5.871 -14.031 -8.883 1 97.69 97 ARG B CA 1
ATOM 2660 C C . ARG B 1 97 ? -5.285 -14.203 -7.484 1 97.69 97 ARG B C 1
ATOM 2662 O O . ARG B 1 97 ? -4.344 -14.977 -7.289 1 97.69 97 ARG B O 1
ATOM 2669 N N . GLY B 1 98 ? -5.824 -13.43 -6.562 1 98.06 98 GLY B N 1
ATOM 2670 C CA . GLY B 1 98 ? -5.359 -13.555 -5.191 1 98.06 98 GLY B CA 1
ATOM 2671 C C . GLY B 1 98 ? -5.438 -14.977 -4.66 1 98.06 98 GLY B C 1
ATOM 2672 O O . GLY B 1 98 ? -4.477 -15.477 -4.074 1 98.06 98 GLY B O 1
ATOM 2673 N N . LEU B 1 99 ? -6.551 -15.602 -4.871 1 98.56 99 LEU B N 1
ATOM 2674 C CA . LEU B 1 99 ? -6.734 -16.969 -4.406 1 98.56 99 LEU B CA 1
ATOM 2675 C C . LEU B 1 99 ? -5.746 -17.906 -5.09 1 98.56 99 LEU B C 1
ATOM 2677 O O . LEU B 1 99 ? -5.082 -18.703 -4.426 1 98.56 99 LEU B O 1
ATOM 2681 N N . LEU B 1 100 ? -5.629 -17.797 -6.402 1 98.69 100 LEU B N 1
ATOM 2682 C CA . LEU B 1 100 ? -4.805 -18.703 -7.191 1 98.69 100 LEU B CA 1
ATOM 2683 C C . LEU B 1 100 ? -3.332 -18.547 -6.836 1 98.69 100 LEU B C 1
ATOM 2685 O O . LEU B 1 100 ? -2.613 -19.547 -6.695 1 98.69 100 LEU B O 1
ATOM 2689 N N . VAL B 1 101 ? -2.906 -17.328 -6.691 1 98.75 101 VAL B N 1
ATOM 2690 C CA . VAL B 1 101 ? -1.512 -17.047 -6.367 1 98.75 101 VAL B CA 1
ATOM 2691 C C . VAL B 1 101 ? -1.216 -17.469 -4.934 1 98.75 101 VAL B C 1
ATOM 2693 O O . VAL B 1 101 ? -0.177 -18.078 -4.664 1 98.75 101 VAL B O 1
ATOM 2696 N N . ALA B 1 102 ? -2.127 -17.188 -3.975 1 98.81 102 ALA B N 1
ATOM 2697 C CA . ALA B 1 102 ? -1.892 -17.562 -2.582 1 98.81 102 ALA B CA 1
ATOM 2698 C C . ALA B 1 102 ? -1.808 -19.078 -2.43 1 98.81 102 ALA B C 1
ATOM 2700 O O . ALA B 1 102 ? -0.894 -19.594 -1.782 1 98.81 102 ALA B O 1
ATOM 2701 N N . GLU B 1 103 ? -2.719 -19.781 -3.023 1 98.81 103 GLU B N 1
ATOM 2702 C CA . GLU B 1 103 ? -2.693 -21.234 -2.949 1 98.81 103 GLU B CA 1
ATOM 2703 C C . GLU B 1 103 ? -1.468 -21.812 -3.66 1 98.81 103 GLU B C 1
ATOM 2705 O O . GLU B 1 103 ? -0.919 -22.828 -3.242 1 98.81 103 GLU B O 1
ATOM 2710 N N . GLY B 1 104 ? -1.086 -21.188 -4.789 1 98.75 104 GLY B N 1
ATOM 2711 C CA . GLY B 1 104 ? 0.143 -21.578 -5.457 1 98.75 104 GLY B CA 1
ATOM 2712 C C . GLY B 1 104 ? 1.383 -21.359 -4.613 1 98.75 104 GLY B C 1
ATOM 2713 O O . GLY B 1 104 ? 2.242 -22.234 -4.512 1 98.75 104 GLY B O 1
ATOM 2714 N N . ALA B 1 105 ? 1.461 -20.203 -4.031 1 98.81 105 ALA B N 1
ATOM 2715 C CA . ALA B 1 105 ? 2.586 -19.906 -3.146 1 98.81 105 ALA B CA 1
ATOM 2716 C C . ALA B 1 105 ? 2.65 -20.906 -1.992 1 98.81 105 ALA B C 1
ATOM 2718 O O . ALA B 1 105 ? 3.725 -21.422 -1.664 1 98.81 105 ALA B O 1
ATOM 2719 N N . LEU B 1 106 ? 1.514 -21.219 -1.408 1 98.75 106 LEU B N 1
ATOM 2720 C CA . LEU B 1 106 ? 1.465 -22.172 -0.306 1 98.75 106 LEU B CA 1
ATOM 2721 C C . LEU B 1 106 ? 1.948 -23.547 -0.756 1 98.75 106 LEU B C 1
ATOM 2723 O O . LEU B 1 106 ? 2.66 -24.219 -0.017 1 98.75 106 LEU B O 1
ATOM 2727 N N . THR B 1 107 ? 1.551 -23.922 -1.935 1 98.75 107 THR B N 1
ATOM 2728 C CA . THR B 1 107 ? 1.982 -25.203 -2.488 1 98.75 107 THR B CA 1
ATOM 2729 C C . THR B 1 107 ? 3.504 -25.266 -2.578 1 98.75 107 THR B C 1
ATOM 2731 O O . THR B 1 107 ? 4.117 -26.25 -2.141 1 98.75 107 THR B O 1
ATOM 2734 N N . LEU B 1 108 ? 4.09 -24.234 -3.107 1 97.94 108 LEU B N 1
ATOM 2735 C CA . LEU B 1 108 ? 5.539 -24.172 -3.24 1 97.94 108 LEU B CA 1
ATOM 2736 C C . LEU B 1 108 ? 6.207 -24.109 -1.871 1 97.94 108 LEU B C 1
ATOM 2738 O O . LEU B 1 108 ? 7.125 -24.875 -1.587 1 97.94 108 LEU B O 1
ATOM 2742 N N . LEU B 1 109 ? 5.73 -23.234 -1.03 1 98.56 109 LEU B N 1
ATOM 2743 C CA . LEU B 1 109 ? 6.383 -22.938 0.243 1 98.56 109 LEU B CA 1
ATOM 2744 C C . LEU B 1 109 ? 6.32 -24.156 1.171 1 98.56 109 LEU B C 1
ATOM 2746 O O . LEU B 1 109 ? 7.285 -24.438 1.885 1 98.56 109 LEU B O 1
ATOM 2750 N N . ASP B 1 110 ? 5.227 -24.875 1.176 1 98.12 110 ASP B N 1
ATOM 2751 C CA . ASP B 1 110 ? 5.125 -26.094 1.978 1 98.12 110 ASP B CA 1
ATOM 2752 C C . ASP B 1 110 ? 6.145 -27.125 1.527 1 98.12 110 ASP B C 1
ATOM 2754 O O . ASP B 1 110 ? 6.758 -27.797 2.357 1 98.12 110 ASP B O 1
ATOM 2758 N N . ARG B 1 111 ? 6.305 -27.234 0.214 1 96.94 111 ARG B N 1
ATOM 2759 C CA . ARG B 1 111 ? 7.281 -28.172 -0.327 1 96.94 111 ARG B CA 1
ATOM 2760 C C . ARG B 1 111 ? 8.703 -27.75 0.041 1 96.94 111 ARG B C 1
ATOM 2762 O O . ARG B 1 111 ? 9.516 -28.594 0.444 1 96.94 111 ARG B O 1
ATOM 2769 N N . LEU B 1 112 ? 8.992 -26.469 -0.069 1 96.94 112 LEU B N 1
ATOM 2770 C CA . LEU B 1 112 ? 10.312 -25.969 0.275 1 96.94 112 LEU B CA 1
ATOM 2771 C C . LEU B 1 112 ? 10.609 -26.172 1.756 1 96.94 112 LEU B C 1
ATOM 2773 O O . LEU B 1 112 ? 11.719 -26.562 2.123 1 96.94 112 LEU B O 1
ATOM 2777 N N . GLU B 1 113 ? 9.672 -25.906 2.576 1 97.25 113 GLU B N 1
ATOM 2778 C CA . GLU B 1 113 ? 9.836 -26.062 4.02 1 97.25 113 GLU B CA 1
ATOM 2779 C C . GLU B 1 113 ? 10.18 -27.5 4.383 1 97.25 113 GLU B C 1
ATOM 2781 O O . GLU B 1 113 ? 11.016 -27.734 5.258 1 97.25 113 GLU B O 1
ATOM 2786 N N . SER B 1 114 ? 9.68 -28.453 3.666 1 96.06 114 SER B N 1
ATOM 2787 C CA . SER B 1 114 ? 9.836 -29.859 3.994 1 96.06 114 SER B CA 1
ATOM 2788 C C . SER B 1 114 ? 11.078 -30.453 3.326 1 96.06 114 SER B C 1
ATOM 2790 O O . SER B 1 114 ? 11.688 -31.375 3.85 1 96.06 114 SER B O 1
ATOM 2792 N N . GLN B 1 115 ? 11.531 -29.859 2.16 1 94.06 115 GLN B N 1
ATOM 2793 C CA . GLN B 1 115 ? 12.477 -30.594 1.343 1 94.06 115 GLN B CA 1
ATOM 2794 C C . GLN B 1 115 ? 13.797 -29.844 1.193 1 94.06 115 GLN B C 1
ATOM 2796 O O . GLN B 1 115 ? 14.812 -30.422 0.794 1 94.06 115 GLN B O 1
ATOM 2801 N N . VAL B 1 116 ? 13.688 -28.562 1.395 1 94.81 116 VAL B N 1
ATOM 2802 C CA . VAL B 1 116 ? 14.883 -27.766 1.124 1 94.81 116 VAL B CA 1
ATOM 2803 C C . VAL B 1 116 ? 15.352 -27.094 2.41 1 94.81 116 VAL B C 1
ATOM 2805 O O . VAL B 1 116 ? 14.859 -26.031 2.783 1 94.81 116 VAL B O 1
ATOM 2808 N N . GLU B 1 117 ? 16.359 -27.609 3.012 1 95.44 117 GLU B N 1
ATOM 2809 C CA . GLU B 1 117 ? 16.812 -27.172 4.324 1 95.44 117 GLU B CA 1
ATOM 2810 C C . GLU B 1 117 ? 17.203 -25.703 4.309 1 95.44 117 GLU B C 1
ATOM 2812 O O . GLU B 1 117 ? 16.828 -24.953 5.215 1 95.44 117 GLU B O 1
ATOM 2817 N N . SER B 1 118 ? 17.875 -25.234 3.326 1 94.75 118 SER B N 1
ATOM 2818 C CA . SER B 1 118 ? 18.391 -23.875 3.268 1 94.75 118 SER B CA 1
ATOM 2819 C C . SER B 1 118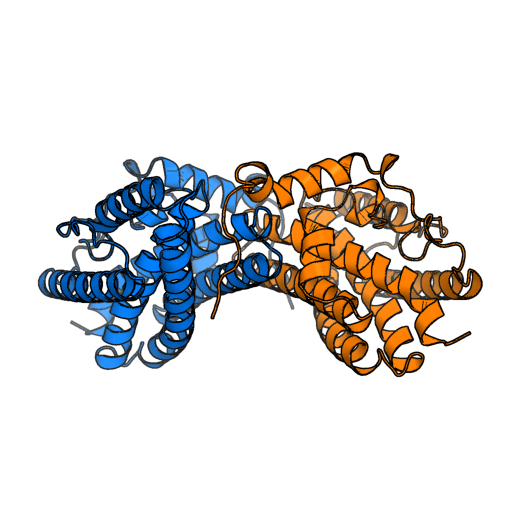 ? 17.25 -22.859 3.121 1 94.75 118 SER B C 1
ATOM 2821 O O . SER B 1 118 ? 17.453 -21.656 3.342 1 94.75 118 SER B O 1
ATOM 2823 N N . LEU B 1 119 ? 16.031 -23.344 2.76 1 96.94 119 LEU B N 1
ATOM 2824 C CA . LEU B 1 119 ? 14.914 -22.438 2.535 1 96.94 119 LEU B CA 1
ATOM 2825 C C . LEU B 1 119 ? 13.812 -22.672 3.559 1 96.94 119 LEU B C 1
ATOM 2827 O O . LEU B 1 119 ? 12.766 -22.016 3.512 1 96.94 119 LEU B O 1
ATOM 2831 N N . ARG B 1 120 ? 14.062 -23.531 4.48 1 97.31 120 ARG B N 1
ATOM 2832 C CA . ARG B 1 120 ? 13.031 -24 5.398 1 97.31 120 ARG B CA 1
ATOM 2833 C C . ARG B 1 120 ? 12.453 -22.844 6.207 1 97.31 120 ARG B C 1
ATOM 2835 O O . ARG B 1 120 ? 11.234 -22.672 6.293 1 97.31 120 ARG B O 1
ATOM 2842 N N . HIS B 1 121 ? 13.336 -22.047 6.742 1 97.44 121 HIS B N 1
ATOM 2843 C CA . HIS B 1 121 ? 12.891 -20.984 7.629 1 97.44 121 HIS B CA 1
ATOM 2844 C C . HIS B 1 121 ? 12.102 -19.922 6.863 1 97.44 121 HIS B C 1
ATOM 2846 O O . HIS B 1 121 ? 10.992 -19.562 7.266 1 97.44 121 HIS B O 1
ATOM 2852 N N . VAL B 1 122 ? 12.625 -19.422 5.746 1 97.88 122 VAL B N 1
ATOM 2853 C CA . VAL B 1 122 ? 11.938 -18.406 4.969 1 97.88 122 VAL B CA 1
ATOM 2854 C C . VAL B 1 122 ? 10.617 -18.953 4.441 1 97.88 122 VAL B C 1
ATOM 2856 O O . VAL B 1 122 ? 9.602 -18.25 4.434 1 97.88 122 VAL B O 1
ATOM 2859 N N . ALA B 1 123 ? 10.602 -20.188 4.062 1 98.38 123 ALA B N 1
ATOM 2860 C CA . ALA B 1 123 ? 9.383 -20.828 3.559 1 98.38 123 ALA B CA 1
ATOM 2861 C C . ALA B 1 123 ? 8.305 -20.859 4.637 1 98.38 123 ALA B C 1
ATOM 2863 O O . ALA B 1 123 ? 7.137 -20.578 4.367 1 98.38 123 ALA B O 1
ATOM 2864 N N . ALA B 1 124 ? 8.703 -21.188 5.844 1 98.44 124 ALA B N 1
ATOM 2865 C CA . ALA B 1 124 ? 7.746 -21.281 6.941 1 98.44 124 ALA B CA 1
ATOM 2866 C C . ALA B 1 124 ? 7.125 -19.922 7.242 1 98.44 124 ALA B C 1
ATOM 2868 O O . ALA B 1 124 ? 5.91 -19.812 7.434 1 98.44 124 ALA B O 1
ATOM 2869 N N . VAL B 1 125 ? 7.926 -18.891 7.27 1 98.12 125 VAL B N 1
ATOM 2870 C CA . VAL B 1 125 ? 7.461 -17.547 7.582 1 98.12 125 VAL B CA 1
ATOM 2871 C C . VAL B 1 125 ? 6.5 -17.062 6.5 1 98.12 125 VAL B C 1
ATOM 2873 O O . VAL B 1 125 ? 5.418 -16.562 6.801 1 98.12 125 VAL B O 1
ATOM 2876 N N . LEU B 1 126 ? 6.887 -17.266 5.285 1 98.62 126 LEU B N 1
ATOM 2877 C CA . LEU B 1 126 ? 6.055 -16.797 4.176 1 98.62 126 LEU B CA 1
ATOM 2878 C C . LEU B 1 126 ? 4.762 -17.594 4.094 1 98.62 126 LEU B C 1
ATOM 2880 O O . LEU B 1 126 ? 3.705 -17.047 3.771 1 98.62 126 LEU B O 1
ATOM 2884 N N . ALA B 1 127 ? 4.848 -18.891 4.398 1 98.69 127 ALA B N 1
ATOM 2885 C CA . ALA B 1 127 ? 3.664 -19.75 4.328 1 98.69 127 ALA B CA 1
ATOM 2886 C C . ALA B 1 127 ? 2.605 -19.297 5.332 1 98.69 127 ALA B C 1
ATOM 2888 O O . ALA B 1 127 ? 1.409 -19.312 5.035 1 98.69 127 ALA B O 1
ATOM 2889 N N . ALA B 1 128 ? 3.035 -18.906 6.492 1 98.38 128 ALA B N 1
ATOM 2890 C CA . ALA B 1 128 ? 2.092 -18.438 7.5 1 98.38 128 ALA B CA 1
ATOM 2891 C C . ALA B 1 128 ? 1.326 -17.219 7.004 1 98.38 128 ALA B C 1
ATOM 2893 O O . ALA B 1 128 ? 0.109 -17.125 7.18 1 98.38 128 ALA B O 1
ATOM 2894 N N . GLU B 1 129 ? 2.016 -16.312 6.355 1 98.19 129 GLU B N 1
ATOM 2895 C CA . GLU B 1 129 ? 1.383 -15.102 5.828 1 98.19 129 GLU B CA 1
ATOM 2896 C C . GLU B 1 129 ? 0.507 -15.414 4.621 1 98.19 129 GLU B C 1
ATOM 2898 O O . GLU B 1 129 ? -0.586 -14.867 4.477 1 98.19 129 GLU B O 1
ATOM 2903 N N . GLN B 1 130 ? 0.951 -16.328 3.812 1 98.62 130 GLN B N 1
ATOM 2904 C CA . GLN B 1 130 ? 0.18 -16.688 2.629 1 98.62 130 GLN B CA 1
ATOM 2905 C C . GLN B 1 130 ? -1.098 -17.438 3.014 1 98.62 130 GLN B C 1
ATOM 2907 O O . GLN B 1 130 ? -2.104 -17.344 2.307 1 98.62 130 GLN B O 1
ATOM 2912 N N . ARG B 1 131 ? -1.057 -18.156 4.125 1 98.38 131 ARG B N 1
ATOM 2913 C CA . ARG B 1 131 ? -2.277 -18.797 4.605 1 98.38 131 ARG B CA 1
ATOM 2914 C C . ARG B 1 131 ? -3.352 -17.766 4.922 1 98.38 131 ARG B C 1
ATOM 2916 O O . ARG B 1 131 ? -4.531 -17.969 4.629 1 98.38 131 ARG B O 1
ATOM 2923 N N . LEU B 1 132 ? -2.883 -16.641 5.457 1 97.81 132 LEU B N 1
ATOM 2924 C CA . LEU B 1 132 ? -3.82 -15.555 5.738 1 97.81 132 LEU B CA 1
ATOM 2925 C C . LEU B 1 132 ? -4.359 -14.953 4.445 1 97.81 132 LEU B C 1
ATOM 2927 O O . LEU B 1 132 ? -5.543 -14.617 4.359 1 97.81 132 LEU B O 1
ATOM 2931 N N . HIS B 1 133 ? -3.514 -14.805 3.455 1 98.31 133 HIS B N 1
ATOM 2932 C CA . HIS B 1 133 ? -3.971 -14.32 2.156 1 98.31 133 HIS B CA 1
ATOM 2933 C C . HIS B 1 133 ? -5.02 -15.25 1.562 1 98.31 133 HIS B C 1
ATOM 2935 O O . HIS B 1 133 ? -6.078 -14.805 1.122 1 98.31 133 HIS B O 1
ATOM 2941 N N . ALA B 1 134 ? -4.676 -16.562 1.562 1 98.31 134 ALA B N 1
ATOM 2942 C CA . ALA B 1 134 ? -5.582 -17.562 0.993 1 98.31 134 ALA B CA 1
ATOM 2943 C C . ALA B 1 134 ? -6.945 -17.516 1.676 1 98.31 134 ALA B C 1
ATOM 2945 O O . ALA B 1 134 ? -7.984 -17.547 1.008 1 98.31 134 ALA B O 1
ATOM 2946 N N . HIS B 1 135 ? -6.926 -17.375 2.957 1 96.88 135 HIS B N 1
ATOM 2947 C CA . HIS B 1 135 ? -8.172 -17.312 3.709 1 96.88 135 HIS B CA 1
ATOM 2948 C C . HIS B 1 135 ? -8.969 -16.062 3.338 1 96.88 135 HIS B C 1
ATOM 2950 O O . HIS B 1 135 ? -10.18 -16.125 3.15 1 96.88 135 HIS B O 1
ATOM 2956 N N . HIS B 1 136 ? -8.305 -14.969 3.256 1 96.38 136 HIS B N 1
ATOM 2957 C CA . HIS B 1 136 ? -8.938 -13.711 2.879 1 96.38 136 HIS B CA 1
ATOM 2958 C C . HIS B 1 136 ? -9.633 -13.828 1.525 1 96.38 136 HIS B C 1
ATOM 2960 O O . HIS B 1 136 ? -10.812 -13.477 1.394 1 96.38 136 HIS B O 1
ATOM 2966 N N . TRP B 1 137 ? -8.93 -14.289 0.578 1 96.88 137 TRP B N 1
ATOM 2967 C CA . TRP B 1 137 ? -9.461 -14.336 -0.778 1 96.88 137 TRP B CA 1
ATOM 2968 C C . TRP B 1 137 ? -10.57 -15.383 -0.888 1 96.88 137 TRP B C 1
ATOM 2970 O O . TRP B 1 137 ? -11.523 -15.211 -1.649 1 96.88 137 TRP B O 1
ATOM 2980 N N . GLN B 1 138 ? -10.43 -16.484 -0.129 1 97 138 GLN B N 1
ATOM 2981 C CA . GLN B 1 138 ? -11.484 -17.484 -0.097 1 97 138 GLN B CA 1
ATOM 2982 C C . GLN B 1 138 ? -12.805 -16.875 0.38 1 97 138 GLN B C 1
ATOM 2984 O O . GLN B 1 138 ? -13.867 -17.203 -0.153 1 97 138 GLN B O 1
ATOM 2989 N N . ARG B 1 139 ? -12.773 -16.062 1.323 1 95.38 139 ARG B N 1
ATOM 2990 C CA . ARG B 1 139 ? -13.977 -15.391 1.813 1 95.38 139 ARG B CA 1
ATOM 2991 C C . ARG B 1 139 ? -14.602 -14.523 0.729 1 95.38 139 ARG B C 1
ATOM 2993 O O . ARG B 1 139 ? -15.828 -14.477 0.594 1 95.38 139 ARG B O 1
ATOM 3000 N N . TRP B 1 140 ? -13.781 -13.867 -0.006 1 94.69 140 TRP B N 1
ATOM 3001 C CA . TRP B 1 140 ? -14.312 -13.031 -1.075 1 94.69 140 TRP B CA 1
ATOM 3002 C C . TRP B 1 140 ? -14.906 -13.875 -2.191 1 94.69 140 TRP B C 1
ATOM 3004 O O . TRP B 1 140 ? -15.883 -13.477 -2.832 1 94.69 140 TRP B O 1
ATOM 3014 N N . VAL B 1 141 ? -14.281 -15.023 -2.451 1 96.62 141 VAL B N 1
ATOM 3015 C CA . VAL B 1 141 ? -14.875 -15.945 -3.416 1 96.62 141 VAL B CA 1
ATOM 3016 C C . VAL B 1 141 ? -16.297 -16.297 -2.988 1 96.62 141 VAL B C 1
ATOM 3018 O O . VAL B 1 141 ? -17.219 -16.297 -3.809 1 96.62 141 VAL B O 1
ATOM 3021 N N . ARG B 1 142 ? -16.453 -16.531 -1.74 1 95.81 142 ARG B N 1
ATOM 3022 C CA . ARG B 1 142 ? -17.781 -16.828 -1.217 1 95.81 142 ARG B CA 1
ATOM 3023 C C . ARG B 1 142 ? -18.734 -15.648 -1.42 1 95.81 142 ARG B C 1
ATOM 3025 O O . ARG B 1 142 ? -19.859 -15.82 -1.898 1 95.81 142 ARG B O 1
ATOM 3032 N N . VAL B 1 143 ? -18.328 -14.453 -1.122 1 94.25 143 VAL B N 1
ATOM 3033 C CA . VAL B 1 143 ? -19.156 -13.258 -1.22 1 94.25 143 VAL B CA 1
ATOM 3034 C C . VAL B 1 143 ? -19.578 -13.039 -2.672 1 94.25 143 VAL B C 1
ATOM 3036 O O . VAL B 1 143 ? -20.766 -12.945 -2.975 1 94.25 143 VAL B O 1
ATOM 3039 N N . LEU B 1 144 ? -18.641 -13.055 -3.568 1 94.75 144 LEU B N 1
ATOM 3040 C CA . LEU B 1 144 ? -18.938 -12.758 -4.969 1 94.75 144 LEU B CA 1
ATOM 3041 C C . LEU B 1 144 ? -19.688 -13.922 -5.621 1 94.75 144 LEU B C 1
ATOM 3043 O O . LEU B 1 144 ? -20.484 -13.711 -6.535 1 94.75 144 LEU B O 1
ATOM 3047 N N . GLY B 1 145 ? -19.406 -15.109 -5.078 1 95.75 145 GLY B N 1
ATOM 3048 C CA . GLY B 1 145 ? -20.016 -16.297 -5.645 1 95.75 145 GLY B CA 1
ATOM 3049 C C . GLY B 1 145 ? -21.469 -16.484 -5.23 1 95.75 145 GLY B C 1
ATOM 3050 O O . GLY B 1 145 ? -22.203 -17.266 -5.84 1 95.75 145 GLY B O 1
ATOM 3051 N N . HIS B 1 146 ? -21.891 -15.758 -4.188 1 94.88 146 HIS B N 1
ATOM 3052 C CA . HIS B 1 146 ? -23.234 -15.961 -3.691 1 94.88 146 HIS B CA 1
ATOM 3053 C C . HIS B 1 146 ? -24.078 -14.703 -3.842 1 94.88 146 HIS B C 1
ATOM 3055 O O . HIS B 1 146 ? -25.312 -14.75 -3.754 1 94.88 146 HIS B O 1
ATOM 3061 N N . ASP B 1 147 ? -23.5 -13.555 -4.016 1 94 147 ASP B N 1
ATOM 3062 C CA . ASP B 1 147 ? -24.234 -12.312 -4.211 1 94 147 ASP B CA 1
ATOM 3063 C C . ASP B 1 147 ? -25 -12.336 -5.527 1 94 147 ASP B C 1
ATOM 3065 O O . ASP B 1 147 ? -24.406 -12.492 -6.598 1 94 147 ASP B O 1
ATOM 3069 N N . PRO B 1 148 ? -26.312 -12.133 -5.477 1 94.88 148 PRO B N 1
ATOM 3070 C CA . PRO B 1 148 ? -27.125 -12.141 -6.699 1 94.88 148 PRO B CA 1
ATOM 3071 C C . PRO B 1 148 ? -26.625 -11.148 -7.746 1 94.88 148 PRO B C 1
ATOM 3073 O O . PRO B 1 148 ? -26.766 -11.391 -8.945 1 94.88 148 PRO B O 1
ATOM 3076 N N . ALA B 1 149 ? -25.984 -10.148 -7.332 1 94.44 149 ALA B N 1
ATOM 3077 C CA . ALA B 1 149 ? -25.547 -9.102 -8.242 1 94.44 149 ALA B CA 1
ATOM 3078 C C . ALA B 1 149 ? -24.266 -9.508 -8.977 1 94.44 149 ALA B C 1
ATOM 3080 O O . ALA B 1 149 ? -23.953 -8.945 -10.031 1 94.44 149 ALA B O 1
ATOM 3081 N N . THR B 1 150 ? -23.469 -10.594 -8.375 1 95.06 150 THR B N 1
ATOM 3082 C CA . THR B 1 150 ? -22.156 -10.828 -8.938 1 95.06 150 THR B CA 1
ATOM 3083 C C . THR B 1 150 ? -21.969 -12.289 -9.328 1 95.06 150 THR B C 1
ATOM 3085 O O . THR B 1 150 ? -21.078 -12.625 -10.109 1 95.06 150 THR B O 1
ATOM 3088 N N . LYS B 1 151 ? -22.766 -13.18 -8.805 1 95.25 151 LYS B N 1
ATOM 3089 C CA . LYS B 1 151 ? -22.484 -14.609 -8.852 1 95.25 151 LYS B CA 1
ATOM 3090 C C . LYS B 1 151 ? -22.359 -15.102 -10.289 1 95.25 151 LYS B C 1
ATOM 3092 O O . LYS B 1 151 ? -21.453 -15.875 -10.609 1 95.25 151 LYS B O 1
ATOM 3097 N N . ASP B 1 152 ? -23.203 -14.688 -11.203 1 95.06 152 ASP B N 1
ATOM 3098 C CA . ASP B 1 152 ? -23.203 -15.203 -12.57 1 95.06 152 ASP B CA 1
ATOM 3099 C C . ASP B 1 152 ? -21.969 -14.75 -13.328 1 95.06 152 ASP B C 1
ATOM 3101 O O . ASP B 1 152 ? -21.344 -15.547 -14.031 1 95.06 152 ASP B O 1
ATOM 3105 N N . ASP B 1 153 ? -21.609 -13.508 -13.141 1 94.94 153 ASP B N 1
ATOM 3106 C CA . ASP B 1 153 ? -20.406 -13 -13.797 1 94.94 153 ASP B CA 1
ATOM 3107 C C . ASP B 1 153 ? -19.141 -13.531 -13.125 1 94.94 153 ASP B C 1
ATOM 3109 O O . ASP B 1 153 ? -18.141 -13.789 -13.789 1 94.94 153 ASP B O 1
ATOM 3113 N N . PHE B 1 154 ? -19.25 -13.758 -11.852 1 96.75 154 PHE B N 1
ATOM 3114 C CA . PHE B 1 154 ? -18.062 -14.156 -11.102 1 96.75 154 PHE B CA 1
ATOM 3115 C C . PHE B 1 154 ? -17.609 -15.555 -11.508 1 96.75 154 PHE B C 1
ATOM 3117 O O . PHE B 1 154 ? -16.406 -15.82 -11.594 1 96.75 154 PHE B O 1
ATOM 3124 N N . VAL B 1 155 ? -18.516 -16.438 -11.742 1 95.62 155 VAL B N 1
ATOM 3125 C CA . VAL B 1 155 ? -18.156 -17.812 -12.117 1 95.62 155 VAL B CA 1
ATOM 3126 C C . VAL B 1 155 ? -17.375 -17.797 -13.43 1 95.62 155 VAL B C 1
ATOM 3128 O O . VAL B 1 155 ? -16.453 -18.594 -13.609 1 95.62 155 VAL B O 1
ATOM 3131 N N . LYS B 1 156 ? -17.688 -16.875 -14.328 1 96.62 156 LYS B N 1
ATOM 3132 C CA . LYS B 1 156 ? -16.953 -16.734 -15.586 1 96.62 156 LYS B CA 1
ATOM 3133 C C . LYS B 1 156 ? -15.531 -16.219 -15.336 1 96.62 156 LYS B C 1
ATOM 3135 O O . LYS B 1 156 ? -14.578 -16.719 -15.938 1 96.62 156 LYS B O 1
ATOM 3140 N N . VAL B 1 157 ? -15.422 -15.219 -14.484 1 96.88 157 VAL B N 1
ATOM 3141 C CA . VAL B 1 157 ? -14.125 -14.656 -14.148 1 96.88 157 VAL B CA 1
ATOM 3142 C C . VAL B 1 157 ? -13.258 -15.719 -13.484 1 96.88 157 VAL B C 1
ATOM 3144 O O . VAL B 1 157 ? -12.062 -15.836 -13.781 1 96.88 157 VAL B O 1
ATOM 3147 N N . LEU B 1 158 ? -13.891 -16.5 -12.562 1 97.88 158 LEU B N 1
ATOM 3148 C CA . LEU B 1 158 ? -13.195 -17.578 -11.867 1 97.88 158 LEU B CA 1
ATOM 3149 C C . LEU B 1 158 ? -12.672 -18.625 -12.852 1 97.88 158 LEU B C 1
ATOM 3151 O O . LEU B 1 158 ? -11.508 -19.031 -12.773 1 97.88 158 LEU B O 1
ATOM 3155 N N . ALA B 1 159 ? -13.508 -19 -13.812 1 97.62 159 ALA B N 1
ATOM 3156 C CA . ALA B 1 159 ? -13.109 -19.984 -14.828 1 97.62 159 ALA B CA 1
ATOM 3157 C C . ALA B 1 159 ? -11.969 -19.453 -15.688 1 97.62 159 ALA B C 1
ATOM 3159 O O . ALA B 1 159 ? -11 -20.172 -15.953 1 97.62 159 ALA B O 1
ATOM 3160 N N . ALA B 1 160 ? -12.086 -18.234 -16.125 1 96.19 160 ALA B N 1
ATOM 3161 C CA . ALA B 1 160 ? -11.047 -17.625 -16.953 1 96.19 160 ALA B CA 1
ATOM 3162 C C . ALA B 1 160 ? -9.719 -17.547 -16.203 1 96.19 160 ALA B C 1
ATOM 3164 O O . ALA B 1 160 ? -8.664 -17.828 -16.766 1 96.19 160 ALA B O 1
ATOM 3165 N N . GLY B 1 161 ? -9.766 -17.156 -14.93 1 96.5 161 GLY B N 1
ATOM 3166 C CA . GLY B 1 161 ? -8.562 -17.078 -14.109 1 96.5 161 GLY B CA 1
ATOM 3167 C C . GLY B 1 161 ? -7.891 -18.438 -13.922 1 96.5 161 GLY B C 1
ATOM 3168 O O . GLY B 1 161 ? -6.672 -18.547 -14.039 1 96.5 161 GLY B O 1
ATOM 3169 N N . CYS B 1 162 ? -8.719 -19.406 -13.625 1 97.25 162 CYS B N 1
ATOM 3170 C CA . CYS B 1 162 ? -8.172 -20.75 -13.484 1 97.25 162 CYS B CA 1
ATOM 3171 C C . CYS B 1 162 ? -7.496 -21.203 -14.773 1 97.25 162 CYS B C 1
ATOM 3173 O O . CYS B 1 162 ? -6.402 -21.766 -14.742 1 97.25 162 CYS B O 1
ATOM 3175 N N . GLY B 1 163 ? -8.094 -20.938 -15.859 1 95.56 163 GLY B N 1
ATOM 3176 C CA . GLY B 1 163 ? -7.504 -21.281 -17.141 1 95.56 163 GLY B CA 1
ATOM 3177 C C . GLY B 1 163 ? -6.18 -20.578 -17.406 1 95.56 163 GLY B C 1
ATOM 3178 O O . GLY B 1 163 ? -5.242 -21.188 -17.922 1 95.56 163 GLY B O 1
ATOM 3179 N N . ALA B 1 164 ? -6.07 -19.328 -16.984 1 93.38 164 ALA B N 1
ATOM 3180 C CA . ALA B 1 164 ? -4.883 -18.516 -17.219 1 93.38 164 ALA B CA 1
ATOM 3181 C C . ALA B 1 164 ? -3.746 -18.922 -16.281 1 93.38 164 ALA B C 1
ATOM 3183 O O . ALA B 1 164 ? -2.602 -18.5 -16.469 1 93.38 164 ALA B O 1
ATOM 3184 N N . ALA B 1 165 ? -4.02 -19.781 -15.297 1 95.81 165 ALA B N 1
ATOM 3185 C CA . ALA B 1 165 ? -3.041 -20.094 -14.266 1 95.81 165 ALA B CA 1
ATOM 3186 C C . ALA B 1 165 ? -2.32 -21.406 -14.57 1 95.81 165 ALA B C 1
ATOM 3188 O O . ALA B 1 165 ? -1.646 -21.969 -13.703 1 95.81 165 ALA B O 1
ATOM 3189 N N . SER B 1 166 ? -2.387 -21.859 -15.859 1 95.62 166 SER B N 1
ATOM 3190 C CA . SER B 1 166 ? -1.859 -23.156 -16.25 1 95.62 166 SER B CA 1
ATOM 3191 C C . SER B 1 166 ? -0.34 -23.203 -16.125 1 95.62 166 SER B C 1
ATOM 3193 O O . SER B 1 166 ? 0.25 -24.281 -16.031 1 95.62 166 SER B O 1
ATOM 3195 N N . ASP B 1 167 ? 0.252 -22.047 -16.047 1 94.19 167 ASP B N 1
ATOM 3196 C CA . ASP B 1 167 ? 1.708 -22.031 -16.141 1 94.19 167 ASP B CA 1
ATOM 3197 C C . ASP B 1 167 ? 2.344 -21.688 -14.805 1 94.19 167 ASP B C 1
ATOM 3199 O O . ASP B 1 167 ? 3.553 -21.469 -14.719 1 94.19 167 ASP B O 1
ATOM 3203 N N . LEU B 1 168 ? 1.573 -21.656 -13.664 1 94.88 168 LEU B N 1
ATOM 3204 C CA . LEU B 1 168 ? 2.113 -21.328 -12.352 1 94.88 168 LEU B CA 1
ATOM 3205 C C . LEU B 1 168 ? 3.225 -22.281 -11.953 1 94.88 168 LEU B C 1
ATOM 3207 O O . LEU B 1 168 ? 4.199 -21.891 -11.312 1 94.88 168 LEU B O 1
ATOM 3211 N N . PHE B 1 169 ? 3.076 -23.5 -12.312 1 95.5 169 PHE B N 1
ATOM 3212 C CA . PHE B 1 169 ? 4.113 -24.5 -12.086 1 95.5 169 PHE B CA 1
ATOM 3213 C C . PHE B 1 169 ? 4.57 -25.109 -13.406 1 95.5 169 PHE B C 1
ATOM 3215 O O . PHE B 1 169 ? 4.793 -26.328 -13.492 1 95.5 169 PHE B O 1
ATOM 3222 N N . GLY B 1 170 ? 4.637 -24.219 -14.43 1 90.12 170 GLY B N 1
ATOM 3223 C CA . GLY B 1 170 ? 5.121 -24.609 -15.742 1 90.12 170 GLY B CA 1
ATOM 3224 C C . GLY B 1 170 ? 6.633 -24.578 -15.852 1 90.12 170 GLY B C 1
ATOM 3225 O O . GLY B 1 170 ? 7.312 -23.969 -15.016 1 90.12 170 GLY B O 1
ATOM 3226 N N . ALA B 1 171 ? 7.09 -25.234 -16.891 1 82.69 171 ALA B N 1
ATOM 3227 C CA . ALA B 1 171 ? 8.516 -25.219 -17.203 1 82.69 171 ALA B CA 1
ATOM 3228 C C . ALA B 1 171 ? 8.984 -23.797 -17.531 1 82.69 171 ALA B C 1
ATOM 3230 O O . ALA B 1 171 ? 8.273 -23.031 -18.188 1 82.69 171 ALA B O 1
ATOM 3231 N N . LEU B 1 172 ? 10.109 -23.391 -16.984 1 78.5 172 LEU B N 1
ATOM 3232 C CA . LEU B 1 172 ? 10.648 -22.047 -17.172 1 78.5 172 LEU B CA 1
ATOM 3233 C C . LEU B 1 172 ? 11.453 -21.953 -18.469 1 78.5 172 LEU B C 1
ATOM 3235 O O . LEU B 1 172 ? 12.18 -22.891 -18.812 1 78.5 172 LEU B O 1
ATOM 3239 N N . SER B 1 173 ? 11.125 -21.078 -19.297 1 66.06 173 SER B N 1
ATOM 3240 C CA . SER B 1 173 ? 11.789 -20.938 -20.594 1 66.06 173 SER B CA 1
ATOM 3241 C C . SER B 1 173 ? 13.289 -20.75 -20.422 1 66.06 173 SER B C 1
ATOM 3243 O O . SER B 1 173 ? 14.07 -21.109 -21.312 1 66.06 173 SER B O 1
ATOM 3245 N N . THR B 1 174 ? 13.688 -20.141 -19.453 1 60.41 174 THR B N 1
ATOM 3246 C CA . THR B 1 174 ? 15.086 -19.734 -19.297 1 60.41 174 THR B CA 1
ATOM 3247 C C . THR B 1 174 ? 15.898 -20.859 -18.672 1 60.41 174 THR B C 1
ATOM 3249 O O . THR B 1 174 ? 17.125 -20.75 -18.547 1 60.41 174 THR B O 1
ATOM 3252 N N . SER B 1 175 ? 15.195 -21.859 -18.172 1 61.81 175 SER B N 1
ATOM 3253 C CA . SER B 1 175 ? 15.984 -22.844 -17.453 1 61.81 175 SER B CA 1
ATOM 3254 C C . SER B 1 175 ? 15.812 -24.234 -18.078 1 61.81 175 SER B C 1
ATOM 3256 O O . SER B 1 175 ? 14.703 -24.625 -18.438 1 61.81 175 SER B O 1
ATOM 3258 N N . SER B 1 176 ? 16.859 -24.766 -18.469 1 55.66 176 SER B N 1
ATOM 3259 C CA . SER B 1 176 ? 16.875 -26.172 -18.891 1 55.66 176 SER B CA 1
ATOM 3260 C C . SER B 1 176 ? 16.391 -27.094 -17.781 1 55.66 176 SER B C 1
ATOM 3262 O O . SER B 1 176 ? 15.883 -28.188 -18.062 1 55.66 176 SER B O 1
ATOM 3264 N N . PHE B 1 177 ? 16.828 -26.75 -16.562 1 53.94 177 PHE B N 1
ATOM 3265 C CA . PHE B 1 177 ? 16.688 -27.703 -15.469 1 53.94 177 PHE B CA 1
ATOM 3266 C C . PHE B 1 177 ? 15.297 -27.594 -14.844 1 53.94 177 PHE B C 1
ATOM 3268 O O . PHE B 1 177 ? 14.984 -26.609 -14.164 1 53.94 177 PHE B O 1
ATOM 3275 N N . THR B 1 178 ? 14.172 -27.922 -15.391 1 62.97 178 THR B N 1
ATOM 3276 C CA . THR B 1 178 ? 13.047 -27.984 -14.461 1 62.97 178 THR B CA 1
ATOM 3277 C C . THR B 1 178 ? 12.562 -29.422 -14.297 1 62.97 178 THR B C 1
ATOM 3279 O O . THR B 1 178 ? 12.375 -30.141 -15.281 1 62.97 178 THR B O 1
ATOM 3282 N N . ASP B 1 179 ? 12.984 -30.094 -13.148 1 80.44 179 ASP B N 1
ATOM 3283 C CA . ASP B 1 179 ? 12.383 -31.359 -12.75 1 80.44 179 ASP B CA 1
ATOM 3284 C C . ASP B 1 179 ? 10.891 -31.391 -13.07 1 80.44 179 ASP B C 1
ATOM 3286 O O . ASP B 1 179 ? 10.062 -31.016 -12.234 1 80.44 179 ASP B O 1
ATOM 3290 N N . ASP B 1 180 ? 10.625 -31.828 -14.359 1 87.25 180 ASP B N 1
ATOM 3291 C CA . ASP B 1 180 ? 9.258 -31.828 -14.867 1 87.25 180 ASP B CA 1
ATOM 3292 C C . ASP B 1 180 ? 8.328 -32.625 -13.961 1 87.25 180 ASP B C 1
ATOM 3294 O O . ASP B 1 180 ? 7.156 -32.281 -13.797 1 87.25 180 ASP B O 1
ATOM 3298 N N . ALA B 1 181 ? 8.883 -33.688 -13.477 1 89.75 181 ALA B N 1
ATOM 3299 C CA . ALA B 1 181 ? 8.078 -34.5 -12.57 1 89.75 181 ALA B CA 1
ATOM 3300 C C . ALA B 1 181 ? 7.688 -33.719 -11.32 1 89.75 181 ALA B C 1
ATOM 3302 O O . ALA B 1 181 ? 6.535 -33.781 -10.891 1 89.75 181 ALA B O 1
ATOM 3303 N N . LEU B 1 182 ? 8.602 -33 -10.781 1 91.12 182 LEU B N 1
ATOM 3304 C CA . LEU B 1 182 ? 8.336 -32.188 -9.602 1 91.12 182 LEU B CA 1
ATOM 3305 C C . LEU B 1 182 ? 7.305 -31.094 -9.914 1 91.12 182 LEU B C 1
ATOM 3307 O O . LEU B 1 182 ? 6.363 -30.891 -9.148 1 91.12 182 LEU B O 1
ATOM 3311 N N . LEU B 1 183 ? 7.465 -30.484 -11.016 1 93.56 183 LEU B N 1
ATOM 3312 C CA . LEU B 1 183 ? 6.527 -29.438 -11.422 1 93.56 183 LEU B CA 1
ATOM 3313 C C . LEU B 1 183 ? 5.125 -30.016 -11.602 1 93.56 183 LEU B C 1
ATOM 3315 O O . LEU B 1 183 ? 4.133 -29.375 -11.25 1 93.56 183 LEU B O 1
ATOM 3319 N N . GLY B 1 184 ? 5.086 -31.156 -12.234 1 94.44 184 GLY B N 1
ATOM 3320 C CA . GLY B 1 184 ? 3.807 -31.844 -12.367 1 94.44 184 GLY B CA 1
ATOM 3321 C C . GLY B 1 184 ? 3.148 -32.125 -11.031 1 94.44 184 GLY B C 1
ATOM 3322 O O . GLY B 1 184 ? 1.942 -31.938 -10.867 1 94.44 184 GLY B O 1
ATOM 3323 N N . GLU B 1 185 ? 3.895 -32.594 -10.086 1 96.06 185 GLU B N 1
ATOM 3324 C CA . GLU B 1 185 ? 3.381 -32.875 -8.75 1 96.06 185 GLU B CA 1
ATOM 3325 C C . GLU B 1 185 ? 2.869 -31.609 -8.07 1 96.06 185 GLU B C 1
ATOM 3327 O O . GLU B 1 185 ? 1.816 -31.625 -7.434 1 96.06 185 GLU B O 1
ATOM 3332 N N . LEU B 1 186 ? 3.645 -30.562 -8.188 1 97 186 LEU B N 1
ATOM 3333 C CA . LEU B 1 186 ? 3.246 -29.297 -7.59 1 97 186 LEU B CA 1
ATOM 3334 C C . LEU B 1 186 ? 1.955 -28.781 -8.219 1 97 186 LEU B C 1
ATOM 3336 O O . LEU B 1 186 ? 1.088 -28.25 -7.516 1 97 186 LEU B O 1
ATOM 3340 N N . HIS B 1 187 ? 1.863 -28.938 -9.516 1 97.69 187 HIS B N 1
ATOM 3341 C CA . HIS B 1 187 ? 0.646 -28.516 -10.195 1 97.69 187 HIS B CA 1
ATOM 3342 C C . HIS B 1 187 ? -0.568 -29.281 -9.688 1 97.69 187 HIS B C 1
ATOM 3344 O O . HIS B 1 187 ? -1.615 -28.688 -9.422 1 97.69 187 HIS B O 1
ATOM 3350 N N . VAL B 1 188 ? -0.467 -30.578 -9.547 1 98.25 188 VAL B N 1
ATOM 3351 C CA . VAL B 1 188 ? -1.563 -31.406 -9.062 1 98.25 188 VAL B CA 1
ATOM 3352 C C . VAL B 1 188 ? -1.949 -30.984 -7.648 1 98.25 188 VAL B C 1
ATOM 3354 O O . VAL B 1 188 ? -3.135 -30.859 -7.332 1 98.25 188 VAL B O 1
ATOM 3357 N N . GLN B 1 189 ? -0.969 -30.797 -6.832 1 98.44 189 GLN B N 1
ATOM 3358 C CA . GLN B 1 189 ? -1.222 -30.359 -5.465 1 98.44 189 GLN B CA 1
ATOM 3359 C C . GLN B 1 189 ? -1.909 -28.984 -5.438 1 98.44 189 GLN B C 1
ATOM 3361 O O . GLN B 1 189 ? -2.834 -28.766 -4.656 1 98.44 189 GLN B O 1
ATOM 3366 N N . TRP B 1 190 ? -1.413 -28.047 -6.227 1 98.69 190 TRP B N 1
ATOM 3367 C CA . TRP B 1 190 ? -2.004 -26.719 -6.324 1 98.69 190 TRP B CA 1
ATOM 3368 C C . TRP B 1 190 ? -3.465 -26.812 -6.754 1 98.69 190 TRP B C 1
ATOM 3370 O O . TRP B 1 190 ? -4.332 -26.156 -6.164 1 98.69 190 TRP B O 1
ATOM 3380 N N . VAL B 1 191 ? -3.734 -27.625 -7.758 1 98.62 191 VAL B N 1
ATOM 3381 C CA . VAL B 1 191 ? -5.098 -27.797 -8.25 1 98.62 191 VAL B CA 1
ATOM 3382 C C . VAL B 1 191 ? -5.988 -28.328 -7.125 1 98.62 191 VAL B C 1
ATOM 3384 O O . VAL B 1 191 ? -7.113 -27.859 -6.945 1 98.62 191 VAL B O 1
ATOM 3387 N N . THR B 1 192 ? -5.473 -29.266 -6.41 1 98.56 192 THR B N 1
ATOM 3388 C CA . THR B 1 192 ? -6.223 -29.828 -5.289 1 98.56 192 THR B CA 1
ATOM 3389 C C . THR B 1 192 ? -6.555 -28.75 -4.266 1 98.56 192 THR B C 1
ATOM 3391 O O . THR B 1 192 ? -7.691 -28.656 -3.793 1 98.56 192 THR B O 1
ATOM 3394 N N . ARG B 1 193 ? -5.613 -27.906 -3.945 1 98.31 193 ARG B N 1
ATOM 3395 C CA . ARG B 1 193 ? -5.816 -26.828 -2.986 1 98.31 193 ARG B CA 1
ATOM 3396 C C . ARG B 1 193 ? -6.863 -25.844 -3.486 1 98.31 193 ARG B C 1
ATOM 3398 O O . ARG B 1 193 ? -7.738 -25.422 -2.729 1 98.31 193 ARG B O 1
ATOM 3405 N N . VAL B 1 194 ? -6.742 -25.469 -4.727 1 98.62 194 VAL B N 1
ATOM 3406 C CA . VAL B 1 194 ? -7.645 -24.484 -5.301 1 98.62 194 VAL B CA 1
ATOM 3407 C C . VAL B 1 194 ? -9.07 -25.031 -5.328 1 98.62 194 VAL B C 1
ATOM 3409 O O . VAL B 1 194 ? -10.016 -24.328 -4.957 1 98.62 194 VAL B O 1
ATOM 3412 N N . ARG B 1 195 ? -9.219 -26.281 -5.73 1 98.38 195 ARG B N 1
ATOM 3413 C CA . ARG B 1 195 ? -10.539 -26.906 -5.734 1 98.38 195 ARG B CA 1
ATOM 3414 C C . ARG B 1 195 ? -11.156 -26.891 -4.34 1 98.38 195 ARG B C 1
ATOM 3416 O O . ARG B 1 195 ? -12.336 -26.562 -4.184 1 98.38 195 ARG B O 1
ATOM 3423 N N . ALA B 1 196 ? -10.398 -27.266 -3.369 1 98.25 196 ALA B N 1
ATOM 3424 C CA . ALA B 1 196 ? -10.891 -27.281 -1.994 1 98.25 196 ALA B CA 1
ATOM 3425 C C . ALA B 1 196 ? -11.312 -25.891 -1.535 1 98.25 196 ALA B C 1
ATOM 3427 O O . ALA B 1 196 ? -12.352 -25.734 -0.884 1 98.25 196 ALA B O 1
ATOM 3428 N N . ALA B 1 197 ? -10.508 -24.859 -1.858 1 97.81 197 ALA B N 1
ATOM 3429 C CA . ALA B 1 197 ? -10.789 -23.484 -1.453 1 97.81 197 ALA B CA 1
ATOM 3430 C C . ALA B 1 197 ? -12.07 -22.984 -2.104 1 97.81 197 ALA B C 1
ATOM 3432 O O . ALA B 1 197 ? -12.891 -22.328 -1.447 1 97.81 197 ALA B O 1
ATOM 3433 N N . ILE B 1 198 ? -12.234 -23.266 -3.385 1 98.06 198 ILE B N 1
ATOM 3434 C CA . ILE B 1 198 ? -13.43 -22.828 -4.102 1 98.06 198 ILE B CA 1
ATOM 3435 C C . ILE B 1 198 ? -14.656 -23.562 -3.557 1 98.06 198 ILE B C 1
ATOM 3437 O O . ILE B 1 198 ? -15.695 -22.938 -3.322 1 98.06 198 ILE B O 1
ATOM 3441 N N . ALA B 1 199 ? -14.508 -24.844 -3.309 1 96.94 199 ALA B N 1
ATOM 3442 C CA . ALA B 1 199 ? -15.602 -25.656 -2.764 1 96.94 199 ALA B CA 1
ATOM 3443 C C . ALA B 1 199 ? -16.031 -25.141 -1.396 1 96.94 199 ALA B C 1
ATOM 3445 O O . ALA B 1 199 ? -17.234 -25.094 -1.087 1 96.94 199 ALA B O 1
ATOM 3446 N N . ALA B 1 200 ? -15.117 -24.766 -0.605 1 94.94 200 ALA B N 1
ATOM 3447 C CA . ALA B 1 200 ? -15.406 -24.25 0.729 1 94.94 200 ALA B CA 1
ATOM 3448 C C . ALA B 1 200 ? -16.234 -22.969 0.652 1 94.94 200 ALA B C 1
ATOM 3450 O O . ALA B 1 200 ? -17 -22.672 1.566 1 94.94 200 ALA B O 1
ATOM 3451 N N . GLY B 1 201 ? -16.078 -22.266 -0.432 1 92.44 201 GLY B N 1
ATOM 3452 C CA . GLY B 1 201 ? -16.875 -21.062 -0.636 1 92.44 201 GLY B CA 1
ATOM 3453 C C . GLY B 1 201 ? -18.266 -21.344 -1.176 1 92.44 201 GLY B C 1
ATOM 3454 O O . GLY B 1 201 ? -19.094 -20.438 -1.267 1 92.44 201 GLY B O 1
ATOM 3455 N N . GLY B 1 202 ? -18.438 -22.562 -1.527 1 92.75 202 GLY B N 1
ATOM 3456 C CA . GLY B 1 202 ? -19.75 -22.953 -2.037 1 92.75 202 GLY B CA 1
ATOM 3457 C C . GLY B 1 202 ? -19.969 -22.531 -3.479 1 92.75 202 GLY B C 1
ATOM 3458 O O . GLY B 1 202 ? -21.109 -22.266 -3.885 1 92.75 202 GLY B O 1
ATOM 3459 N N . VAL B 1 203 ? -18.984 -22.312 -4.18 1 95.75 203 VAL B N 1
ATOM 3460 C CA . VAL B 1 203 ? -19.062 -21.891 -5.574 1 95.75 203 VAL B CA 1
ATOM 3461 C C . VAL B 1 203 ? -18.734 -23.078 -6.484 1 95.75 203 VAL B C 1
ATOM 3463 O O . VAL B 1 203 ? -17.984 -23.969 -6.098 1 95.75 203 VAL B O 1
ATOM 3466 N N . GLU B 1 204 ? -19.297 -23.109 -7.609 1 95.19 204 GLU B N 1
ATOM 3467 C CA . GLU B 1 204 ? -19 -24.156 -8.57 1 95.19 204 GLU B CA 1
ATOM 3468 C C . GLU B 1 204 ? -17.531 -24.141 -8.984 1 95.19 204 GLU B C 1
ATOM 3470 O O . GLU B 1 204 ? -16.984 -23.078 -9.297 1 95.19 204 GLU B O 1
ATOM 3475 N N . ILE B 1 205 ? -16.953 -25.281 -8.969 1 97.38 205 ILE B N 1
ATOM 3476 C CA . ILE B 1 205 ? -15.547 -25.391 -9.312 1 97.38 205 ILE B CA 1
ATOM 3477 C C . ILE B 1 205 ? -15.391 -25.422 -10.836 1 97.38 205 ILE B C 1
ATOM 3479 O O . ILE B 1 205 ? -15.945 -26.281 -11.508 1 97.38 205 ILE B O 1
ATOM 3483 N N . PRO B 1 206 ? -14.648 -24.531 -11.344 1 97.56 206 PRO B N 1
ATOM 3484 C CA . PRO B 1 206 ? -14.414 -24.578 -12.789 1 97.56 206 PRO B CA 1
ATOM 3485 C C . PRO B 1 206 ? -13.461 -25.688 -13.195 1 97.56 206 PRO B C 1
ATOM 3487 O O . PRO B 1 206 ? -12.852 -26.328 -12.336 1 97.56 206 PRO B O 1
ATOM 3490 N N . GLU B 1 207 ? -13.367 -25.891 -14.516 1 96.69 207 GLU B N 1
ATOM 3491 C CA . GLU B 1 207 ? -12.344 -26.797 -15.031 1 96.69 207 GLU B CA 1
ATOM 3492 C C . GLU B 1 207 ? -10.945 -26.234 -14.789 1 96.69 207 GLU B C 1
ATOM 3494 O O . GLU B 1 207 ? -10.672 -25.078 -15.086 1 96.69 207 GLU B O 1
ATOM 3499 N N . MET B 1 208 ? -10.156 -27 -14.211 1 97.12 208 MET B N 1
ATOM 3500 C CA . MET B 1 208 ? -8.773 -26.594 -13.969 1 97.12 208 MET B CA 1
ATOM 3501 C C . MET B 1 208 ? -7.898 -26.875 -15.18 1 97.12 208 MET B C 1
ATOM 3503 O O . MET B 1 208 ? -8.086 -27.891 -15.859 1 97.12 208 MET B O 1
ATOM 3507 N N . PRO B 1 209 ? -6.973 -26.062 -15.422 1 95.06 209 PRO B N 1
ATOM 3508 C CA . PRO B 1 209 ? -6.164 -26.219 -16.641 1 95.06 209 PRO B CA 1
ATOM 3509 C C . PRO B 1 209 ? -5.113 -27.312 -16.5 1 95.06 209 PRO B C 1
ATOM 3511 O O . PRO B 1 209 ? -4.605 -27.578 -15.414 1 95.06 209 PRO B O 1
ATOM 3514 N N . SER B 1 210 ? -4.77 -27.859 -17.672 1 96.25 210 SER B N 1
ATOM 3515 C CA . SER B 1 210 ? -3.539 -28.641 -17.734 1 96.25 210 SER B CA 1
ATOM 3516 C C . SER B 1 210 ? -2.309 -27.75 -17.609 1 96.25 210 SER B C 1
ATOM 3518 O O . SER B 1 210 ? -2.328 -26.594 -18.016 1 96.25 210 SER B O 1
ATOM 3520 N N . ARG B 1 211 ? -1.313 -28.359 -17.062 1 95.38 211 ARG B N 1
ATOM 3521 C CA . ARG B 1 211 ? -0.07 -27.625 -16.875 1 95.38 211 ARG B CA 1
ATOM 3522 C C . ARG B 1 211 ? 0.529 -27.203 -18.219 1 95.38 211 ARG B C 1
ATOM 3524 O O . ARG B 1 211 ? 0.555 -28 -19.156 1 95.38 211 ARG B O 1
ATOM 3531 N N . SER B 1 212 ? 0.983 -25.984 -18.344 1 92.94 212 SER B N 1
ATOM 3532 C CA . SER B 1 212 ? 1.662 -25.453 -19.531 1 92.94 212 SER B CA 1
ATOM 3533 C C . SER B 1 212 ? 2.934 -24.703 -19.141 1 92.94 212 SER B C 1
ATOM 3535 O O . SER B 1 212 ? 3.1 -24.297 -18 1 92.94 212 SER B O 1
ATOM 3537 N N . PRO B 1 213 ? 3.854 -24.641 -20.062 1 90.19 213 PRO B N 1
ATOM 3538 C CA . PRO B 1 213 ? 5.082 -23.906 -19.75 1 90.19 213 PRO B CA 1
ATOM 3539 C C . PRO B 1 213 ? 4.848 -22.406 -19.562 1 90.19 213 PRO B C 1
ATOM 3541 O O . PRO B 1 213 ? 3.883 -21.859 -20.109 1 90.19 213 PRO B O 1
ATOM 3544 N N . ARG B 1 214 ? 5.703 -21.797 -18.75 1 88.12 214 ARG B N 1
ATOM 3545 C CA . ARG B 1 214 ? 5.703 -20.344 -18.672 1 88.12 214 ARG B CA 1
ATOM 3546 C C . ARG B 1 214 ? 6.211 -19.734 -19.984 1 88.12 214 ARG B C 1
ATOM 3548 O O . ARG B 1 214 ? 7.156 -20.25 -20.578 1 88.12 214 ARG B O 1
ATOM 3555 N N . LYS B 1 215 ? 5.516 -18.781 -20.375 1 76.25 215 LYS B N 1
ATOM 3556 C CA . LYS B 1 215 ? 5.887 -18.125 -21.625 1 76.25 215 LYS B CA 1
ATOM 3557 C C . LYS B 1 215 ? 6.988 -17.094 -21.391 1 76.25 215 LYS B C 1
ATOM 3559 O O . LYS B 1 215 ? 7.156 -16.594 -20.281 1 76.25 215 LYS B O 1
ATOM 3564 N N . GLN B 1 216 ? 7.789 -16.828 -22.5 1 67.31 216 GLN B N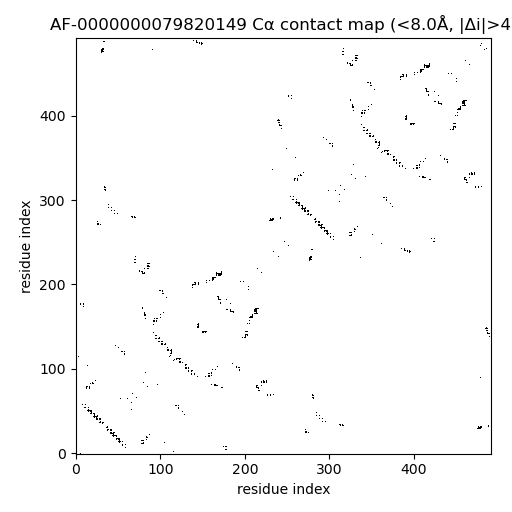 1
ATOM 3565 C CA . GLN B 1 216 ? 8.82 -15.797 -22.469 1 67.31 216 GLN B CA 1
ATOM 3566 C C . GLN B 1 216 ? 8.203 -14.398 -22.562 1 67.31 216 GLN B C 1
ATOM 3568 O O . GLN B 1 216 ? 7.043 -14.258 -22.953 1 67.31 216 GLN B O 1
ATOM 3573 N N . MET B 1 217 ? 8.961 -13.352 -22.156 1 61.03 217 MET B N 1
ATOM 3574 C CA . MET B 1 217 ? 8.57 -11.953 -22.031 1 61.03 217 MET B CA 1
ATOM 3575 C C . MET B 1 217 ? 7.879 -11.469 -23.312 1 61.03 217 MET B C 1
ATOM 3577 O O . MET B 1 217 ? 6.863 -10.773 -23.25 1 61.03 217 MET B O 1
ATOM 3581 N N . GLU B 1 218 ? 8.562 -11.852 -24.469 1 60.38 218 GLU B N 1
ATOM 3582 C CA . GLU B 1 218 ? 8.039 -11.305 -25.719 1 60.38 218 GLU B CA 1
ATOM 3583 C C . GLU B 1 218 ? 6.551 -11.609 -25.859 1 60.38 218 GLU B C 1
ATOM 3585 O O . GLU B 1 218 ? 5.832 -10.875 -26.562 1 60.38 218 GLU B O 1
ATOM 3590 N N . GLU B 1 219 ? 6.219 -12.422 -25.109 1 59.69 219 GLU B N 1
ATOM 3591 C CA . GLU B 1 219 ? 4.82 -12.828 -25.234 1 59.69 219 GLU B CA 1
ATOM 3592 C C . GLU B 1 219 ? 3.967 -12.219 -24.125 1 59.69 219 GLU B C 1
ATOM 3594 O O . GLU B 1 219 ? 2.742 -12.367 -24.125 1 59.69 219 GLU B O 1
ATOM 3599 N N . HIS B 1 220 ? 4.766 -11.656 -23.266 1 61.84 220 HIS B N 1
ATOM 3600 C CA . HIS B 1 220 ? 3.998 -10.992 -22.219 1 61.84 220 HIS B CA 1
ATOM 3601 C C . HIS B 1 220 ? 3.934 -9.484 -22.453 1 61.84 220 HIS B C 1
ATOM 3603 O O . HIS B 1 220 ? 4.668 -8.719 -21.828 1 61.84 220 HIS B O 1
ATOM 3609 N N . ALA B 1 221 ? 3.189 -9.086 -23.438 1 65.06 221 ALA B N 1
ATOM 3610 C CA . ALA B 1 221 ? 3.027 -7.703 -23.891 1 65.06 221 ALA B CA 1
ATOM 3611 C C . ALA B 1 221 ? 2.67 -6.789 -22.719 1 65.06 221 ALA B C 1
ATOM 3613 O O . ALA B 1 221 ? 3.281 -5.734 -22.547 1 65.06 221 ALA B O 1
ATOM 3614 N N . PRO B 1 222 ? 1.898 -7.332 -21.734 1 79.5 222 PRO B N 1
ATOM 3615 C CA . PRO B 1 222 ? 1.473 -6.367 -20.719 1 79.5 222 PRO B CA 1
ATOM 3616 C C . PRO B 1 222 ? 2.531 -6.137 -19.656 1 79.5 222 PRO B C 1
ATOM 3618 O O . PRO B 1 222 ? 2.521 -5.098 -18.984 1 79.5 222 PRO B O 1
ATOM 3621 N N . LEU B 1 223 ? 3.525 -7.074 -19.625 1 84.75 223 LEU B N 1
ATOM 3622 C CA . LEU B 1 223 ? 4.531 -6.984 -18.562 1 84.75 223 LEU B CA 1
ATOM 3623 C C . LEU B 1 223 ? 5.395 -5.738 -18.75 1 84.75 223 LEU B C 1
ATOM 3625 O O . LEU B 1 223 ? 5.711 -5.055 -17.766 1 84.75 223 LEU B O 1
ATOM 3629 N N . ALA B 1 224 ? 5.684 -5.512 -19.953 1 83.69 224 ALA B N 1
ATOM 3630 C CA . ALA B 1 224 ? 6.508 -4.34 -20.25 1 83.69 224 ALA B CA 1
ATOM 3631 C C . ALA B 1 224 ? 5.84 -3.064 -19.734 1 83.69 224 ALA B C 1
ATOM 3633 O O . ALA B 1 224 ? 6.508 -2.193 -19.172 1 83.69 224 ALA B O 1
ATOM 3634 N N . ALA B 1 225 ? 4.609 -3.043 -19.953 1 83.38 225 ALA B N 1
ATOM 3635 C CA . ALA B 1 225 ? 3.871 -1.862 -19.516 1 83.38 225 ALA B CA 1
ATOM 3636 C C . ALA B 1 225 ? 3.877 -1.745 -18 1 83.38 225 ALA B C 1
ATOM 3638 O O . ALA B 1 225 ? 4 -0.646 -17.453 1 83.38 225 ALA B O 1
ATOM 3639 N N . ILE B 1 226 ? 3.781 -2.848 -17.344 1 85.69 226 ILE B N 1
ATOM 3640 C CA . ILE B 1 226 ? 3.805 -2.873 -15.875 1 85.69 226 ILE B CA 1
ATOM 3641 C C . ILE B 1 226 ? 5.172 -2.414 -15.375 1 85.69 226 ILE B C 1
ATOM 3643 O O . ILE B 1 226 ? 5.262 -1.547 -14.5 1 85.69 226 ILE B O 1
ATOM 3647 N N . LEU B 1 227 ? 6.188 -2.9 -15.984 1 86.44 227 LEU B N 1
ATOM 3648 C CA . LEU B 1 227 ? 7.543 -2.576 -15.555 1 86.44 227 LEU B CA 1
ATOM 3649 C C . LEU B 1 227 ? 7.875 -1.117 -15.852 1 86.44 227 LEU B C 1
ATOM 3651 O O . LEU B 1 227 ? 8.547 -0.455 -15.062 1 86.44 227 LEU B O 1
ATOM 3655 N N . ASP B 1 228 ? 7.348 -0.648 -16.938 1 83.44 228 ASP B N 1
ATOM 3656 C CA . ASP B 1 228 ? 7.547 0.762 -17.266 1 83.44 228 ASP B CA 1
ATOM 3657 C C . ASP B 1 228 ? 6.926 1.663 -16.203 1 83.44 228 ASP B C 1
ATOM 3659 O O . ASP B 1 228 ? 7.492 2.705 -15.852 1 83.44 228 ASP B O 1
ATOM 3663 N N . GLY B 1 229 ? 5.828 1.245 -15.781 1 81.5 229 GLY B N 1
ATOM 3664 C CA . GLY B 1 229 ? 5.188 1.998 -14.719 1 81.5 229 GLY B CA 1
ATOM 3665 C C . GLY B 1 229 ? 5.973 1.983 -13.422 1 81.5 229 GLY B C 1
ATOM 3666 O O . GLY B 1 229 ? 6.188 3.031 -12.805 1 81.5 229 GLY B O 1
ATOM 3667 N N . ILE B 1 230 ? 6.422 0.867 -13.07 1 81.31 230 ILE B N 1
ATOM 3668 C CA . ILE B 1 230 ? 7.191 0.683 -11.844 1 81.31 230 ILE B CA 1
ATOM 3669 C C . ILE B 1 230 ? 8.469 1.524 -11.906 1 81.31 230 ILE B C 1
ATOM 3671 O O . ILE B 1 230 ? 8.906 2.072 -10.891 1 81.31 230 ILE B O 1
ATOM 3675 N N . ARG B 1 231 ? 8.984 1.709 -13.07 1 83.38 231 ARG B N 1
ATOM 3676 C CA . ARG B 1 231 ? 10.289 2.332 -13.266 1 83.38 231 ARG B CA 1
ATOM 3677 C C . ARG B 1 231 ? 10.141 3.809 -13.617 1 83.38 231 ARG B C 1
ATOM 3679 O O . ARG B 1 231 ? 11.133 4.477 -13.938 1 83.38 231 ARG B O 1
ATOM 3686 N N . GLY B 1 232 ? 9.047 4.352 -13.57 1 80.19 232 GLY B N 1
ATOM 3687 C CA . GLY B 1 232 ? 8.727 5.672 -14.094 1 80.19 232 GLY B CA 1
ATOM 3688 C C . GLY B 1 232 ? 9.617 6.766 -13.547 1 80.19 232 GLY B C 1
ATOM 3689 O O . GLY B 1 232 ? 10.156 7.574 -14.305 1 80.19 232 GLY B O 1
ATOM 3690 N N . VAL B 1 233 ? 9.828 6.801 -12.305 1 79.38 233 VAL B N 1
ATOM 3691 C CA . VAL B 1 233 ? 10.609 7.863 -11.68 1 79.38 233 VAL B CA 1
ATOM 3692 C C . VAL B 1 233 ? 12.07 7.734 -12.086 1 79.38 233 VAL B C 1
ATOM 3694 O O . VAL B 1 233 ? 12.695 8.711 -12.5 1 79.38 233 VAL B O 1
ATOM 3697 N N . ARG B 1 234 ? 12.555 6.535 -12 1 81.56 234 ARG B N 1
ATOM 3698 C CA . ARG B 1 234 ? 13.961 6.328 -12.344 1 81.56 234 ARG B CA 1
ATOM 3699 C C . ARG B 1 234 ? 14.211 6.609 -13.828 1 81.56 234 ARG B C 1
ATOM 3701 O O . ARG B 1 234 ? 15.266 7.117 -14.195 1 81.56 234 ARG B O 1
ATOM 3708 N N . THR B 1 235 ? 13.242 6.238 -14.594 1 82.5 235 THR B N 1
ATOM 3709 C CA . THR B 1 235 ? 13.367 6.492 -16.031 1 82.5 235 THR B CA 1
ATOM 3710 C C . THR B 1 235 ? 13.344 7.992 -16.312 1 82.5 235 THR B C 1
ATOM 3712 O O . THR B 1 235 ? 14.109 8.484 -17.141 1 82.5 235 THR B O 1
ATOM 3715 N N . ALA B 1 236 ? 12.523 8.695 -15.578 1 83.31 236 ALA B N 1
ATOM 3716 C CA . ALA B 1 236 ? 12.375 10.133 -15.781 1 83.31 236 ALA B CA 1
ATOM 3717 C C . ALA B 1 236 ? 13.562 10.898 -15.195 1 83.31 236 ALA B C 1
ATOM 3719 O O . ALA B 1 236 ? 13.906 11.977 -15.672 1 83.31 236 ALA B O 1
ATOM 3720 N N . HIS B 1 237 ? 14.203 10.273 -14.156 1 85.94 237 HIS B N 1
ATOM 3721 C CA . HIS B 1 237 ? 15.281 10.961 -13.461 1 85.94 237 HIS B CA 1
ATOM 3722 C C . HIS B 1 237 ? 16.469 10.031 -13.219 1 85.94 237 HIS B C 1
ATOM 3724 O O . HIS B 1 237 ? 16.828 9.766 -12.062 1 85.94 237 HIS B O 1
ATOM 3730 N N . PRO B 1 238 ? 17.094 9.617 -14.266 1 82.94 238 PRO B N 1
ATOM 3731 C CA . PRO B 1 238 ? 18.172 8.641 -14.141 1 82.94 238 PRO B CA 1
ATOM 3732 C C . PRO B 1 238 ? 19.391 9.195 -13.398 1 82.94 238 PRO B C 1
ATOM 3734 O O . PRO B 1 238 ? 20.219 8.438 -12.898 1 82.94 238 PRO B O 1
ATOM 3737 N N . ASP B 1 239 ? 19.438 10.555 -13.258 1 86.5 239 ASP B N 1
ATOM 3738 C CA . ASP B 1 239 ? 20.625 11.188 -12.695 1 86.5 239 ASP B CA 1
ATOM 3739 C C . ASP B 1 239 ? 20.453 11.438 -11.203 1 86.5 239 ASP B C 1
ATOM 3741 O O . ASP B 1 239 ? 21.391 11.891 -10.531 1 86.5 239 ASP B O 1
ATOM 3745 N N . TRP B 1 240 ? 19.281 11.109 -10.695 1 85.19 240 TRP B N 1
ATOM 3746 C CA . TRP B 1 240 ? 19.047 11.367 -9.273 1 85.19 240 TRP B CA 1
ATOM 3747 C C . TRP B 1 240 ? 19.812 10.359 -8.406 1 85.19 240 TRP B C 1
ATOM 3749 O O . TRP B 1 240 ? 20.109 9.25 -8.859 1 85.19 240 TRP B O 1
ATOM 3759 N N . ASN B 1 241 ? 20.109 10.781 -7.195 1 82.31 241 ASN B N 1
ATOM 3760 C CA . ASN B 1 241 ? 20.609 9.867 -6.172 1 82.31 241 ASN B CA 1
ATOM 3761 C C . ASN B 1 241 ? 19.469 9.203 -5.41 1 82.31 241 ASN B C 1
ATOM 3763 O O . ASN B 1 241 ? 18.672 9.875 -4.754 1 82.31 241 ASN B O 1
ATOM 3767 N N . TYR B 1 242 ? 19.406 7.91 -5.547 1 76.62 242 TYR B N 1
ATOM 3768 C CA . TYR B 1 242 ? 18.312 7.176 -4.918 1 76.62 242 TYR B CA 1
ATOM 3769 C C . TYR B 1 242 ? 18.797 6.453 -3.664 1 76.62 242 TYR B C 1
ATOM 3771 O O . TYR B 1 242 ? 18.047 5.695 -3.049 1 76.62 242 TYR B O 1
ATOM 3779 N N . GLU B 1 243 ? 20 6.613 -3.227 1 74.94 243 GLU B N 1
ATOM 3780 C CA . GLU B 1 243 ? 20.531 5.949 -2.043 1 74.94 243 GLU B CA 1
ATOM 3781 C C . GLU B 1 243 ? 20.359 6.816 -0.799 1 74.94 243 GLU B C 1
ATOM 3783 O O . GLU B 1 243 ? 20.844 7.953 -0.759 1 74.94 243 GLU B O 1
ATOM 3788 N N . VAL B 1 244 ? 19.484 6.316 0.018 1 69.88 244 VAL B N 1
ATOM 3789 C CA . VAL B 1 244 ? 19.328 7.02 1.285 1 69.88 244 VAL B CA 1
ATOM 3790 C C . VAL B 1 244 ? 20.312 6.461 2.311 1 69.88 244 VAL B C 1
ATOM 3792 O O . VAL B 1 244 ? 20.266 5.273 2.639 1 69.88 244 VAL B O 1
ATOM 3795 N N . VAL B 1 245 ? 21.469 7.082 2.443 1 56.81 245 VAL B N 1
ATOM 3796 C CA . VAL B 1 245 ? 22.516 6.617 3.336 1 56.81 245 VAL B CA 1
ATOM 3797 C C . VAL B 1 245 ? 22.125 6.879 4.785 1 56.81 245 VAL B C 1
ATOM 3799 O O . VAL B 1 245 ? 21.5 7.898 5.094 1 56.81 245 VAL B O 1
ATOM 3802 N N . GLU B 1 246 ? 22.109 5.789 5.594 1 52.09 246 GLU B N 1
ATOM 3803 C CA . GLU B 1 246 ? 21.953 5.965 7.035 1 52.09 246 GLU B CA 1
ATOM 3804 C C . GLU B 1 246 ? 22.891 7.039 7.57 1 52.09 246 GLU B C 1
ATOM 3806 O O . GLU B 1 246 ? 23.984 7.23 7.039 1 52.09 246 GLU B O 1
#

Foldseek 3Di:
DQPQVLCLVLLLQLLLLLLLLLVLLLVQLVVHDDPVVSVVSPVSSVLSNVLSVVSCVLSVDDPVRVCCVQAPDDLQVHQYALLSLAHDDDDLLNLLSQLLSLLLLLLVLVCCLVPPVSCNVSSVVSNVVSVVSNVVSLQVLLVQCPDPVRNVVSLVSNQVSLASCQASLAATPVDPRDPVVVSQVSLVSSLVSSQVSNVVSVHDDYDGDHHYHTDGSVPSVSNVVSSCVVNVVCVVCVPDDPDDDD/DQVLVLCLVLLLQLLLLLLLLLVLLLVQLPVHDDPVVSVVSPVSSVLSNVLSVLSCVLSVDDPVRVCCVQAPDDLQPHFYALLSLAHDDDDLLNLLSQLLSLLLLLLVLVCCLVPPPSCNVSSVVSNVVSVVSNVVSLQVLLVQCPDPVRNVVSLVSNQVSLASCQASLAATPVDPRNPVVVSQVSLVSSLVSSQVSNVVSVHDDYDGDHHYHTDGSVPSVSNVVSSCVVNVVCVVCVPDDPDDDD

Organism: NCBI:txid1608957

Radius of gyration: 23.84 Å; Cα contacts (8 Å, |Δi|>4): 753; chains: 2; bounding box: 51×67×54 Å

Nearest PDB structures (foldseek):
  4ii4-assembly1_A-2  TM=7.497E-01  e=7.865E-06  Escherichia coli str. K-12 substr. MG1655
  4iit-assembly1_A-2  TM=7.486E-01  e=1.725E-05  Klebsiella pneumoniae subsp. pneumoniae MGH 78578
  3pwq-assembly2_H  TM=7.127E-01  e=1.038E-05  Escherichia coli str. K-12 substr. MG1655
  3pwq-assembly1_D  TM=7.202E-01  e=1.891E-05  Escherichia coli str. K-12 substr. MG1655
  3pvr-assembly1_A  TM=7.207E-01  e=3.960E-05  Escherichia coli str. K-12 substr. MG1655

Secondary structure (DSSP, 8-state):
--HHHHHHHHHHHHHHHHHHHHHHHGGGTTS-S-HHHHHHHHHHHHHHHHHHHHHHHHTT--HHHHHHHHHTS-GGG----TTTTS---SHHHHHHHHHHHHHHHHHHHHHHHHH-GGGHHHHHHHHHHHHHHHHHHHHHHHHHHH-TTTHHHHHHHHHHHHHHTTTTTPPPTT-S---HHHHHHHHHHHHHHHHHHHHHTT-PPPPPPPP-PPPPGGG-HHHHHHHHHHTHHHHH-TTS------/--HHHHHHHHHHHHHHHHHHHHHHHGGGTTS-S-HHHHHHHHHHHHHHHHHHHHHHHHTT--HHHHHHHHHTS-GGG----TTTTS---SHHHHHHHHHHHHHHHHHHHHHHHHH-GGGHHHHHHHHHHHHHHHHHHHHHHHHHHH-TTTHHHHHHHHHHHHHHTTTTTPPPTT-S---HHHHHHHHHHHHHHHHHHHHHTTPPPPPPPPP-PPPPGGG-HHHHHHHHHHTHHHHH-TTS------

pLDDT: mean 88.94, std 11.84, range [35.81, 98.81]

Solvent-accessible surface area (backbone atoms only — not comparable to full-atom values): 25146 Å² total; per-residue (Å²): 127,68,72,66,60,66,42,46,65,59,51,51,30,48,21,46,26,32,29,40,43,11,44,54,33,30,62,40,40,40,36,29,85,39,68,69,54,16,47,52,40,33,49,48,12,48,48,22,39,48,50,16,51,50,46,41,39,71,74,71,44,51,69,68,52,50,43,38,56,69,64,64,51,58,61,70,78,44,56,35,27,64,57,41,32,42,84,77,86,48,68,68,55,41,39,41,48,44,30,56,51,23,39,40,50,36,46,51,22,54,49,34,39,76,71,29,75,91,42,19,66,64,21,50,57,50,32,58,54,30,52,53,47,28,52,53,24,32,51,47,50,24,45,40,42,65,31,87,76,34,22,76,62,37,55,52,48,43,32,52,47,40,46,47,46,20,20,72,52,27,49,51,75,89,47,91,60,56,60,57,67,56,30,50,50,50,40,55,51,27,50,52,50,48,50,53,46,38,48,73,34,68,33,85,72,58,73,73,49,67,80,34,59,26,59,54,29,91,73,34,66,51,33,49,56,52,48,49,44,31,25,41,47,45,69,77,41,70,75,54,78,84,74,78,76,130,125,67,70,69,59,68,44,46,65,60,52,52,31,48,21,44,26,32,31,40,43,11,43,54,35,29,61,39,39,39,36,30,88,39,69,69,53,18,47,53,41,32,48,48,11,48,47,21,40,49,49,16,51,51,46,42,38,69,73,71,42,51,71,69,52,50,45,38,57,69,63,64,50,57,60,70,78,43,55,34,26,64,59,41,32,42,83,75,88,47,69,68,54,42,39,42,50,43,31,55,50,23,40,42,50,37,46,50,23,55,49,33,37,75,72,27,76,90,41,20,67,62,21,49,57,51,33,59,55,30,51,53,47,27,52,53,24,32,50,49,49,23,44,40,44,64,30,87,78,34,22,76,62,37,55,52,49,45,32,52,48,40,46,47,46,20,19,73,51,28,49,50,75,89,43,88,75,53,63,58,68,57,32,51,51,49,40,53,51,27,51,53,49,49,50,50,47,39,46,74,34,69,33,86,72,58,71,73,50,67,80,34,58,25,57,54,27,90,73,35,68,50,34,50,56,52,47,48,45,31,27,40,48,45,69,76,41,71,75,54,79,82,72,79,76,131